Protein 7CYX (pdb70)

Sequence (720 aa):
KYDVAIIGGGVIGSSVAHFLAERGHKVAIVEKQSIASEASKAAAGLLGVAYNPLFELARESRAIFPQLAAVLREKTGVDIGYEEKGIYRIAQNEDEKERILHIMDWQQKTGEDSYFLTGDHVREKEPYLSESIIGAVYYPKDGHVIAPELTKAFAHSAAISGADIYEQTEVFDIRIENNKVTGVITSEGIVTCEKVVIAGGSWSTKLLSYFHRDWGTYPVKGEVVAVRSRKQLLKAPIFQERFYITPKRGGRYVIGATMKPHTFNKTVQPESITSILERAYTILPALKEAEWESTWAGLRPQSNHEAPYMGEHEEIKGLYACTGHYRNGILLSPISGQYMADLIEGKQENHLLDSLLSRRVLEKYDVAIIGGGVIGSSVAHFLAERGHKVAIVEKQSIASEASKAAAGLLGVWDAYNPLFELARESRAIFPQLAAVLREKTGVDIGYEEKGIYRIAQNEDEKERILHIMDWQQKTGEDSYFLTGDHVREKEPYLSESIIGAVYYPKDGHVIAPELTKAFAHSAAISGADIYEQTEVFDIRIENNKVTGVITSEGIVTCEKVVIAGGSWSTKLLSYFHRDWGTYPVKGEVVAVRSRKQLLKAPIFQERFYITPKRGGRYVIGATMKPHTFNKTVQPESITSILERAYTILPALKEAEWESTWAGLRPQSNHEAPYMGEHEEIKGLYACTGHYRNGILLSPISGQYMADLIEGKQENHLLDS

B-factor: mean 63.38, std 16.55, range [30.0, 162.43]

Secondary structure (DSSP, 8-state):
-EEEEEE--SHHHHHHHHHHHHTT--EEEE-SS-TT-SHHHH---EE-----HHHHHHHHHHTTHHHHHHHHHHHHS-----B-S-EEEEESSHHHHHHHHHHHHHHHTTT---EEEEHHHHHHHSTTS-TT--EEEEETT-EE--HHHHHHHHHHHHHHTT-EEE-S--EEEEEESSSBEEEEEETTEEEEEEEEEE--GGG-HHHHTTT-TT--EEEEEEEEEEEE-SS---SS-EEETTEEEEEETTTEEEEE---EES-------HHHHHHHHHHHHHH-GGGGGSEEEEEEEEEEEEETTSS-EEEE-SSSBTEEEEE--TT-TTTTHHHHHHHHHHHHTTSS-S-HHHHHH------/-BSEEEE--SHHHHHHHHHHHTTT--EEEEESS-TT-SHHHH---EE----TT-HHHHHHHHHHHHHHHHHHHHHHHHS-----B-S-EEEEESSHHHHHHHHHHHHTT-SS-TT-EEEEHHHHHHH-TTS-TT--EEEEETT-EE--HHHHHHHHHHHHHHTT-EEEES--EEEEEEETTEEEEEEESSSEEEBS-EEE--GGG-HHHHTTT-TT--EEEEEEEEEEEE-SS---SS-EEETTEEEEEETTTEEEEE---EES-------HHHHHHHHHHHHHH-GGGGGSEEEEEEEEEEEEETTSS-EEEE-SSSBTEEEEE--TT-TTTTHHHHHHHHHHHHTT-S---TTT-

Organism: Bacillus cereus (strain ATCC 14579 / DSM 31 / CCUG 7414 / JCM 2152 / NBRC 15305 / NCIMB 9373 / NCTC 2599 / NRRL B-3711) (NCBI:txid226900)

Nearest PDB structures (foldseek):
  7cyx-assembly1_B  TM=1.003E+00  e=9.787E-87  Bacillus cereus ATCC 14579
  7cyx-assembly1_A  TM=9.930E-01  e=4.887E-79  Bacillus cereus ATCC 14579
  4ysh-assembly1_A  TM=9.527E-01  e=5.033E-48  Geobacillus kaustophilus HTA426
  1ng3-assembly1_A  TM=9.461E-01  e=2.678E-44  Bacillus subtilis
  1ryi-assembly1_A  TM=9.499E-01  e=6.476E-44  Bacillus subtilis

Foldseek 3Di:
DFAEEEEALFLQSLLLLQQQLVVPGAYEYFHQADHNPFQLQVAPFWQDDPDAPVNVLLVVLLVVPVVLQVVLCVQQVFRFQWDQQWEKEWDLDDVQVVVQVVVCVVVVVVVFDKDKAALVRVCVVQVLWAPSTGIIIIRRGITGTNRSSSSVSSNSSSVSSNYHYHHSKHFPAFDFDPLFGQWTQIPVGIGGYRAYEQAHAQPSQVHCVVQNNLWHWHWWKWKKWKFAAPDCRDPAKYAYPNWIWGDGPDRMIITYIDTHTHDPDKDDDVVRVVVGVVVVCNTGVCVVVTGTDDMIMHTFIATSLRFFAFFDRPRRPNYTYGYHHGNCCSSSSNSRSNVNSCVSVVVDDRCVNVRTRDDDPDD/DFQEEEEAQFLQSLLLLQVQLVVVGAYEYFAQADHNPFQLQVAQFWQDLDDPPQVVNVLLVVLLVVPPVVQVVLCVQQVFRFQWDQAWEWAWALDPVQVVVQVVCVVVVPPCQQPKDKDALVRVCVVFVQWANSTGITITRRRITGTNRSRSSVSSNVSSVSSNYHYHHNKDFPAFDDDPLFGQFTQIPPGTGGHRAYEQAHAQVSLVHCVVQPNLKHKHFWKWKKWKFFAPDCRDPAKYDYPHWIWGDGPHRMIMTYIDTHTRDPDKDDDVVRVVVRVVVVCNTGVCSVVTGGDDMIMHTFIAMSVRDFQFFDRPRGHRYTYTYHHGNCCSSSSNVSNVQNSCRSVVNHDGPNNVD

Solvent-accessible surface area: 30753 Å² total; per-residue (Å²): 162,30,45,0,0,0,13,10,0,23,4,17,0,0,0,0,0,2,13,0,3,86,84,52,34,118,0,0,0,2,16,83,94,44,11,3,18,33,28,10,110,10,39,10,3,35,0,22,67,112,135,55,75,38,46,78,21,18,88,96,0,38,75,23,0,63,111,2,14,55,54,0,32,145,62,13,5,6,23,2,10,51,51,58,106,0,2,4,24,0,0,46,78,117,121,17,53,98,93,3,48,118,25,24,78,61,9,77,184,47,65,47,91,7,122,68,21,49,5,101,117,0,32,149,101,6,90,82,6,14,144,48,2,60,0,0,0,27,2,37,139,14,0,5,0,28,0,27,41,0,0,70,0,0,0,23,0,0,10,71,36,42,7,60,15,75,34,131,8,78,15,124,51,5,66,47,119,132,68,113,5,36,0,0,61,8,56,132,36,95,16,58,1,104,47,0,0,0,6,16,21,3,83,0,56,180,16,0,60,76,31,94,202,92,38,0,7,53,4,4,4,5,0,5,0,0,5,95,13,92,99,96,1,7,122,2,0,1,14,14,93,122,11,23,0,0,13,25,56,16,18,59,9,3,0,0,28,30,105,61,74,128,46,102,64,87,79,34,66,104,144,7,44,76,65,7,25,100,96,0,52,71,0,0,56,24,6,131,149,26,73,124,60,38,44,54,7,5,2,45,16,19,2,76,60,114,4,3,0,0,0,27,24,158,125,19,82,1,0,2,0,0,3,2,7,47,82,46,12,17,9,3,0,0,10,0,0,57,7,0,0,27,10,13,52,65,146,63,138,39,81,10,27,107,47,7,26,75,123,191,132,138,185,176,31,34,0,0,0,15,9,0,22,4,18,0,0,0,0,0,1,12,0,4,85,80,70,35,125,1,0,0,3,17,100,91,43,19,2,16,38,28,12,113,10,40,13,2,30,3,36,28,135,92,58,204,39,46,13,52,127,20,11,130,81,0,44,73,33,0,58,123,11,12,16,54,0,86,147,63,17,15,5,6,1,7,39,39,86,96,0,0,6,36,2,0,44,78,118,110,27,53,128,86,5,46,106,40,29,83,210,66,95,113,117,7,56,113,14,96,66,24,57,2,95,91,0,41,133,75,3,97,70,7,12,144,49,1,50,1,0,0,23,8,35,115,1,2,5,0,27,0,31,36,0,0,74,0,0,1,46,0,0,21,66,41,53,6,64,16,72,34,137,4,70,13,96,41,5,64,46,100,134,88,61,1,43,0,0,66,10,56,137,38,111,12,52,1,70,32,0,0,0,8,17,19,2,83,1,57,126,14,0,29,84,32,101,212,86,34,0,7,53,4,4,5,5,0,6,0,0,7,80,11,67,121,79,1,8,126,2,0,0,12,6,98,114,12,20,0,0,13,22,55,14,18,61,8,5,0,0,29,24,78,59,76,132,41,99,68,89,82,30,67,100,112,1,41,83,50,8,30,106,88,0,47,70,0,0,54,29,9,124,158,25,91,128,59,37,42,57,8,7,2,40,20,15,0,79,91,139,36,25,8,3,0,45,18,149,139,27,119,0,0,6,0,0,2,2,8,49,89,34,15,14,2,2,0,0,9,0,0,51,17,0,0,36,10,14,55,68,148,56,128,39,93,27,47,129,116

Structure (mmCIF, N/CA/C/O backbone):
data_7CYX
#
_entry.id   7CYX
#
_cell.length_a   82.180
_cell.length_b   132.810
_cell.length_c   165.212
_cell.angle_alpha   90.000
_cell.angle_beta   90.000
_cell.angle_gamma   90.000
#
_symmetry.space_group_name_H-M   'C 2 2 21'
#
loop_
_entity.id
_entity.type
_entity.pdbx_description
1 polymer 'Glycine oxidase'
2 non-polymer 'FLAVIN-ADENINE DINUCLEOTIDE'
3 water water
#
loop_
_atom_site.group_PDB
_atom_site.id
_atom_site.type_symbol
_atom_site.label_atom_id
_atom_site.label_alt_id
_atom_site.label_comp_id
_atom_site.label_asym_id
_atom_site.label_entity_id
_atom_site.label_seq_id
_atom_site.pdbx_PDB_ins_code
_atom_site.Cartn_x
_atom_site.Cartn_y
_atom_site.Cartn_z
_atom_site.occupancy
_atom_site.B_iso_or_equiv
_atom_site.auth_seq_id
_atom_site.auth_comp_id
_atom_site.auth_asym_id
_atom_site.auth_atom_id
_atom_site.pdbx_PDB_model_num
ATOM 1 N N . LYS A 1 4 ? 62.306 26.850 29.856 1.00 80.22 4 LYS A N 1
ATOM 2 C CA . LYS A 1 4 ? 61.849 27.954 28.923 1.00 86.37 4 LYS A CA 1
ATOM 3 C C . LYS A 1 4 ? 61.355 27.345 27.596 1.00 80.82 4 LYS A C 1
ATOM 4 O O . LYS A 1 4 ? 62.160 26.881 26.784 1.00 84.87 4 LYS A O 1
ATOM 10 N N . TYR A 1 5 ? 60.033 27.375 27.370 1.00 65.74 5 TYR A N 1
ATOM 11 C CA . TYR A 1 5 ? 59.388 26.587 26.308 1.00 63.89 5 TYR A CA 1
ATOM 12 C C . TYR A 1 5 ? 58.883 27.491 25.179 1.00 58.83 5 TYR A C 1
ATOM 13 O O . TYR A 1 5 ? 58.650 28.660 25.372 1.00 66.11 5 TYR A O 1
ATOM 22 N N . ASP A 1 6 ? 58.650 26.895 24.010 1.00 58.91 6 ASP A N 1
ATOM 23 C CA . ASP A 1 6 ? 58.038 27.593 22.902 1.00 61.88 6 ASP A CA 1
ATOM 24 C C . ASP A 1 6 ? 56.546 27.745 23.202 1.00 61.94 6 ASP A C 1
ATOM 25 O O . ASP A 1 6 ? 56.023 28.859 23.192 1.00 49.09 6 ASP A O 1
ATOM 30 N N . VAL A 1 7 ? 55.868 26.621 23.478 1.00 60.70 7 VAL A N 1
ATOM 31 C CA . VAL A 1 7 ? 54.500 26.705 23.961 1.00 60.37 7 VAL A CA 1
ATOM 32 C C . VAL A 1 7 ? 54.290 25.728 25.126 1.00 58.13 7 VAL A C 1
ATOM 33 O O . VAL A 1 7 ? 54.628 24.547 25.040 1.00 61.81 7 VAL A O 1
ATOM 37 N N . ALA A 1 8 ? 53.765 26.278 26.230 1.00 56.85 8 ALA A N 1
ATOM 38 C CA . ALA A 1 8 ? 53.054 25.519 27.266 1.00 54.97 8 ALA A CA 1
ATOM 39 C C . ALA A 1 8 ? 51.597 25.329 26.832 1.00 57.10 8 ALA A C 1
ATOM 40 O O . ALA A 1 8 ? 50.954 26.272 26.352 1.00 62.70 8 ALA A O 1
ATOM 42 N N . ILE A 1 9 ? 51.100 24.102 27.001 1.00 51.65 9 ILE A N 1
ATOM 43 C CA . ILE A 1 9 ? 49.740 23.718 26.662 1.00 51.79 9 ILE A CA 1
ATOM 44 C C . ILE A 1 9 ? 49.035 23.370 27.978 1.00 51.90 9 ILE A C 1
ATOM 45 O O . ILE A 1 9 ? 49.502 22.535 28.742 1.00 44.14 9 ILE A O 1
ATOM 50 N N . ILE A 1 10 ? 47.932 24.070 28.240 1.00 50.99 10 ILE A N 1
ATOM 51 C CA . ILE A 1 10 ? 47.158 23.873 29.430 1.00 48.61 10 ILE A CA 1
ATOM 52 C C . ILE A 1 10 ? 46.128 22.792 29.125 1.00 50.72 10 ILE A C 1
ATOM 53 O O . ILE A 1 10 ? 45.129 23.044 28.410 1.00 42.62 10 ILE A O 1
ATOM 58 N N . GLY A 1 11 ? 46.400 21.594 29.655 1.00 49.09 11 GLY A N 1
ATOM 59 C CA . GLY A 1 11 ? 45.478 20.485 29.562 1.00 51.32 11 GLY A CA 1
ATOM 60 C C . GLY A 1 11 ? 46.026 19.366 28.701 1.00 49.44 11 GLY A C 1
ATOM 61 O O . GLY A 1 11 ? 46.501 19.623 27.589 1.00 53.18 11 GLY A O 1
ATOM 62 N N . GLY A 1 12 ? 45.890 18.138 29.222 1.00 45.45 12 GLY A N 1
ATOM 63 C CA . GLY A 1 12 ? 46.439 16.909 28.673 1.00 49.09 12 GLY A CA 1
ATOM 64 C C . GLY A 1 12 ? 45.373 15.946 28.174 1.00 49.20 12 GLY A C 1
ATOM 65 O O . GLY A 1 12 ? 45.615 14.726 28.092 1.00 55.92 12 GLY A O 1
ATOM 66 N N . GLY A 1 13 ? 44.211 16.481 27.789 1.00 47.34 13 GLY A N 1
ATOM 67 C CA . GLY A 1 13 ? 43.221 15.713 27.019 1.00 47.50 13 GLY A CA 1
ATOM 68 C C . GLY A 1 13 ? 43.684 15.461 25.587 1.00 43.69 13 GLY A C 1
ATOM 69 O O . GLY A 1 13 ? 44.830 15.699 25.243 1.00 41.99 13 GLY A O 1
ATOM 70 N N . VAL A 1 14 ? 42.766 14.981 24.745 1.00 43.12 14 VAL A N 1
ATOM 71 C CA . VAL A 1 14 ? 43.048 14.664 23.345 1.00 42.10 14 VAL A CA 1
ATOM 72 C C . VAL A 1 14 ? 43.454 15.930 22.580 1.00 48.36 14 VAL A C 1
ATOM 73 O O . VAL A 1 14 ? 44.328 15.850 21.711 1.00 47.96 14 VAL A O 1
ATOM 77 N N . ILE A 1 15 ? 42.788 17.059 22.890 1.00 46.66 15 ILE A N 1
ATOM 78 C CA . ILE A 1 15 ? 42.915 18.303 22.169 1.00 47.23 15 ILE A CA 1
ATOM 79 C C . ILE A 1 15 ? 44.297 18.904 22.448 1.00 42.26 15 ILE A C 1
ATOM 80 O O . ILE A 1 15 ? 44.954 19.341 21.549 1.00 45.89 15 ILE A O 1
ATOM 85 N N . GLY A 1 16 ? 44.705 18.939 23.716 1.00 42.61 16 GLY A N 1
ATOM 86 C CA . GLY A 1 16 ? 45.995 19.487 24.101 1.00 39.67 16 GLY A CA 1
ATOM 87 C C . GLY A 1 16 ? 47.119 18.548 23.692 1.00 44.60 16 GLY A C 1
ATOM 88 O O . GLY A 1 16 ? 48.166 18.987 23.226 1.00 42.39 16 GLY A O 1
ATOM 89 N N . SER A 1 17 ? 46.891 17.240 23.861 1.00 45.24 17 SER A N 1
ATOM 90 C CA . SER A 1 17 ? 47.854 16.245 23.428 1.00 44.20 17 SER A CA 1
ATOM 91 C C . SER A 1 17 ? 47.990 16.306 21.898 1.00 49.79 17 SER A C 1
ATOM 92 O O . SER A 1 17 ? 49.106 16.189 21.388 1.00 52.80 17 SER A O 1
ATOM 95 N N . SER A 1 18 ? 46.886 16.537 21.169 1.00 43.80 18 SER A N 1
ATOM 96 C CA . SER A 1 18 ? 46.979 16.624 19.700 1.00 46.15 18 SER A CA 1
ATOM 97 C C . SER A 1 18 ? 47.853 17.819 19.325 1.00 50.04 18 SER A C 1
ATOM 98 O O . SER A 1 18 ? 48.755 17.704 18.528 1.00 51.24 18 SER A O 1
ATOM 101 N N . VAL A 1 19 ? 47.587 18.963 19.957 1.00 53.06 19 VAL A N 1
ATOM 102 C CA . VAL A 1 19 ? 48.379 20.162 19.734 1.00 46.98 19 VAL A CA 1
ATOM 103 C C . VAL A 1 19 ? 49.852 19.849 20.060 1.00 49.88 19 VAL A C 1
ATOM 104 O O . VAL A 1 19 ? 50.748 20.182 19.305 1.00 49.46 19 VAL A O 1
ATOM 108 N N . ALA A 1 20 ? 50.101 19.190 21.197 1.00 51.90 20 ALA A N 1
ATOM 109 C CA . ALA A 1 20 ? 51.450 18.841 21.605 1.00 51.15 20 ALA A CA 1
ATOM 110 C C . ALA A 1 20 ? 52.127 18.035 20.487 1.00 51.25 20 ALA A C 1
ATOM 111 O O . ALA A 1 20 ? 53.229 18.319 20.126 1.00 49.95 20 ALA A O 1
ATOM 113 N N . HIS A 1 21 ? 51.418 17.044 19.934 1.00 55.40 21 HIS A N 1
ATOM 114 C CA . HIS A 1 21 ? 51.955 16.159 18.904 1.00 51.40 21 HIS A CA 1
ATOM 115 C C . HIS A 1 21 ? 52.459 16.955 17.697 1.00 52.93 21 HIS A C 1
ATOM 116 O O . HIS A 1 21 ? 53.587 16.795 17.321 1.00 57.71 21 HIS A O 1
ATOM 123 N N . PHE A 1 22 ? 51.584 17.760 17.080 1.00 53.43 22 PHE A N 1
ATOM 124 C CA . PHE A 1 22 ? 51.883 18.448 15.823 1.00 51.59 22 PHE A CA 1
ATOM 125 C C . PHE A 1 22 ? 53.008 19.478 15.995 1.00 59.15 22 PHE A C 1
ATOM 126 O O . PHE A 1 22 ? 53.838 19.594 15.095 1.00 68.40 22 PHE A O 1
ATOM 134 N N . LEU A 1 23 ? 53.028 20.217 17.119 1.00 63.49 23 LEU A N 1
ATOM 135 C CA . LEU A 1 23 ? 54.057 21.252 17.390 1.00 55.14 23 LEU A CA 1
ATOM 136 C C . LEU A 1 23 ? 55.428 20.603 17.573 1.00 60.02 23 LEU A C 1
ATOM 137 O O . LEU A 1 23 ? 56.373 20.961 16.881 1.00 66.37 23 LEU A O 1
ATOM 142 N N . ALA A 1 24 ? 55.518 19.664 18.521 1.00 60.43 24 ALA A N 1
ATOM 143 C CA . ALA A 1 24 ? 56.777 18.953 18.850 1.00 60.86 24 ALA A CA 1
ATOM 144 C C . ALA A 1 24 ? 57.335 18.240 17.614 1.00 55.66 24 ALA A C 1
ATOM 145 O O . ALA A 1 24 ? 58.535 18.166 17.415 1.00 59.09 24 ALA A O 1
ATOM 147 N N . GLU A 1 25 ? 56.443 17.676 16.811 1.00 56.74 25 GLU A N 1
ATOM 148 C CA . GLU A 1 25 ? 56.834 16.991 15.591 1.00 64.39 25 GLU A CA 1
ATOM 149 C C . GLU A 1 25 ? 57.633 17.943 14.686 1.00 61.64 25 GLU A C 1
ATOM 150 O O . GLU A 1 25 ? 58.561 17.510 14.027 1.00 67.16 25 GLU A O 1
ATOM 156 N N . ARG A 1 26 ? 57.242 19.226 14.678 1.00 58.14 26 ARG A N 1
ATOM 157 C CA . ARG A 1 26 ? 57.823 20.296 13.847 1.00 53.34 26 ARG A CA 1
ATOM 158 C C . ARG A 1 26 ? 58.962 21.011 14.588 1.00 52.53 26 ARG A C 1
ATOM 159 O O . ARG A 1 26 ? 59.360 22.094 14.183 1.00 51.56 26 ARG A O 1
ATOM 167 N N . GLY A 1 27 ? 59.454 20.430 15.692 1.00 52.69 27 GLY A N 1
ATOM 168 C CA . GLY A 1 27 ? 60.677 20.896 16.373 1.00 49.91 27 GLY A CA 1
ATOM 169 C C . GLY A 1 27 ? 60.473 22.009 17.400 1.00 55.71 27 GLY A C 1
ATOM 170 O O . GLY A 1 27 ? 61.463 22.647 17.809 1.00 56.44 27 GLY A O 1
ATOM 171 N N . HIS A 1 28 ? 59.224 22.255 17.832 1.00 54.08 28 HIS A N 1
ATOM 172 C CA . HIS A 1 28 ? 58.930 23.258 18.874 1.00 54.51 28 HIS A CA 1
ATOM 173 C C . HIS A 1 28 ? 59.098 22.625 20.256 1.00 55.09 28 HIS A C 1
ATOM 174 O O . HIS A 1 28 ? 58.649 21.519 20.450 1.00 49.94 28 HIS A O 1
ATOM 181 N N . LYS A 1 29 ? 59.717 23.341 21.203 1.00 59.92 29 LYS A N 1
ATOM 182 C CA . LYS A 1 29 ? 59.887 22.830 22.557 1.00 66.86 29 LYS A CA 1
ATOM 183 C C . LYS A 1 29 ? 58.610 23.121 23.356 1.00 57.33 29 LYS A C 1
ATOM 184 O O . LYS A 1 29 ? 58.246 24.268 23.613 1.00 53.88 29 LYS A O 1
ATOM 190 N N . VAL A 1 30 ? 57.905 22.043 23.705 1.00 56.78 30 VAL A N 1
ATOM 191 C CA . VAL A 1 30 ? 56.531 22.132 24.156 1.00 62.05 30 VAL A CA 1
ATOM 192 C C . VAL A 1 30 ? 56.426 21.464 25.526 1.00 66.43 30 VAL A C 1
ATOM 193 O O . VAL A 1 30 ? 57.187 20.532 25.843 1.00 60.95 30 VAL A O 1
ATOM 197 N N . ALA A 1 31 ? 55.511 22.004 26.337 1.00 60.07 31 ALA A N 1
ATOM 198 C CA . ALA A 1 31 ? 55.191 21.469 27.633 1.00 60.24 31 ALA A CA 1
ATOM 199 C C . ALA A 1 31 ? 53.671 21.326 27.753 1.00 56.72 31 ALA A C 1
ATOM 200 O O . ALA A 1 31 ? 52.938 22.240 27.419 1.00 58.42 31 ALA A O 1
ATOM 202 N N . ILE A 1 32 ? 53.218 20.151 28.195 1.00 54.23 32 ILE A N 1
ATOM 203 C CA . ILE A 1 32 ? 51.832 19.922 28.570 1.00 53.49 32 ILE A CA 1
ATOM 204 C C . ILE A 1 32 ? 51.749 20.041 30.098 1.00 54.37 32 ILE A C 1
ATOM 205 O O . ILE A 1 32 ? 52.560 19.399 30.808 1.00 52.17 32 ILE A O 1
ATOM 210 N N . VAL A 1 33 ? 50.819 20.885 30.581 1.00 49.23 33 VAL A N 1
ATOM 211 C CA . VAL A 1 33 ? 50.518 21.055 32.027 1.00 51.23 33 VAL A CA 1
ATOM 212 C C . VAL A 1 33 ? 49.064 20.629 32.287 1.00 50.30 33 VAL A C 1
ATOM 213 O O . VAL A 1 33 ? 48.127 21.227 31.771 1.00 51.30 33 VAL A O 1
ATOM 217 N N . GLU A 1 34 ? 48.910 19.581 33.101 1.00 48.51 34 GLU A N 1
ATOM 218 C CA . GLU A 1 34 ? 47.676 18.827 33.267 1.00 45.59 34 GLU A CA 1
ATOM 219 C C . GLU A 1 34 ? 47.488 18.520 34.760 1.00 43.12 34 GLU A C 1
ATOM 220 O O . GLU A 1 34 ? 48.344 17.917 35.400 1.00 41.49 34 GLU A O 1
ATOM 226 N N . LYS A 1 35 ? 46.347 18.928 35.307 1.00 47.21 35 LYS A N 1
ATOM 227 C CA . LYS A 1 35 ? 46.174 19.013 36.767 1.00 54.70 35 LYS A CA 1
ATOM 228 C C . LYS A 1 35 ? 46.077 17.608 37.376 1.00 55.62 35 LYS A C 1
ATOM 229 O O . LYS A 1 35 ? 46.360 17.439 38.571 1.00 62.87 35 LYS A O 1
ATOM 235 N N . GLN A 1 36 ? 45.689 16.623 36.556 1.00 54.69 36 GLN A N 1
ATOM 236 C CA . GLN A 1 36 ? 45.667 15.206 36.934 1.00 52.74 36 GLN A CA 1
ATOM 237 C C . GLN A 1 36 ? 46.615 14.441 36.008 1.00 46.77 36 GLN A C 1
ATOM 238 O O . GLN A 1 36 ? 47.811 14.597 36.127 1.00 54.74 36 GLN A O 1
ATOM 244 N N . SER A 1 37 ? 46.086 13.617 35.104 1.00 47.50 37 SER A N 1
ATOM 245 C CA . SER A 1 37 ? 46.917 12.812 34.216 1.00 50.50 37 SER A CA 1
ATOM 246 C C . SER A 1 37 ? 46.429 12.976 32.771 1.00 48.53 37 SER A C 1
ATOM 247 O O . SER A 1 37 ? 45.369 13.561 32.536 1.00 56.37 37 SER A O 1
ATOM 250 N N . ILE A 1 38 ? 47.218 12.476 31.817 1.00 46.28 38 ILE A N 1
ATOM 251 C CA . ILE A 1 38 ? 46.825 12.449 30.409 1.00 45.75 38 ILE A CA 1
ATOM 252 C C . ILE A 1 38 ? 45.569 11.579 30.288 1.00 48.28 38 ILE A C 1
ATOM 253 O O . ILE A 1 38 ? 45.552 10.449 30.823 1.00 44.57 38 ILE A O 1
ATOM 258 N N . ALA A 1 39 ? 44.571 12.108 29.557 1.00 45.08 39 ALA A N 1
ATOM 259 C CA . ALA A 1 39 ? 43.292 11.451 29.305 1.00 44.54 39 ALA A CA 1
ATOM 260 C C . ALA A 1 39 ? 42.556 11.159 30.617 1.00 45.19 39 ALA A C 1
ATOM 261 O O . ALA A 1 39 ? 42.055 10.072 30.804 1.00 54.53 39 ALA A O 1
ATOM 263 N N . SER A 1 40 ? 42.480 12.139 31.507 1.00 43.47 40 SER A N 1
ATOM 264 C CA . SER A 1 40 ? 41.841 11.937 32.805 1.00 51.63 40 SER A CA 1
ATOM 265 C C . SER A 1 40 ? 40.334 12.196 32.723 1.00 50.67 40 SER A C 1
ATOM 266 O O . SER A 1 40 ? 39.619 11.774 33.619 1.00 49.57 40 SER A O 1
ATOM 269 N N . GLU A 1 41 ? 39.877 12.921 31.689 1.00 48.87 41 GLU A N 1
ATOM 270 C CA . GLU A 1 41 ? 38.527 13.502 31.691 1.00 45.71 41 GLU A CA 1
ATOM 271 C C . GLU A 1 41 ? 37.769 13.087 30.423 1.00 43.76 41 GLU A C 1
ATOM 272 O O . GLU A 1 41 ? 37.640 11.891 30.170 1.00 38.29 41 GLU A O 1
ATOM 278 N N . ALA A 1 42 ? 37.200 14.042 29.674 1.00 43.05 42 ALA A N 1
ATOM 279 C CA . ALA A 1 42 ? 36.297 13.671 28.587 1.00 46.84 42 ALA A CA 1
ATOM 280 C C . ALA A 1 42 ? 36.985 12.649 27.680 1.00 43.02 42 ALA A C 1
ATOM 281 O O . ALA A 1 42 ? 36.371 11.687 27.249 1.00 47.62 42 ALA A O 1
ATOM 283 N N . SER A 1 43 ? 38.276 12.848 27.427 1.00 42.12 43 SER A N 1
ATOM 284 C CA . SER A 1 43 ? 38.964 12.107 26.368 1.00 44.98 43 SER A CA 1
ATOM 285 C C . SER A 1 43 ? 39.126 10.617 26.706 1.00 44.99 43 SER A C 1
ATOM 286 O O . SER A 1 43 ? 39.463 9.844 25.811 1.00 48.17 43 SER A O 1
ATOM 289 N N . LYS A 1 44 ? 38.892 10.190 27.958 1.00 47.48 44 LYS A N 1
ATOM 290 C CA . LYS A 1 44 ? 38.964 8.742 28.264 1.00 48.08 44 LYS A CA 1
ATOM 291 C C . LYS A 1 44 ? 37.560 8.141 28.402 1.00 49.36 44 LYS A C 1
ATOM 292 O O . LYS A 1 44 ? 37.412 6.923 28.478 1.00 47.60 44 LYS A O 1
ATOM 298 N N . ALA A 1 45 ? 36.542 9.006 28.424 1.00 46.99 45 ALA A N 1
ATOM 299 C CA . ALA A 1 45 ? 35.168 8.615 28.589 1.00 43.56 45 ALA A CA 1
ATOM 300 C C . ALA A 1 45 ? 34.486 8.439 27.225 1.00 43.13 45 ALA A C 1
ATOM 301 O O . ALA A 1 45 ? 33.473 7.790 27.135 1.00 43.18 45 ALA A O 1
ATOM 303 N N . ALA A 1 46 ? 35.071 9.000 26.162 1.00 43.54 46 ALA A N 1
ATOM 304 C CA . ALA A 1 46 ? 34.407 9.128 24.866 1.00 48.45 46 ALA A CA 1
ATOM 305 C C . ALA A 1 46 ? 34.377 7.788 24.106 1.00 48.76 46 ALA A C 1
ATOM 306 O O . ALA A 1 46 ? 35.268 6.998 24.202 1.00 48.99 46 ALA A O 1
ATOM 308 N N . ALA A 1 47 ? 33.330 7.572 23.307 1.00 51.35 47 ALA A N 1
ATOM 309 C CA . ALA A 1 47 ? 33.168 6.332 22.541 1.00 49.42 47 ALA A CA 1
ATOM 310 C C . ALA A 1 47 ? 33.985 6.371 21.239 1.00 47.76 47 ALA A C 1
ATOM 311 O O . ALA A 1 47 ? 34.011 5.401 20.517 1.00 48.80 47 ALA A O 1
ATOM 313 N N . GLY A 1 48 ? 34.654 7.485 20.941 1.00 48.17 48 GLY A N 1
ATOM 314 C CA . GLY A 1 48 ? 35.594 7.538 19.834 1.00 48.45 48 GLY A CA 1
ATOM 315 C C . GLY A 1 48 ? 34.946 7.356 18.463 1.00 49.56 48 GLY A C 1
ATOM 316 O O . GLY A 1 48 ? 35.623 6.969 17.513 1.00 45.52 48 GLY A O 1
ATOM 317 N N . LEU A 1 49 ? 33.652 7.672 18.328 1.00 46.60 49 LEU A N 1
ATOM 318 C CA . LEU A 1 49 ? 32.975 7.554 17.033 1.00 46.87 49 LEU A CA 1
ATOM 319 C C . LEU A 1 49 ? 33.436 8.708 16.149 1.00 45.01 49 LEU A C 1
ATOM 320 O O . LEU A 1 49 ? 33.705 9.767 16.652 1.00 49.17 49 LEU A O 1
ATOM 325 N N . LEU A 1 50 ? 33.577 8.452 14.847 1.00 55.53 50 LEU A N 1
ATOM 326 C CA . LEU A 1 50 ? 33.977 9.446 13.857 1.00 56.26 50 LEU A CA 1
ATOM 327 C C . LEU A 1 50 ? 32.861 9.550 12.815 1.00 69.08 50 LEU A C 1
ATOM 328 O O . LEU A 1 50 ? 32.601 8.581 12.093 1.00 79.25 50 LEU A O 1
ATOM 333 N N . GLY A 1 51 ? 32.194 10.711 12.774 1.00 75.54 51 GLY A N 1
ATOM 334 C CA . GLY A 1 51 ? 31.233 11.077 11.717 1.00 76.30 51 GLY A CA 1
ATOM 335 C C . GLY A 1 51 ? 29.810 10.815 12.172 1.00 78.43 51 GLY A C 1
ATOM 336 O O . GLY A 1 51 ? 29.487 9.680 12.485 1.00 82.12 51 GLY A O 1
ATOM 337 N N . VAL A 1 52 ? 28.997 11.882 12.227 1.00 84.20 52 VAL A N 1
ATOM 338 C CA . VAL A 1 52 ? 27.556 11.919 12.647 1.00 89.77 52 VAL A CA 1
ATOM 339 C C . VAL A 1 52 ? 27.410 12.882 13.838 1.00 82.49 52 VAL A C 1
ATOM 340 O O . VAL A 1 52 ? 27.631 12.516 14.983 1.00 73.39 52 VAL A O 1
ATOM 344 N N . ALA A 1 58 ? 22.782 18.037 10.689 1.00 91.72 58 ALA A N 1
ATOM 345 C CA . ALA A 1 58 ? 22.664 19.199 9.808 1.00 93.08 58 ALA A CA 1
ATOM 346 C C . ALA A 1 58 ? 24.059 19.717 9.428 1.00 98.41 58 ALA A C 1
ATOM 347 O O . ALA A 1 58 ? 25.063 19.420 10.103 1.00 92.92 58 ALA A O 1
ATOM 349 N N . TYR A 1 59 ? 24.087 20.495 8.336 1.00 97.44 59 TYR A N 1
ATOM 350 C CA . TYR A 1 59 ? 25.288 21.092 7.763 1.00 94.34 59 TYR A CA 1
ATOM 351 C C . TYR A 1 59 ? 25.774 22.215 8.693 1.00 100.43 59 TYR A C 1
ATOM 352 O O . TYR A 1 59 ? 25.013 22.661 9.550 1.00 104.34 59 TYR A O 1
ATOM 361 N N . ASN A 1 60 ? 27.051 22.615 8.547 1.00 103.03 60 ASN A N 1
ATOM 362 C CA . ASN A 1 60 ? 27.627 23.894 9.088 1.00 101.44 60 ASN A CA 1
ATOM 363 C C . ASN A 1 60 ? 29.122 23.938 8.749 1.00 98.52 60 ASN A C 1
ATOM 364 O O . ASN A 1 60 ? 29.626 23.024 8.101 1.00 112.01 60 ASN A O 1
ATOM 369 N N . PRO A 1 61 ? 29.883 25.004 9.097 1.00 92.58 61 PRO A N 1
ATOM 370 C CA . PRO A 1 61 ? 31.325 25.031 8.826 1.00 86.06 61 PRO A CA 1
ATOM 371 C C . PRO A 1 61 ? 32.166 23.987 9.587 1.00 85.78 61 PRO A C 1
ATOM 372 O O . PRO A 1 61 ? 33.337 23.802 9.257 1.00 90.66 61 PRO A O 1
ATOM 376 N N . LEU A 1 62 ? 31.585 23.326 10.595 1.00 79.69 62 LEU A N 1
ATOM 377 C CA . LEU A 1 62 ? 32.244 22.202 11.270 1.00 82.26 62 LEU A CA 1
ATOM 378 C C . LEU A 1 62 ? 32.262 20.977 10.351 1.00 81.64 62 LEU A C 1
ATOM 379 O O . LEU A 1 62 ? 33.273 20.290 10.275 1.00 79.54 62 LEU A O 1
ATOM 384 N N . PHE A 1 63 ? 31.142 20.709 9.671 1.00 88.68 63 PHE A N 1
ATOM 385 C CA . PHE A 1 63 ? 30.999 19.533 8.797 1.00 84.67 63 PHE A CA 1
ATOM 386 C C . PHE A 1 63 ? 32.238 19.376 7.908 1.00 80.24 63 PHE A C 1
ATOM 387 O O . PHE A 1 63 ? 32.736 18.263 7.735 1.00 71.94 63 PHE A O 1
ATOM 395 N N . GLU A 1 64 ? 32.725 20.501 7.372 1.00 79.33 64 GLU A N 1
ATOM 396 C CA . GLU A 1 64 ? 33.832 20.513 6.428 1.00 83.44 64 GLU A CA 1
ATOM 397 C C . GLU A 1 64 ? 35.159 20.301 7.164 1.00 80.90 64 GLU A C 1
ATOM 398 O O . GLU A 1 64 ? 36.048 19.643 6.641 1.00 72.61 64 GLU A O 1
ATOM 404 N N . LEU A 1 65 ? 35.277 20.883 8.362 1.00 80.46 65 LEU A N 1
ATOM 405 C CA . LEU A 1 65 ? 36.435 20.687 9.239 1.00 71.64 65 LEU A CA 1
ATOM 406 C C . LEU A 1 65 ? 36.494 19.207 9.653 1.00 63.45 65 LEU A C 1
ATOM 407 O O . LEU A 1 65 ? 37.537 18.601 9.629 1.00 60.88 65 LEU A O 1
ATOM 412 N N . ALA A 1 66 ? 35.340 18.643 10.020 1.00 65.97 66 ALA A N 1
ATOM 413 C CA . ALA A 1 66 ? 35.179 17.232 10.378 1.00 60.46 66 ALA A CA 1
ATOM 414 C C . ALA A 1 66 ? 35.637 16.318 9.235 1.00 63.59 66 ALA A C 1
ATOM 415 O O . ALA A 1 66 ? 36.377 15.348 9.466 1.00 59.24 66 ALA A O 1
ATOM 417 N N . ARG A 1 67 ? 35.151 16.605 8.022 1.00 64.99 67 ARG A N 1
ATOM 418 C CA . ARG A 1 67 ? 35.498 15.846 6.811 1.00 76.18 67 ARG A CA 1
ATOM 419 C C . ARG A 1 67 ? 37.024 15.818 6.624 1.00 64.51 67 ARG A C 1
ATOM 420 O O . ARG A 1 67 ? 37.587 14.780 6.303 1.00 61.12 67 ARG A O 1
ATOM 428 N N . GLU A 1 68 ? 37.671 16.969 6.838 1.00 60.99 68 GLU A N 1
ATOM 429 C CA . GLU A 1 68 ? 39.121 17.136 6.665 1.00 61.43 68 GLU A CA 1
ATOM 430 C C . GLU A 1 68 ? 39.873 16.348 7.755 1.00 60.33 68 GLU A C 1
ATOM 431 O O . GLU A 1 68 ? 40.889 15.709 7.458 1.00 60.36 68 GLU A O 1
ATOM 437 N N . SER A 1 69 ? 39.340 16.371 8.991 1.00 55.58 69 SER A N 1
ATOM 438 C CA . SER A 1 69 ? 39.883 15.668 10.159 1.00 51.49 69 SER A CA 1
ATOM 439 C C . SER A 1 69 ? 39.752 14.155 9.983 1.00 52.13 69 SER A C 1
ATOM 440 O O . SER A 1 69 ? 40.698 13.410 10.245 1.00 60.93 69 SER A O 1
ATOM 443 N N . ARG A 1 70 ? 38.555 13.727 9.575 1.00 52.87 70 ARG A N 1
ATOM 444 C CA . ARG A 1 70 ? 38.207 12.333 9.300 1.00 58.25 70 ARG A CA 1
ATOM 445 C C . ARG A 1 70 ? 39.269 11.659 8.419 1.00 55.03 70 ARG A C 1
ATOM 446 O O . ARG A 1 70 ? 39.684 10.542 8.675 1.00 66.35 70 ARG A O 1
ATOM 454 N N . ALA A 1 71 ? 39.710 12.373 7.386 1.00 59.09 71 ALA A N 1
ATOM 455 C CA . ALA A 1 71 ? 40.553 11.842 6.340 1.00 60.41 71 ALA A CA 1
ATOM 456 C C . ALA A 1 71 ? 41.994 11.672 6.832 1.00 60.53 71 ALA A C 1
ATOM 457 O O . ALA A 1 71 ? 42.739 10.924 6.214 1.00 62.88 71 ALA A O 1
ATOM 459 N N . ILE A 1 72 ? 42.378 12.375 7.911 1.00 58.78 72 ILE A N 1
ATOM 460 C CA . ILE A 1 72 ? 43.750 12.323 8.464 1.00 52.61 72 ILE A CA 1
ATOM 461 C C . ILE A 1 72 ? 43.936 11.032 9.267 1.00 52.31 72 ILE A C 1
ATOM 462 O O . ILE A 1 72 ? 45.061 10.607 9.498 1.00 57.04 72 ILE A O 1
ATOM 467 N N . PHE A 1 73 ? 42.835 10.397 9.675 1.00 54.68 73 PHE A N 1
ATOM 468 C CA . PHE A 1 73 ? 42.895 9.357 10.723 1.00 55.31 73 PHE A CA 1
ATOM 469 C C . PHE A 1 73 ? 43.643 8.108 10.260 1.00 58.97 73 PHE A C 1
ATOM 470 O O . PHE A 1 73 ? 44.364 7.522 11.060 1.00 59.25 73 PHE A O 1
ATOM 478 N N . PRO A 1 74 ? 43.460 7.610 9.011 1.00 58.95 74 PRO A N 1
ATOM 479 C CA . PRO A 1 74 ? 44.173 6.414 8.551 1.00 62.49 74 PRO A CA 1
ATOM 480 C C . PRO A 1 74 ? 45.701 6.553 8.646 1.00 56.88 74 PRO A C 1
ATOM 481 O O . PRO A 1 74 ? 46.323 5.736 9.303 1.00 67.32 74 PRO A O 1
ATOM 485 N N . GLN A 1 75 ? 46.278 7.604 8.057 1.00 57.77 75 GLN A N 1
ATOM 486 C CA . GLN A 1 75 ? 47.749 7.813 8.085 1.00 64.12 75 GLN A CA 1
ATOM 487 C C . GLN A 1 75 ? 48.214 8.151 9.517 1.00 62.19 75 GLN A C 1
ATOM 488 O O . GLN A 1 75 ? 49.266 7.666 9.950 1.00 63.62 75 GLN A O 1
ATOM 494 N N . LEU A 1 76 ? 47.449 8.976 10.244 1.00 61.96 76 LEU A N 1
ATOM 495 C CA . LEU A 1 76 ? 47.826 9.398 11.607 1.00 60.73 76 LEU A CA 1
ATOM 496 C C . LEU A 1 76 ? 48.048 8.168 12.491 1.00 55.98 76 LEU A C 1
ATOM 497 O O . LEU A 1 76 ? 49.062 8.083 13.197 1.00 52.36 76 LEU A O 1
ATOM 502 N N . ALA A 1 77 ? 47.093 7.228 12.415 1.00 49.87 77 ALA A N 1
ATOM 503 C CA . ALA A 1 77 ? 47.087 5.989 13.170 1.00 53.91 77 ALA A CA 1
ATOM 504 C C . ALA A 1 77 ? 48.391 5.204 12.954 1.00 58.45 77 ALA A C 1
ATOM 505 O O . ALA A 1 77 ? 49.056 4.837 13.922 1.00 59.54 77 ALA A O 1
ATOM 507 N N . ALA A 1 78 ? 48.721 4.942 11.681 1.00 62.84 78 ALA A N 1
ATOM 508 C CA . ALA A 1 78 ? 49.916 4.176 11.269 1.00 63.68 78 ALA A CA 1
ATOM 509 C C . ALA A 1 78 ? 51.176 4.823 11.834 1.00 59.65 78 ALA A C 1
ATOM 510 O O . ALA A 1 78 ? 52.025 4.120 12.378 1.00 61.40 78 ALA A O 1
ATOM 512 N N . VAL A 1 79 ? 51.265 6.154 11.686 1.00 64.87 79 VAL A N 1
ATOM 513 C CA . VAL A 1 79 ? 52.397 6.963 12.159 1.00 61.32 79 VAL A CA 1
ATOM 514 C C . VAL A 1 79 ? 52.560 6.772 13.668 1.00 60.66 79 VAL A C 1
ATOM 515 O O . VAL A 1 79 ? 53.658 6.529 14.134 1.00 67.95 79 VAL A O 1
ATOM 519 N N . LEU A 1 80 ? 51.454 6.920 14.411 1.00 62.82 80 LEU A N 1
ATOM 520 C CA . LEU A 1 80 ? 51.478 6.918 15.868 1.00 56.40 80 LEU A CA 1
ATOM 521 C C . LEU A 1 80 ? 51.912 5.531 16.368 1.00 54.94 80 LEU A C 1
ATOM 522 O O . LEU A 1 80 ? 52.812 5.418 17.203 1.00 52.58 80 LEU A O 1
ATOM 527 N N . ARG A 1 81 ? 51.267 4.482 15.848 1.00 55.30 81 ARG A N 1
ATOM 528 C CA . ARG A 1 81 ? 51.647 3.105 16.173 1.00 63.94 81 ARG A CA 1
ATOM 529 C C . ARG A 1 81 ? 53.165 2.935 15.989 1.00 62.36 81 ARG A C 1
ATOM 530 O O . ARG A 1 81 ? 53.842 2.525 16.936 1.00 57.73 81 ARG A O 1
ATOM 538 N N . GLU A 1 82 ? 53.683 3.327 14.815 1.00 61.47 82 GLU A N 1
ATOM 539 C CA . GLU A 1 82 ? 55.085 3.123 14.445 1.00 71.83 82 GLU A CA 1
ATOM 540 C C . GLU A 1 82 ? 56.016 3.890 15.385 1.00 64.36 82 GLU A C 1
ATOM 541 O O . GLU A 1 82 ? 57.072 3.398 15.730 1.00 65.26 82 GLU A O 1
ATOM 547 N N . LYS A 1 83 ? 55.597 5.072 15.824 1.00 57.73 83 LYS A N 1
ATOM 548 C CA . LYS A 1 83 ? 56.441 5.924 16.613 1.00 54.92 83 LYS A CA 1
ATOM 549 C C . LYS A 1 83 ? 56.368 5.564 18.103 1.00 61.27 83 LYS A C 1
ATOM 550 O O . LYS A 1 83 ? 57.362 5.682 18.801 1.00 65.49 83 LYS A O 1
ATOM 556 N N . THR A 1 84 ? 55.190 5.188 18.611 1.00 56.98 84 THR A N 1
ATOM 557 C CA . THR A 1 84 ? 54.994 5.175 20.072 1.00 49.80 84 THR A CA 1
ATOM 558 C C . THR A 1 84 ? 54.694 3.782 20.598 1.00 44.66 84 THR A C 1
ATOM 559 O O . THR A 1 84 ? 54.739 3.575 21.825 1.00 54.92 84 THR A O 1
ATOM 563 N N . GLY A 1 85 ? 54.306 2.883 19.693 1.00 48.26 85 GLY A N 1
ATOM 564 C CA . GLY A 1 85 ? 53.919 1.522 20.017 1.00 51.41 85 GLY A CA 1
ATOM 565 C C . GLY A 1 85 ? 52.434 1.388 20.293 1.00 51.75 85 GLY A C 1
ATOM 566 O O . GLY A 1 85 ? 51.896 0.277 20.241 1.00 52.49 85 GLY A O 1
ATOM 567 N N . VAL A 1 86 ? 51.771 2.523 20.578 1.00 62.43 86 VAL A N 1
ATOM 568 C CA . VAL A 1 86 ? 50.354 2.546 20.909 1.00 53.37 86 VAL A CA 1
ATOM 569 C C . VAL A 1 86 ? 49.555 2.492 19.612 1.00 49.68 86 VAL A C 1
ATOM 570 O O . VAL A 1 86 ? 49.755 3.337 18.771 1.00 53.44 86 VAL A O 1
ATOM 574 N N . ASP A 1 87 ? 48.695 1.474 19.488 1.00 47.84 87 ASP A N 1
ATOM 575 C CA . ASP A 1 87 ? 47.639 1.384 18.484 1.00 51.19 87 ASP A CA 1
ATOM 576 C C . ASP A 1 87 ? 46.368 2.047 19.030 1.00 49.30 87 ASP A C 1
ATOM 577 O O . ASP A 1 87 ? 45.949 1.726 20.144 1.00 49.12 87 ASP A O 1
ATOM 582 N N . ILE A 1 88 ? 45.806 2.973 18.253 1.00 46.83 88 ILE A N 1
ATOM 583 C CA . ILE A 1 88 ? 44.647 3.816 18.665 1.00 47.43 88 ILE A CA 1
ATOM 584 C C . ILE A 1 88 ? 43.315 3.134 18.363 1.00 44.50 88 ILE A C 1
ATOM 585 O O . ILE A 1 88 ? 42.300 3.756 18.572 1.00 46.01 88 ILE A O 1
ATOM 590 N N . GLY A 1 89 ? 43.338 1.902 17.891 1.00 39.17 89 GLY A N 1
ATOM 591 C CA . GLY A 1 89 ? 42.085 1.199 17.592 1.00 40.51 89 GLY A CA 1
ATOM 592 C C . GLY A 1 89 ? 41.348 1.786 16.408 1.00 44.35 89 GLY A C 1
ATOM 593 O O . GLY A 1 89 ? 40.140 1.654 16.369 1.00 48.26 89 GLY A O 1
ATOM 594 N N . TYR A 1 90 ? 42.047 2.402 15.464 1.00 43.75 90 TYR A N 1
ATOM 595 C CA . TYR A 1 90 ? 41.316 2.953 14.304 1.00 49.85 90 TYR A CA 1
ATOM 596 C C . TYR A 1 90 ? 40.622 1.814 13.575 1.00 49.99 90 TYR A C 1
ATOM 597 O O . TYR A 1 90 ? 41.258 0.842 13.227 1.00 59.59 90 TYR A O 1
ATOM 606 N N . GLU A 1 91 ? 39.337 1.983 13.328 1.00 55.10 91 GLU A N 1
ATOM 607 C CA . GLU A 1 91 ? 38.533 0.945 12.657 1.00 54.86 91 GLU A CA 1
ATOM 608 C C . GLU A 1 91 ? 37.573 1.640 11.704 1.00 49.33 91 GLU A C 1
ATOM 609 O O . GLU A 1 91 ? 37.044 2.663 12.068 1.00 47.84 91 GLU A O 1
ATOM 615 N N . GLU A 1 92 ? 37.391 1.080 10.520 1.00 56.18 92 GLU A N 1
ATOM 616 C CA . GLU A 1 92 ? 36.470 1.666 9.526 1.00 55.91 92 GLU A CA 1
ATOM 617 C C . GLU A 1 92 ? 35.614 0.542 8.965 1.00 56.48 92 GLU A C 1
ATOM 618 O O . GLU A 1 92 ? 35.892 0.092 7.868 1.00 59.50 92 GLU A O 1
ATOM 624 N N . LYS A 1 93 ? 34.631 0.095 9.727 1.00 50.33 93 LYS A N 1
ATOM 625 C CA . LYS A 1 93 ? 33.750 -0.979 9.226 1.00 50.11 93 LYS A CA 1
ATOM 626 C C . LYS A 1 93 ? 32.361 -0.393 8.990 1.00 44.65 93 LYS A C 1
ATOM 627 O O . LYS A 1 93 ? 31.428 -1.160 8.847 1.00 56.55 93 LYS A O 1
ATOM 633 N N . GLY A 1 94 ? 32.252 0.932 8.981 1.00 43.91 94 GLY A N 1
ATOM 634 C CA . GLY A 1 94 ? 30.980 1.637 8.760 1.00 47.68 94 GLY A CA 1
ATOM 635 C C . GLY A 1 94 ? 30.209 1.843 10.042 1.00 43.71 94 GLY A C 1
ATOM 636 O O . GLY A 1 94 ? 30.644 1.355 11.067 1.00 45.27 94 GLY A O 1
ATOM 637 N N . ILE A 1 95 ? 29.104 2.575 9.961 1.00 49.70 95 ILE A N 1
ATOM 638 C CA . ILE A 1 95 ? 28.216 2.843 11.126 1.00 47.45 95 ILE A CA 1
ATOM 639 C C . ILE A 1 95 ? 26.777 2.852 10.633 1.00 50.88 95 ILE A C 1
ATOM 640 O O . ILE A 1 95 ? 26.543 3.338 9.541 1.00 49.55 95 ILE A O 1
ATOM 645 N N . TYR A 1 96 ? 25.869 2.317 11.438 1.00 51.13 96 TYR A N 1
ATOM 646 C CA . TYR A 1 96 ? 24.456 2.256 11.119 1.00 50.79 96 TYR A CA 1
ATOM 647 C C . TYR A 1 96 ? 23.701 3.314 11.924 1.00 53.80 96 TYR A C 1
ATOM 648 O O . TYR A 1 96 ? 23.926 3.472 13.120 1.00 56.15 96 TYR A O 1
ATOM 657 N N . ARG A 1 97 ? 22.818 4.052 11.248 1.00 51.24 97 ARG A N 1
ATOM 658 C CA . ARG A 1 97 ? 21.728 4.703 11.940 1.00 54.19 97 ARG A CA 1
ATOM 659 C C . ARG A 1 97 ? 20.543 3.748 11.861 1.00 53.47 97 ARG A C 1
ATOM 660 O O . ARG A 1 97 ? 20.204 3.305 10.782 1.00 57.22 97 ARG A O 1
ATOM 668 N N . ILE A 1 98 ? 19.918 3.445 12.998 1.00 53.21 98 ILE A N 1
ATOM 669 C CA . ILE A 1 98 ? 18.815 2.499 12.998 1.00 52.56 98 ILE A CA 1
ATOM 670 C C . ILE A 1 98 ? 17.511 3.236 13.313 1.00 57.25 98 ILE A C 1
ATOM 671 O O . ILE A 1 98 ? 17.524 4.307 13.924 1.00 56.44 98 ILE A O 1
ATOM 676 N N . ALA A 1 99 ? 16.393 2.614 12.923 1.00 60.53 99 ALA A N 1
ATOM 677 C CA . ALA A 1 99 ? 15.060 3.118 13.202 1.00 56.23 99 ALA A CA 1
ATOM 678 C C . ALA A 1 99 ? 14.142 1.941 13.528 1.00 56.07 99 ALA A C 1
ATOM 679 O O . ALA A 1 99 ? 14.176 0.931 12.835 1.00 55.12 99 ALA A O 1
ATOM 681 N N . GLN A 1 100 ? 13.328 2.115 14.580 1.00 59.22 100 GLN A N 1
ATOM 682 C CA . GLN A 1 100 ? 12.439 1.088 15.107 1.00 61.12 100 GLN A CA 1
ATOM 683 C C . GLN A 1 100 ? 10.968 1.470 14.872 1.00 58.10 100 GLN A C 1
ATOM 684 O O . GLN A 1 100 ? 10.084 0.646 15.083 1.00 55.27 100 GLN A O 1
ATOM 690 N N . ASN A 1 101 ? 10.730 2.711 14.421 1.00 68.58 101 ASN A N 1
ATOM 691 C CA . ASN A 1 101 ? 9.400 3.226 14.039 1.00 68.97 101 ASN A CA 1
ATOM 692 C C . ASN A 1 101 ? 9.525 4.216 12.864 1.00 72.96 101 ASN A C 1
ATOM 693 O O . ASN A 1 101 ? 10.634 4.690 12.523 1.00 65.07 101 ASN A O 1
ATOM 698 N N . GLU A 1 102 ? 8.359 4.575 12.301 1.00 73.69 102 GLU A N 1
ATOM 699 C CA . GLU A 1 102 ? 8.215 5.270 11.007 1.00 68.69 102 GLU A CA 1
ATOM 700 C C . GLU A 1 102 ? 8.644 6.743 11.087 1.00 71.10 102 GLU A C 1
ATOM 701 O O . GLU A 1 102 ? 9.218 7.283 10.125 1.00 62.75 102 GLU A O 1
ATOM 707 N N . ASP A 1 103 ? 8.339 7.414 12.204 1.00 79.45 103 ASP A N 1
ATOM 708 C CA . ASP A 1 103 ? 8.857 8.771 12.432 1.00 76.42 103 ASP A CA 1
ATOM 709 C C . ASP A 1 103 ? 10.377 8.734 12.244 1.00 66.79 103 ASP A C 1
ATOM 710 O O . ASP A 1 103 ? 10.950 9.595 11.589 1.00 81.47 103 ASP A O 1
ATOM 715 N N . GLU A 1 104 ? 11.000 7.705 12.826 1.00 58.63 104 GLU A N 1
ATOM 716 C CA . GLU A 1 104 ? 12.449 7.572 12.896 1.00 66.96 104 GLU A CA 1
ATOM 717 C C . GLU A 1 104 ? 13.011 7.274 11.500 1.00 60.11 104 GLU A C 1
ATOM 718 O O . GLU A 1 104 ? 14.006 7.871 11.107 1.00 55.09 104 GLU A O 1
ATOM 724 N N . LYS A 1 105 ? 12.359 6.345 10.787 1.00 56.22 105 LYS A N 1
ATOM 725 C CA . LYS A 1 105 ? 12.659 6.022 9.414 1.00 60.22 105 LYS A CA 1
ATOM 726 C C . LYS A 1 105 ? 12.730 7.314 8.592 1.00 67.90 105 LYS A C 1
ATOM 727 O O . LYS A 1 105 ? 13.751 7.578 7.933 1.00 66.17 105 LYS A O 1
ATOM 733 N N . GLU A 1 106 ? 11.671 8.130 8.663 1.00 69.92 106 GLU A N 1
ATOM 734 C CA . GLU A 1 106 ? 11.602 9.328 7.850 1.00 73.22 106 GLU A CA 1
ATOM 735 C C . GLU A 1 106 ? 12.703 10.291 8.291 1.00 68.26 106 GLU A C 1
ATOM 736 O O . GLU A 1 106 ? 13.372 10.877 7.445 1.00 67.54 106 GLU A O 1
ATOM 742 N N . ARG A 1 107 ? 12.885 10.451 9.608 1.00 70.02 107 ARG A N 1
ATOM 743 C CA . ARG A 1 107 ? 13.921 11.362 10.105 1.00 69.42 107 ARG A CA 1
ATOM 744 C C . ARG A 1 107 ? 15.255 10.971 9.434 1.00 63.93 107 ARG A C 1
ATOM 745 O O . ARG A 1 107 ? 15.939 11.813 8.871 1.00 59.26 107 ARG A O 1
ATOM 753 N N . ILE A 1 108 ? 15.553 9.669 9.428 1.00 55.21 108 ILE A N 1
ATOM 754 C CA . ILE A 1 108 ? 16.796 9.086 8.878 1.00 67.03 108 ILE A CA 1
ATOM 755 C C . ILE A 1 108 ? 16.840 9.233 7.340 1.00 67.36 108 ILE A C 1
ATOM 756 O O . ILE A 1 108 ? 17.883 9.575 6.768 1.00 56.22 108 ILE A O 1
ATOM 761 N N . LEU A 1 109 ? 15.724 8.968 6.648 1.00 63.75 109 LEU A N 1
ATOM 762 C CA . LEU A 1 109 ? 15.728 9.108 5.185 1.00 62.65 109 LEU A CA 1
ATOM 763 C C . LEU A 1 109 ? 16.078 10.556 4.805 1.00 58.68 109 LEU A C 1
ATOM 764 O O . LEU A 1 109 ? 16.882 10.757 3.902 1.00 60.51 109 LEU A O 1
ATOM 769 N N . HIS A 1 110 ? 15.574 11.539 5.566 1.00 63.31 110 HIS A N 1
ATOM 770 C CA . HIS A 1 110 ? 15.776 12.995 5.304 1.00 68.24 110 HIS A CA 1
ATOM 771 C C . HIS A 1 110 ? 17.239 13.407 5.529 1.00 66.64 110 HIS A C 1
ATOM 772 O O . HIS A 1 110 ? 17.795 14.223 4.780 1.00 67.55 110 HIS A O 1
ATOM 779 N N . ILE A 1 111 ? 17.861 12.854 6.573 1.00 61.65 111 ILE A N 1
ATOM 780 C CA . ILE A 1 111 ? 19.252 13.158 6.851 1.00 65.25 111 ILE A CA 1
ATOM 781 C C . ILE A 1 111 ? 20.076 12.713 5.637 1.00 63.82 111 ILE A C 1
ATOM 782 O O . ILE A 1 111 ? 20.838 13.497 5.076 1.00 66.99 111 ILE A O 1
ATOM 787 N N . MET A 1 112 ? 19.886 11.445 5.262 1.00 58.23 112 MET A N 1
ATOM 788 C CA . MET A 1 112 ? 20.599 10.771 4.189 1.00 62.58 112 MET A CA 1
ATOM 789 C C . MET A 1 112 ? 20.474 11.555 2.883 1.00 59.62 112 MET A C 1
ATOM 790 O O . MET A 1 112 ? 21.462 11.693 2.178 1.00 60.90 112 MET A O 1
ATOM 795 N N . ASP A 1 113 ? 19.268 12.056 2.587 1.00 63.62 113 ASP A N 1
ATOM 796 C CA . ASP A 1 113 ? 18.966 12.686 1.301 1.00 65.67 113 ASP A CA 1
ATOM 797 C C . ASP A 1 113 ? 19.700 14.029 1.168 1.00 69.88 113 ASP A C 1
ATOM 798 O O . ASP A 1 113 ? 20.157 14.363 0.069 1.00 76.89 113 ASP A O 1
ATOM 803 N N . TRP A 1 114 ? 19.849 14.785 2.266 1.00 75.47 114 TRP A N 1
ATOM 804 C CA . TRP A 1 114 ? 20.636 16.032 2.217 1.00 68.55 114 TRP A CA 1
ATOM 805 C C . TRP A 1 114 ? 22.133 15.707 2.230 1.00 67.11 114 TRP A C 1
ATOM 806 O O . TRP A 1 114 ? 22.920 16.382 1.584 1.00 70.50 114 TRP A O 1
ATOM 817 N N . GLN A 1 115 ? 22.513 14.654 2.952 1.00 67.12 115 GLN A N 1
ATOM 818 C CA . GLN A 1 115 ? 23.915 14.248 3.084 1.00 68.61 115 GLN A CA 1
ATOM 819 C C . GLN A 1 115 ? 24.475 13.826 1.718 1.00 72.53 115 GLN A C 1
ATOM 820 O O . GLN A 1 115 ? 25.593 14.203 1.329 1.00 62.13 115 GLN A O 1
ATOM 826 N N . GLN A 1 116 ? 23.676 13.034 0.997 1.00 76.03 116 GLN A N 1
ATOM 827 C CA . GLN A 1 116 ? 24.049 12.453 -0.294 1.00 88.44 116 GLN A CA 1
ATOM 828 C C . GLN A 1 116 ? 24.510 13.522 -1.303 1.00 84.45 116 GLN A C 1
ATOM 829 O O . GLN A 1 116 ? 25.410 13.264 -2.111 1.00 78.24 116 GLN A O 1
ATOM 835 N N . LYS A 1 117 ? 23.889 14.707 -1.259 1.00 76.04 117 LYS A N 1
ATOM 836 C CA . LYS A 1 117 ? 24.188 15.793 -2.182 1.00 80.67 117 LYS A CA 1
ATOM 837 C C . LYS A 1 117 ? 25.596 16.360 -1.940 1.00 82.82 117 LYS A C 1
ATOM 838 O O . LYS A 1 117 ? 26.080 17.111 -2.779 1.00 86.07 117 LYS A O 1
ATOM 844 N N . THR A 1 118 ? 26.244 15.996 -0.820 1.00 85.41 118 THR A N 1
ATOM 845 C CA . THR A 1 118 ? 27.585 16.505 -0.450 1.00 86.25 118 THR A CA 1
ATOM 846 C C . THR A 1 118 ? 28.706 15.559 -0.929 1.00 89.21 118 THR A C 1
ATOM 847 O O . THR A 1 118 ? 29.878 15.901 -0.789 1.00 79.54 118 THR A O 1
ATOM 851 N N . GLY A 1 119 ? 28.359 14.380 -1.471 1.00 93.71 119 GLY A N 1
ATOM 852 C CA . GLY A 1 119 ? 29.341 13.433 -2.070 1.00 94.35 119 GLY A CA 1
ATOM 853 C C . GLY A 1 119 ? 29.613 12.206 -1.203 1.00 100.59 119 GLY A C 1
ATOM 854 O O . GLY A 1 119 ? 30.309 11.288 -1.650 1.00 89.23 119 GLY A O 1
ATOM 855 N N . GLU A 1 120 ? 29.060 12.200 0.023 1.00 105.92 120 GLU A N 1
ATOM 856 C CA . GLU A 1 120 ? 29.214 11.131 1.033 1.00 105.98 120 GLU A CA 1
ATOM 857 C C . GLU A 1 120 ? 28.325 9.935 0.651 1.00 99.61 120 GLU A C 1
ATOM 858 O O . GLU A 1 120 ? 27.095 10.081 0.528 1.00 91.73 120 GLU A O 1
ATOM 864 N N . ASP A 1 121 ? 28.957 8.771 0.474 1.00 89.93 121 ASP A N 1
ATOM 865 C CA . ASP A 1 121 ? 28.246 7.523 0.091 1.00 83.12 121 ASP A CA 1
ATOM 866 C C . ASP A 1 121 ? 27.526 6.949 1.314 1.00 77.32 121 ASP A C 1
ATOM 867 O O . ASP A 1 121 ? 28.088 6.982 2.405 1.00 78.52 121 ASP A O 1
ATOM 872 N N . SER A 1 122 ? 26.314 6.449 1.110 1.00 69.63 122 SER A N 1
ATOM 873 C CA . SER A 1 122 ? 25.473 5.871 2.182 1.00 65.05 122 SER A CA 1
ATOM 874 C C . SER A 1 122 ? 24.345 5.099 1.514 1.00 60.25 122 SER A C 1
ATOM 875 O O . SER A 1 122 ? 23.952 5.495 0.435 1.00 66.58 122 SER A O 1
ATOM 878 N N . TYR A 1 123 ? 23.861 4.034 2.141 1.00 60.07 123 TYR A N 1
ATOM 879 C CA . TYR A 1 123 ? 22.798 3.200 1.535 1.00 57.87 123 TYR A CA 1
ATOM 880 C C . TYR A 1 123 ? 21.688 2.969 2.550 1.00 60.63 123 TYR A C 1
ATOM 881 O O . TYR A 1 123 ? 21.973 2.713 3.705 1.00 69.46 123 TYR A O 1
ATOM 890 N N . PHE A 1 124 ? 20.444 3.062 2.110 1.00 61.04 124 PHE A N 1
ATOM 891 C CA . PHE A 1 124 ? 19.341 2.786 3.049 1.00 61.06 124 PHE A CA 1
ATOM 892 C C . PHE A 1 124 ? 19.129 1.282 3.063 1.00 64.65 124 PHE A C 1
ATOM 893 O O . PHE A 1 124 ? 19.082 0.677 2.002 1.00 68.30 124 PHE A O 1
ATOM 901 N N . LEU A 1 125 ? 19.022 0.713 4.253 1.00 62.61 125 LEU A N 1
ATOM 902 C CA . LEU A 1 125 ? 18.816 -0.740 4.365 1.00 59.36 125 LEU A CA 1
ATOM 903 C C . LEU A 1 125 ? 17.472 -1.008 5.014 1.00 60.06 125 LEU A C 1
ATOM 904 O O . LEU A 1 125 ? 17.039 -0.246 5.860 1.00 57.97 125 LEU A O 1
ATOM 909 N N . THR A 1 126 ? 16.882 -2.114 4.610 1.00 61.09 126 THR A N 1
ATOM 910 C CA . THR A 1 126 ? 15.614 -2.603 5.169 1.00 64.47 126 THR A CA 1
ATOM 911 C C . THR A 1 126 ? 15.937 -3.330 6.482 1.00 63.30 126 THR A C 1
ATOM 912 O O . THR A 1 126 ? 17.082 -3.722 6.671 1.00 63.95 126 THR A O 1
ATOM 916 N N . GLY A 1 127 ? 14.961 -3.497 7.366 1.00 56.87 127 GLY A N 1
ATOM 917 C CA . GLY A 1 127 ? 15.207 -4.216 8.625 1.00 52.47 127 GLY A CA 1
ATOM 918 C C . GLY A 1 127 ? 15.820 -5.575 8.379 1.00 51.43 127 GLY A C 1
ATOM 919 O O . GLY A 1 127 ? 16.815 -5.883 9.001 1.00 46.63 127 GLY A O 1
ATOM 920 N N . ASP A 1 128 ? 15.258 -6.332 7.445 1.00 59.12 128 ASP A N 1
ATOM 921 C CA . ASP A 1 128 ? 15.769 -7.659 7.115 1.00 57.93 128 ASP A CA 1
ATOM 922 C C . ASP A 1 128 ? 17.199 -7.580 6.551 1.00 53.68 128 ASP A C 1
ATOM 923 O O . ASP A 1 128 ? 18.016 -8.458 6.821 1.00 57.21 128 ASP A O 1
ATOM 928 N N . HIS A 1 129 ? 17.521 -6.536 5.780 1.00 58.02 129 HIS A N 1
ATOM 929 C CA . HIS A 1 129 ? 18.839 -6.456 5.111 1.00 60.34 129 HIS A CA 1
ATOM 930 C C . HIS A 1 129 ? 19.899 -6.111 6.166 1.00 62.19 129 HIS A C 1
ATOM 931 O O . HIS A 1 129 ? 21.010 -6.680 6.135 1.00 57.12 129 HIS A O 1
ATOM 938 N N . VAL A 1 130 ? 19.527 -5.249 7.128 1.00 59.83 130 VAL A N 1
ATOM 939 C CA . VAL A 1 130 ? 20.379 -4.956 8.299 1.00 64.37 130 VAL A CA 1
ATOM 940 C C . VAL A 1 130 ? 20.726 -6.284 8.984 1.00 63.46 130 VAL A C 1
ATOM 941 O O . VAL A 1 130 ? 21.900 -6.630 9.175 1.00 61.12 130 VAL A O 1
ATOM 945 N N . ARG A 1 131 ? 19.676 -7.040 9.303 1.00 61.52 131 ARG A N 1
ATOM 946 C CA . ARG A 1 131 ? 19.788 -8.245 10.119 1.00 63.55 131 ARG A CA 1
ATOM 947 C C . ARG A 1 131 ? 20.599 -9.344 9.424 1.00 61.43 131 ARG A C 1
ATOM 948 O O . ARG A 1 131 ? 21.101 -10.235 10.106 1.00 55.75 131 ARG A O 1
ATOM 956 N N . GLU A 1 132 ? 20.677 -9.313 8.084 1.00 66.65 132 GLU A N 1
ATOM 957 C CA . GLU A 1 132 ? 21.569 -10.212 7.340 1.00 64.28 132 GLU A CA 1
ATOM 958 C C . GLU A 1 132 ? 23.009 -9.849 7.704 1.00 59.45 132 GLU A C 1
ATOM 959 O O . GLU A 1 132 ? 23.818 -10.733 7.975 1.00 56.52 132 GLU A O 1
ATOM 965 N N . LYS A 1 133 ? 23.298 -8.543 7.744 1.00 59.78 133 LYS A N 1
ATOM 966 C CA . LYS A 1 133 ? 24.650 -8.031 8.037 1.00 65.92 133 LYS A CA 1
ATOM 967 C C . LYS A 1 133 ? 24.971 -8.130 9.536 1.00 62.05 133 LYS A C 1
ATOM 968 O O . LYS A 1 133 ? 26.100 -8.483 9.898 1.00 59.82 133 LYS A O 1
ATOM 974 N N . GLU A 1 134 ? 24.001 -7.784 10.396 1.00 64.48 134 GLU A N 1
ATOM 975 C CA . GLU A 1 134 ? 24.197 -7.770 11.865 1.00 58.76 134 GLU A CA 1
ATOM 976 C C . GLU A 1 134 ? 23.080 -8.586 12.510 1.00 53.44 134 GLU A C 1
ATOM 977 O O . GLU A 1 134 ? 22.048 -8.046 12.892 1.00 58.31 134 GLU A O 1
ATOM 983 N N . PRO A 1 135 ? 23.230 -9.923 12.607 1.00 57.17 135 PRO A N 1
ATOM 984 C CA . PRO A 1 135 ? 22.111 -10.794 12.964 1.00 59.56 135 PRO A CA 1
ATOM 985 C C . PRO A 1 135 ? 21.606 -10.690 14.411 1.00 60.12 135 PRO A C 1
ATOM 986 O O . PRO A 1 135 ? 20.458 -11.067 14.676 1.00 59.66 135 PRO A O 1
ATOM 990 N N . TYR A 1 136 ? 22.415 -10.166 15.337 1.00 58.40 136 TYR A N 1
ATOM 991 C CA . TYR A 1 136 ? 21.934 -10.092 16.731 1.00 56.02 136 TYR A CA 1
ATOM 992 C C . TYR A 1 136 ? 20.997 -8.891 16.912 1.00 53.45 136 TYR A C 1
ATOM 993 O O . TYR A 1 136 ? 20.415 -8.715 17.984 1.00 57.70 136 TYR A O 1
ATOM 1002 N N . LEU A 1 137 ? 20.807 -8.094 15.858 1.00 46.90 137 LEU A N 1
ATOM 1003 C CA . LEU A 1 137 ? 20.018 -6.895 15.994 1.00 50.64 137 LEU A CA 1
ATOM 1004 C C . LEU A 1 137 ? 18.538 -7.279 16.043 1.00 52.41 137 LEU A C 1
ATOM 1005 O O . LEU A 1 137 ? 18.127 -8.259 15.443 1.00 61.52 137 LEU A O 1
ATOM 1010 N N . SER A 1 138 ? 17.791 -6.507 16.840 1.00 57.84 138 SER A N 1
ATOM 1011 C CA . SER A 1 138 ? 16.373 -6.696 17.158 1.00 55.25 138 SER A CA 1
ATOM 1012 C C . SER A 1 138 ? 15.534 -6.816 15.887 1.00 55.01 138 SER A C 1
ATOM 1013 O O . SER A 1 138 ? 15.784 -6.112 14.923 1.00 47.99 138 SER A O 1
ATOM 1016 N N . GLU A 1 139 ? 14.490 -7.648 15.958 1.00 60.57 139 GLU A N 1
ATOM 1017 C CA . GLU A 1 139 ? 13.429 -7.686 14.950 1.00 62.30 139 GLU A CA 1
ATOM 1018 C C . GLU A 1 139 ? 12.670 -6.348 14.914 1.00 61.89 139 GLU A C 1
ATOM 1019 O O . GLU A 1 139 ? 11.977 -6.073 13.938 1.00 58.31 139 GLU A O 1
ATOM 1025 N N . SER A 1 140 ? 12.805 -5.498 15.945 1.00 57.97 140 SER A N 1
ATOM 1026 C CA . SER A 1 140 ? 12.068 -4.211 15.968 1.00 51.91 140 SER A CA 1
ATOM 1027 C C . SER A 1 140 ? 12.621 -3.207 14.945 1.00 50.03 140 SER A C 1
ATOM 1028 O O . SER A 1 140 ? 11.947 -2.238 14.619 1.00 52.34 140 SER A O 1
ATOM 1031 N N . ILE A 1 141 ? 13.864 -3.380 14.486 1.00 53.06 141 ILE A N 1
ATOM 1032 C CA . ILE A 1 141 ? 14.463 -2.412 13.528 1.00 55.93 141 ILE A CA 1
ATOM 1033 C C . ILE A 1 141 ? 13.780 -2.568 12.153 1.00 55.72 141 ILE A C 1
ATOM 1034 O O . ILE A 1 141 ? 13.765 -3.670 11.606 1.00 51.70 141 ILE A O 1
ATOM 1039 N N . ILE A 1 142 ? 13.212 -1.476 11.612 1.00 53.86 142 ILE A N 1
ATOM 1040 C CA . ILE A 1 142 ? 12.430 -1.530 10.331 1.00 62.75 142 ILE A CA 1
ATOM 1041 C C . ILE A 1 142 ? 13.275 -1.009 9.156 1.00 65.37 142 ILE A C 1
ATOM 1042 O O . ILE A 1 142 ? 13.027 -1.386 8.008 1.00 59.71 142 ILE A O 1
ATOM 1047 N N . GLY A 1 143 ? 14.242 -0.128 9.450 1.00 60.34 143 GLY A N 1
ATOM 1048 C CA . GLY A 1 143 ? 15.232 0.313 8.487 1.00 59.02 143 GLY A CA 1
ATOM 1049 C C . GLY A 1 143 ? 16.467 0.888 9.155 1.00 56.57 143 GLY A C 1
ATOM 1050 O O . GLY A 1 143 ? 16.572 0.974 10.385 1.00 57.17 143 GLY A O 1
ATOM 1051 N N . ALA A 1 144 ? 17.406 1.315 8.324 1.00 56.69 144 ALA A N 1
ATOM 1052 C CA . ALA A 1 144 ? 18.647 1.893 8.811 1.00 59.10 144 ALA A CA 1
ATOM 1053 C C . ALA A 1 144 ? 19.415 2.482 7.632 1.00 53.60 144 ALA A C 1
ATOM 1054 O O . ALA A 1 144 ? 19.200 2.063 6.485 1.00 51.52 144 ALA A O 1
ATOM 1056 N N . VAL A 1 145 ? 20.301 3.437 7.941 1.00 50.69 145 VAL A N 1
ATOM 1057 C CA . VAL A 1 145 ? 21.206 4.012 6.984 1.00 50.14 145 VAL A CA 1
ATOM 1058 C C . VAL A 1 145 ? 22.606 3.535 7.352 1.00 53.44 145 VAL A C 1
ATOM 1059 O O . VAL A 1 145 ? 23.044 3.734 8.475 1.00 54.02 145 VAL A O 1
ATOM 1063 N N . TYR A 1 146 ? 23.269 2.892 6.384 1.00 54.93 146 TYR A N 1
ATOM 1064 C CA . TYR A 1 146 ? 24.614 2.434 6.519 1.00 55.45 146 TYR A CA 1
ATOM 1065 C C . TYR A 1 146 ? 25.557 3.408 5.801 1.00 55.71 146 TYR A C 1
ATOM 1066 O O . TYR A 1 146 ? 25.328 3.776 4.648 1.00 63.06 146 TYR A O 1
ATOM 1075 N N . TYR A 1 147 ? 26.609 3.824 6.514 1.00 52.75 147 TYR A N 1
ATOM 1076 C CA . TYR A 1 147 ? 27.684 4.640 5.984 1.00 54.15 147 TYR A CA 1
ATOM 1077 C C . TYR A 1 147 ? 28.976 3.827 5.963 1.00 51.80 147 TYR A C 1
ATOM 1078 O O . TYR A 1 147 ? 29.656 3.745 6.979 1.00 59.28 147 TYR A O 1
ATOM 1087 N N . PRO A 1 148 ? 29.402 3.251 4.817 1.00 51.13 148 PRO A N 1
ATOM 1088 C CA . PRO A 1 148 ? 30.543 2.334 4.811 1.00 59.07 148 PRO A CA 1
ATOM 1089 C C . PRO A 1 148 ? 31.878 2.973 5.221 1.00 56.60 148 PRO A C 1
ATOM 1090 O O . PRO A 1 148 ? 32.754 2.253 5.655 1.00 63.97 148 PRO A O 1
ATOM 1094 N N . LYS A 1 149 ? 32.000 4.303 5.089 1.00 59.23 149 LYS A N 1
ATOM 1095 C CA . LYS A 1 149 ? 33.261 5.036 5.300 1.00 63.91 149 LYS A CA 1
ATOM 1096 C C . LYS A 1 149 ? 33.420 5.525 6.751 1.00 56.56 149 LYS A C 1
ATOM 1097 O O . LYS A 1 149 ? 34.456 6.088 7.091 1.00 57.20 149 LYS A O 1
ATOM 1103 N N . ASP A 1 150 ? 32.404 5.361 7.601 1.00 53.17 150 ASP A N 1
ATOM 1104 C CA . ASP A 1 150 ? 32.499 5.814 8.979 1.00 53.37 150 ASP A CA 1
ATOM 1105 C C . ASP A 1 150 ? 33.292 4.782 9.785 1.00 50.09 150 ASP A C 1
ATOM 1106 O O . ASP A 1 150 ? 33.446 3.658 9.382 1.00 49.08 150 ASP A O 1
ATOM 1111 N N . GLY A 1 151 ? 33.761 5.202 10.944 1.00 49.58 151 GLY A N 1
ATOM 1112 C CA . GLY A 1 151 ? 34.514 4.294 11.813 1.00 54.60 151 GLY A CA 1
ATOM 1113 C C . GLY A 1 151 ? 34.730 4.910 13.170 1.00 51.77 151 GLY A C 1
ATOM 1114 O O . GLY A 1 151 ? 34.064 5.876 13.491 1.00 51.39 151 GLY A O 1
ATOM 1115 N N . HIS A 1 152 ? 35.663 4.368 13.926 1.00 47.39 152 HIS A N 1
ATOM 1116 C CA . HIS A 1 152 ? 35.881 4.920 15.273 1.00 51.28 152 HIS A CA 1
ATOM 1117 C C . HIS A 1 152 ? 37.282 4.566 15.751 1.00 50.57 152 HIS A C 1
ATOM 1118 O O . HIS A 1 152 ? 37.973 3.802 15.089 1.00 47.12 152 HIS A O 1
ATOM 1125 N N . VAL A 1 153 ? 37.654 5.141 16.881 1.00 46.71 153 VAL A N 1
ATOM 1126 C CA . VAL A 1 153 ? 38.969 4.888 17.512 1.00 45.13 153 VAL A CA 1
ATOM 1127 C C . VAL A 1 153 ? 38.753 4.678 19.007 1.00 43.53 153 VAL A C 1
ATOM 1128 O O . VAL A 1 153 ? 37.623 4.740 19.470 1.00 42.47 153 VAL A O 1
ATOM 1132 N N . ILE A 1 154 ? 39.830 4.374 19.708 1.00 40.64 154 ILE A N 1
ATOM 1133 C CA . ILE A 1 154 ? 39.769 4.258 21.183 1.00 45.61 154 ILE A CA 1
ATOM 1134 C C . ILE A 1 154 ? 40.308 5.582 21.717 1.00 46.13 154 ILE A C 1
ATOM 1135 O O . ILE A 1 154 ? 41.517 5.767 21.720 1.00 47.56 154 ILE A O 1
ATOM 1140 N N . ALA A 1 155 ? 39.394 6.463 22.106 1.00 38.14 155 ALA A N 1
ATOM 1141 C CA . ALA A 1 155 ? 39.694 7.832 22.563 1.00 41.92 155 ALA A CA 1
ATOM 1142 C C . ALA A 1 155 ? 40.897 7.890 23.499 1.00 42.76 155 ALA A C 1
ATOM 1143 O O . ALA A 1 155 ? 41.798 8.642 23.212 1.00 51.35 155 ALA A O 1
ATOM 1145 N N . PRO A 1 156 ? 40.932 7.176 24.635 1.00 45.90 156 PRO A N 1
ATOM 1146 C CA . PRO A 1 156 ? 42.080 7.270 25.538 1.00 44.30 156 PRO A CA 1
ATOM 1147 C C . PRO A 1 156 ? 43.394 6.821 24.877 1.00 43.00 156 PRO A C 1
ATOM 1148 O O . PRO A 1 156 ? 44.440 7.274 25.272 1.00 50.29 156 PRO A O 1
ATOM 1152 N N . GLU A 1 157 ? 43.337 5.889 23.921 1.00 49.89 157 GLU A N 1
ATOM 1153 C CA . GLU A 1 157 ? 44.555 5.372 23.294 1.00 47.48 157 GLU A CA 1
ATOM 1154 C C . GLU A 1 157 ? 45.100 6.423 22.319 1.00 47.14 157 GLU A C 1
ATOM 1155 O O . GLU A 1 157 ? 46.311 6.684 22.270 1.00 46.95 157 GLU A O 1
ATOM 1161 N N . LEU A 1 158 ? 44.197 7.067 21.575 1.00 47.30 158 LEU A N 1
ATOM 1162 C CA . LEU A 1 158 ? 44.590 8.125 20.682 1.00 43.57 158 LEU A CA 1
ATOM 1163 C C . LEU A 1 158 ? 45.219 9.254 21.503 1.00 49.25 158 LEU A C 1
ATOM 1164 O O . LEU A 1 158 ? 46.249 9.814 21.124 1.00 45.76 158 LEU A O 1
ATOM 1169 N N . THR A 1 159 ? 44.567 9.586 22.623 1.00 43.84 159 THR A N 1
ATOM 1170 C CA . THR A 1 159 ? 45.030 10.620 23.499 1.00 47.99 159 THR A CA 1
ATOM 1171 C C . THR A 1 159 ? 46.452 10.291 23.959 1.00 49.35 159 THR A C 1
ATOM 1172 O O . THR A 1 159 ? 47.356 11.068 23.773 1.00 48.74 159 THR A O 1
ATOM 1176 N N . LYS A 1 160 ? 46.612 9.119 24.581 1.00 53.47 160 LYS A N 1
ATOM 1177 C CA . LYS A 1 160 ? 47.883 8.695 25.084 1.00 48.68 160 LYS A CA 1
ATOM 1178 C C . LYS A 1 160 ? 48.893 8.685 23.926 1.00 46.90 160 LYS A C 1
ATOM 1179 O O . LYS A 1 160 ? 50.007 9.139 24.105 1.00 44.72 160 LYS A O 1
ATOM 1185 N N . ALA A 1 161 ? 48.488 8.233 22.731 1.00 43.78 161 ALA A N 1
ATOM 1186 C CA . ALA A 1 161 ? 49.419 8.166 21.605 1.00 49.99 161 ALA A CA 1
ATOM 1187 C C . ALA A 1 161 ? 50.002 9.558 21.294 1.00 55.41 161 ALA A C 1
ATOM 1188 O O . ALA A 1 161 ? 51.237 9.724 21.252 1.00 56.72 161 ALA A O 1
ATOM 1190 N N . PHE A 1 162 ? 49.119 10.544 21.082 1.00 50.61 162 PHE A N 1
ATOM 1191 C CA . PHE A 1 162 ? 49.509 11.923 20.836 1.00 50.60 162 PHE A CA 1
ATOM 1192 C C . PHE A 1 162 ? 50.544 12.369 21.874 1.00 51.97 162 PHE A C 1
ATOM 1193 O O . PHE A 1 162 ? 51.584 12.922 21.516 1.00 48.33 162 PHE A O 1
ATOM 1201 N N . ALA A 1 163 ? 50.255 12.126 23.157 1.00 49.89 163 ALA A N 1
ATOM 1202 C CA . ALA A 1 163 ? 51.063 12.696 24.255 1.00 46.56 163 ALA A CA 1
ATOM 1203 C C . ALA A 1 163 ? 52.473 12.079 24.296 1.00 45.52 163 ALA A C 1
ATOM 1204 O O . ALA A 1 163 ? 53.465 12.788 24.439 1.00 46.89 163 ALA A O 1
ATOM 1206 N N . HIS A 1 164 ? 52.577 10.765 24.137 1.00 49.12 164 HIS A N 1
ATOM 1207 C CA . HIS A 1 164 ? 53.896 10.087 24.144 1.00 51.31 164 HIS A CA 1
ATOM 1208 C C . HIS A 1 164 ? 54.692 10.393 22.862 1.00 57.17 164 HIS A C 1
ATOM 1209 O O . HIS A 1 164 ? 55.932 10.419 22.894 1.00 54.96 164 HIS A O 1
ATOM 1216 N N . SER A 1 165 ? 53.979 10.558 21.738 1.00 51.61 165 SER A N 1
ATOM 1217 C CA . SER A 1 165 ? 54.564 11.021 20.492 1.00 52.00 165 SER A CA 1
ATOM 1218 C C . SER A 1 165 ? 55.284 12.348 20.738 1.00 53.55 165 SER A C 1
ATOM 1219 O O . SER A 1 165 ? 56.437 12.516 20.349 1.00 59.01 165 SER A O 1
ATOM 1222 N N . ALA A 1 166 ? 54.567 13.274 21.388 1.00 48.41 166 ALA A N 1
ATOM 1223 C CA . ALA A 1 166 ? 55.058 14.584 21.739 1.00 50.74 166 ALA A CA 1
ATOM 1224 C C . 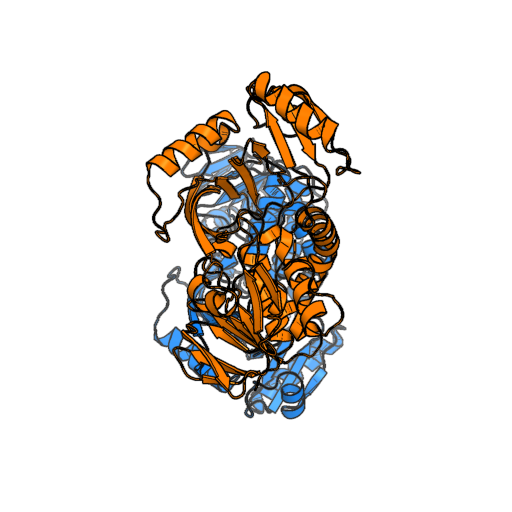ALA A 1 166 ? 56.311 14.453 22.599 1.00 51.82 166 ALA A C 1
ATOM 1225 O O . ALA A 1 166 ? 57.284 15.163 22.366 1.00 58.36 166 ALA A O 1
ATOM 1227 N N . ALA A 1 167 ? 56.253 13.561 23.595 1.00 53.03 167 ALA A N 1
ATOM 1228 C CA . ALA A 1 167 ? 57.340 13.392 24.572 1.00 61.56 167 ALA A CA 1
ATOM 1229 C C . ALA A 1 167 ? 58.597 12.859 23.867 1.00 59.63 167 ALA A C 1
ATOM 1230 O O . ALA A 1 167 ? 59.699 13.364 24.077 1.00 58.73 167 ALA A O 1
ATOM 1232 N N . ILE A 1 168 ? 58.399 11.847 23.022 1.00 58.77 168 ILE A N 1
ATOM 1233 C CA . ILE A 1 168 ? 59.442 11.270 22.194 1.00 65.48 168 ILE A CA 1
ATOM 1234 C C . ILE A 1 168 ? 60.121 12.376 21.365 1.00 69.78 168 ILE A C 1
ATOM 1235 O O . ILE A 1 168 ? 61.360 12.365 21.198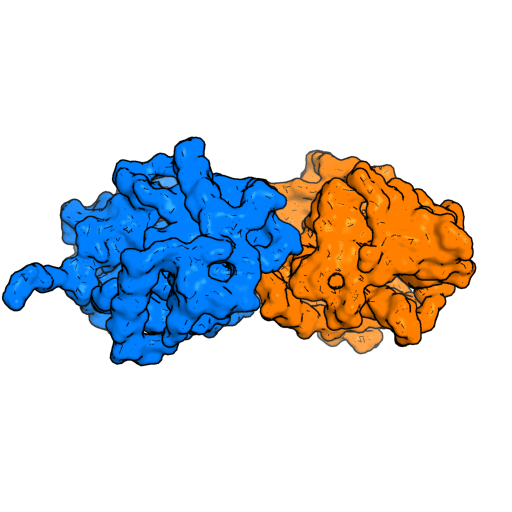 1.00 58.66 168 ILE A O 1
ATOM 1240 N N . SER A 1 169 ? 59.307 13.324 20.909 1.00 61.56 169 SER A N 1
ATOM 1241 C CA . SER A 1 169 ? 59.805 14.452 20.097 1.00 53.19 169 SER A CA 1
ATOM 1242 C C . SER A 1 169 ? 60.316 15.561 21.008 1.00 49.48 169 SER A C 1
ATOM 1243 O O . SER A 1 169 ? 60.499 16.654 20.523 1.00 60.26 169 SER A O 1
ATOM 1246 N N . GLY A 1 170 ? 60.478 15.280 22.295 1.00 58.95 170 GLY A N 1
ATOM 1247 C CA . GLY A 1 170 ? 61.064 16.262 23.223 1.00 54.66 170 GLY A CA 1
ATOM 1248 C C . GLY A 1 170 ? 60.070 16.995 24.099 1.00 57.27 170 GLY A C 1
ATOM 1249 O O . GLY A 1 170 ? 60.503 17.849 24.862 1.00 51.26 170 GLY A O 1
ATOM 1250 N N . ALA A 1 171 ? 58.784 16.686 24.013 1.00 51.57 171 ALA A N 1
ATOM 1251 C CA . ALA A 1 171 ? 57.852 17.446 24.868 1.00 49.96 171 ALA A CA 1
ATOM 1252 C C . ALA A 1 171 ? 57.990 17.007 26.323 1.00 50.81 171 ALA A C 1
ATOM 1253 O O . ALA A 1 171 ? 58.247 15.841 26.565 1.00 47.94 171 ALA A O 1
ATOM 1255 N N . ASP A 1 172 ? 57.850 17.957 27.239 1.00 52.95 172 ASP A N 1
ATOM 1256 C CA . ASP A 1 172 ? 57.918 17.678 28.690 1.00 54.27 172 ASP A CA 1
ATOM 1257 C C . ASP A 1 172 ? 56.483 17.616 29.193 1.00 54.88 172 ASP A C 1
ATOM 1258 O O . ASP A 1 172 ? 55.741 18.537 28.932 1.00 58.49 172 ASP A O 1
ATOM 1263 N N . ILE A 1 173 ? 56.121 16.558 29.895 1.00 55.51 173 ILE A N 1
ATOM 1264 C CA . ILE A 1 173 ? 54.717 16.451 30.364 1.00 55.01 173 ILE A CA 1
ATOM 1265 C C . ILE A 1 173 ? 54.674 16.623 31.880 1.00 54.51 173 ILE A C 1
ATOM 1266 O O . ILE A 1 173 ? 55.357 15.893 32.565 1.00 54.53 173 ILE A O 1
ATOM 1271 N N . TYR A 1 174 ? 53.911 17.606 32.348 1.00 55.46 174 TYR A N 1
ATOM 1272 C CA . TYR A 1 174 ? 53.788 17.880 33.797 1.00 55.16 174 TYR A CA 1
ATOM 1273 C C . TYR A 1 174 ? 52.391 17.493 34.265 1.00 54.76 174 TYR A C 1
ATOM 1274 O O . TYR A 1 174 ? 51.488 18.307 34.148 1.00 55.79 174 TYR A O 1
ATOM 1283 N N . GLU A 1 175 ? 52.242 16.275 34.780 1.00 50.59 175 GLU A N 1
ATOM 1284 C CA . GLU A 1 175 ? 50.944 15.813 35.329 1.00 51.35 175 GLU A CA 1
ATOM 1285 C C . GLU A 1 175 ? 50.832 16.296 36.777 1.00 53.31 175 GLU A C 1
ATOM 1286 O O . GLU A 1 175 ? 51.836 16.729 37.335 1.00 54.19 175 GLU A O 1
ATOM 1292 N N . GLN A 1 176 ? 49.660 16.142 37.385 1.00 51.20 176 GLN A N 1
ATOM 1293 C CA . GLN A 1 176 ? 49.411 16.596 38.777 1.00 54.83 176 GLN A CA 1
ATOM 1294 C C . GLN A 1 176 ? 49.897 18.037 38.938 1.00 55.91 176 GLN A C 1
ATOM 1295 O O . GLN A 1 176 ? 50.468 18.349 39.971 1.00 56.97 176 GLN A O 1
ATOM 1301 N N . THR A 1 177 ? 49.635 18.878 37.946 1.00 57.12 177 THR A N 1
ATOM 1302 C CA . THR A 1 177 ? 50.076 20.263 37.962 1.00 53.32 177 THR A CA 1
ATOM 1303 C C . THR A 1 177 ? 48.960 21.149 37.412 1.00 56.94 177 THR A C 1
ATOM 1304 O O . THR A 1 177 ? 48.629 21.046 36.234 1.00 66.56 177 THR A O 1
ATOM 1308 N N . GLU A 1 178 ? 48.399 22.015 38.265 1.00 54.08 178 GLU A N 1
ATOM 1309 C CA . GLU A 1 178 ? 47.278 22.869 37.881 1.00 54.23 178 GLU A CA 1
ATOM 1310 C C . GLU A 1 178 ? 47.767 24.279 37.534 1.00 52.51 178 GLU A C 1
ATOM 1311 O O . GLU A 1 178 ? 48.536 24.870 38.272 1.00 55.95 178 GLU A O 1
ATOM 1317 N N . VAL A 1 179 ? 47.233 24.823 36.434 1.00 46.83 179 VAL A N 1
ATOM 1318 C CA . VAL A 1 179 ? 47.538 26.155 36.001 1.00 47.88 179 VAL A CA 1
ATOM 1319 C C . VAL A 1 179 ? 46.493 27.098 36.587 1.00 52.60 179 VAL A C 1
ATOM 1320 O O . VAL A 1 179 ? 45.341 27.046 36.172 1.00 50.32 179 VAL A O 1
ATOM 1324 N N . PHE A 1 180 ? 46.905 27.946 37.537 1.00 54.67 180 PHE A N 1
ATOM 1325 C CA . PHE A 1 180 ? 45.991 28.885 38.198 1.00 57.30 180 PHE A CA 1
ATOM 1326 C C . PHE A 1 180 ? 45.740 30.130 37.328 1.00 63.15 180 PHE A C 1
ATOM 1327 O O . PHE A 1 180 ? 44.647 30.725 37.383 1.00 59.50 180 PHE A O 1
ATOM 1335 N N . ASP A 1 181 ? 46.764 30.540 36.561 1.00 63.78 181 ASP A N 1
ATOM 1336 C CA . ASP A 1 181 ? 46.736 31.769 35.764 1.00 58.69 181 ASP A CA 1
ATOM 1337 C C . ASP A 1 181 ? 47.873 31.762 34.719 1.00 57.55 181 ASP A C 1
ATOM 1338 O O . ASP A 1 181 ? 48.820 30.964 34.799 1.00 53.28 181 ASP A O 1
ATOM 1343 N N . ILE A 1 182 ? 47.749 32.655 33.724 1.00 55.17 182 ILE A N 1
ATOM 1344 C CA . ILE A 1 182 ? 48.783 32.936 32.722 1.00 56.74 182 ILE A CA 1
ATOM 1345 C C . ILE A 1 182 ? 49.530 34.216 33.136 1.00 57.38 182 ILE A C 1
ATOM 1346 O O . ILE A 1 182 ? 48.917 35.153 33.636 1.00 60.56 182 ILE A O 1
ATOM 1351 N N . ARG A 1 183 ? 50.859 34.229 32.971 1.00 58.17 183 ARG A N 1
ATOM 1352 C CA . ARG A 1 183 ? 51.697 35.382 33.343 1.00 59.17 183 ARG A CA 1
ATOM 1353 C C . ARG A 1 183 ? 51.976 36.215 32.090 1.00 63.34 183 ARG A C 1
ATOM 1354 O O . ARG A 1 183 ? 52.757 35.822 31.242 1.00 60.54 183 ARG A O 1
ATOM 1362 N N . ILE A 1 184 ? 51.271 37.345 31.999 1.00 70.47 184 ILE A N 1
ATOM 1363 C CA . ILE A 1 184 ? 51.404 38.338 30.958 1.00 74.64 184 ILE A CA 1
ATOM 1364 C C . ILE A 1 184 ? 52.040 39.584 31.578 1.00 78.77 184 ILE A C 1
ATOM 1365 O O . ILE A 1 184 ? 51.466 40.189 32.489 1.00 77.06 184 ILE A O 1
ATOM 1370 N N . GLU A 1 185 ? 53.216 39.955 31.064 1.00 84.55 185 GLU A N 1
ATOM 1371 C CA . GLU A 1 185 ? 54.026 40.988 31.679 1.00 89.88 185 GLU A CA 1
ATOM 1372 C C . GLU A 1 185 ? 53.801 42.294 30.908 1.00 94.30 185 GLU A C 1
ATOM 1373 O O . GLU A 1 185 ? 53.299 43.266 31.492 1.00 94.95 185 GLU A O 1
ATOM 1379 N N . ASN A 1 186 ? 54.093 42.306 29.604 1.00 82.58 186 ASN A N 1
ATOM 1380 C CA . ASN A 1 186 ? 54.014 43.562 28.848 1.00 85.42 186 ASN A CA 1
ATOM 1381 C C . ASN A 1 186 ? 53.058 43.386 27.668 1.00 77.49 186 ASN A C 1
ATOM 1382 O O . ASN A 1 186 ? 53.424 43.650 26.528 1.00 66.49 186 ASN A O 1
ATOM 1387 N N . ASN A 1 187 ? 51.840 42.917 27.955 1.00 80.85 187 ASN A N 1
ATOM 1388 C CA . ASN A 1 187 ? 50.893 42.511 26.921 1.00 77.66 187 ASN A CA 1
ATOM 1389 C C . ASN A 1 187 ? 51.491 41.350 26.106 1.00 83.49 187 ASN A C 1
ATOM 1390 O O . ASN A 1 187 ? 51.149 41.154 24.929 1.00 85.96 187 ASN A O 1
ATOM 1395 N N . LYS A 1 188 ? 52.339 40.567 26.771 1.00 83.41 188 LYS A N 1
ATOM 1396 C CA . LYS A 1 188 ? 52.937 39.361 26.153 1.00 81.90 188 LYS A CA 1
ATOM 1397 C C . LYS A 1 188 ? 52.892 38.211 27.158 1.00 78.71 188 LYS A C 1
ATOM 1398 O O . LYS A 1 188 ? 52.989 38.465 28.358 1.00 66.90 188 LYS A O 1
ATOM 1404 N N . VAL A 1 189 ? 52.726 36.993 26.659 1.00 70.16 189 VAL A N 1
ATOM 1405 C CA . VAL A 1 189 ? 52.721 35.782 27.520 1.00 67.38 189 VAL A CA 1
ATOM 1406 C C . VAL A 1 189 ? 54.172 35.475 27.880 1.00 58.37 189 VAL A C 1
ATOM 1407 O O . VAL A 1 189 ? 54.938 35.247 26.974 1.00 54.28 189 VAL A O 1
ATOM 1411 N N . THR A 1 190 ? 54.524 35.466 29.161 1.00 57.29 190 THR A N 1
ATOM 1412 C CA . THR A 1 190 ? 55.932 35.185 29.527 1.00 63.06 190 THR A CA 1
ATOM 1413 C C . THR A 1 190 ? 56.022 33.880 30.305 1.00 64.61 190 THR A C 1
ATOM 1414 O O . THR A 1 190 ? 57.132 33.431 30.557 1.00 62.24 190 THR A O 1
ATOM 1418 N N . GLY A 1 191 ? 54.882 33.314 30.668 1.00 65.62 191 GLY A N 1
ATOM 1419 C CA . GLY A 1 191 ? 54.908 32.046 31.402 1.00 65.64 191 GLY A CA 1
ATOM 1420 C C . GLY A 1 191 ? 53.531 31.628 31.853 1.00 67.82 191 GLY A 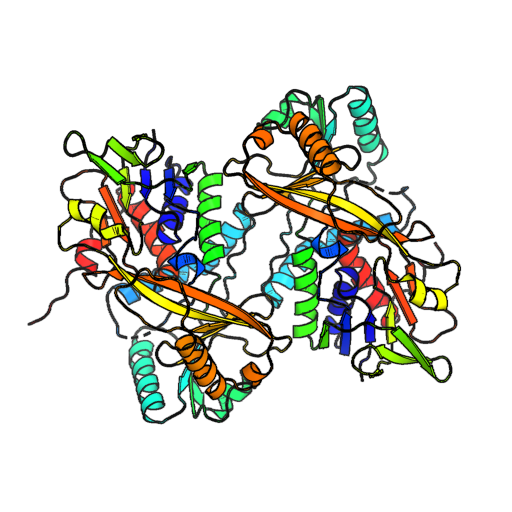C 1
ATOM 1421 O O . GLY A 1 191 ? 52.551 32.184 31.365 1.00 64.60 191 GLY A O 1
ATOM 1422 N N . VAL A 1 192 ? 53.488 30.690 32.789 1.00 61.73 192 VAL A N 1
ATOM 1423 C CA . VAL A 1 192 ? 52.203 30.157 33.300 1.00 59.15 192 VAL A CA 1
ATOM 1424 C C . VAL A 1 192 ? 52.379 29.909 34.796 1.00 56.34 192 VAL A C 1
ATOM 1425 O O . VAL A 1 192 ? 53.435 29.441 35.173 1.00 47.76 192 VAL A O 1
ATOM 1429 N N . ILE A 1 193 ? 51.378 30.259 35.604 1.00 56.78 193 ILE A N 1
ATOM 1430 C CA . ILE A 1 193 ? 51.469 30.110 37.086 1.00 59.64 193 ILE A CA 1
ATOM 1431 C C . ILE A 1 193 ? 50.771 28.818 37.500 1.00 60.19 193 ILE A C 1
ATOM 1432 O O . ILE A 1 193 ? 49.564 28.736 37.328 1.00 56.96 193 ILE A O 1
ATOM 1437 N N . THR A 1 194 ? 51.523 27.874 38.066 1.00 54.69 194 THR A N 1
ATOM 1438 C CA . THR A 1 194 ? 50.978 26.538 38.398 1.00 52.91 194 THR A CA 1
ATOM 1439 C C . THR A 1 194 ? 51.044 26.249 39.896 1.00 56.22 194 THR A C 1
ATOM 1440 O O . THR A 1 194 ? 51.541 27.077 40.635 1.00 59.00 194 THR A O 1
ATOM 1444 N N . SER A 1 195 ? 50.547 25.087 40.301 1.00 50.88 195 SER A N 1
ATOM 1445 C CA . SER A 1 195 ? 50.535 24.678 41.724 1.00 54.27 195 SER A CA 1
ATOM 1446 C C . SER A 1 195 ? 51.923 24.197 42.140 1.00 58.01 195 SER A C 1
ATOM 1447 O O . SER A 1 195 ? 52.159 24.060 43.321 1.00 58.99 195 SER A O 1
ATOM 1450 N N . GLU A 1 196 ? 52.796 23.957 41.170 1.00 66.02 196 GLU A N 1
ATOM 1451 C CA . GLU A 1 196 ? 54.161 23.450 41.415 1.00 64.28 196 GLU A CA 1
ATOM 1452 C C . GLU A 1 196 ? 55.191 24.527 41.059 1.00 64.06 196 GLU A C 1
ATOM 1453 O O . GLU A 1 196 ? 56.368 24.233 40.948 1.00 58.82 196 GLU A O 1
ATOM 1459 N N . GLY A 1 197 ? 54.731 25.770 40.883 1.00 68.02 197 GLY A N 1
ATOM 1460 C CA . GLY A 1 197 ? 55.605 26.896 40.591 1.00 66.94 197 GLY A CA 1
ATOM 1461 C C . GLY A 1 197 ? 55.394 27.433 39.187 1.00 65.77 197 GLY A C 1
ATOM 1462 O O . GLY A 1 197 ? 54.361 27.151 38.548 1.00 58.40 197 GLY A O 1
ATOM 1463 N N . ILE A 1 198 ? 56.374 28.223 38.718 1.00 64.90 198 ILE A N 1
ATOM 1464 C CA . ILE A 1 198 ? 56.282 28.918 37.436 1.00 64.34 198 ILE A CA 1
ATOM 1465 C C . ILE A 1 198 ? 56.883 28.039 36.340 1.00 65.51 198 ILE A C 1
ATOM 1466 O O . ILE A 1 198 ? 57.894 27.361 36.558 1.00 70.35 198 ILE A O 1
ATOM 1471 N N . VAL A 1 199 ? 56.229 28.081 35.171 1.00 61.23 199 VAL A N 1
ATOM 1472 C CA . VAL A 1 199 ? 56.701 27.492 33.926 1.00 58.55 199 VAL A CA 1
ATOM 1473 C C . VAL A 1 199 ? 56.870 28.616 32.899 1.00 55.22 199 VAL A C 1
ATOM 1474 O O . VAL A 1 199 ? 55.915 29.257 32.504 1.00 59.29 199 VAL A O 1
ATOM 1478 N N . THR A 1 200 ? 58.110 28.856 32.482 1.00 59.30 200 THR A N 1
ATOM 1479 C CA . THR A 1 200 ? 58.407 29.918 31.549 1.00 60.98 200 THR A CA 1
ATOM 1480 C C . THR A 1 200 ? 58.072 29.472 30.128 1.00 57.81 200 THR A C 1
ATOM 1481 O O . THR A 1 200 ? 58.527 28.431 29.692 1.00 57.40 200 THR A O 1
ATOM 1485 N N . CYS A 1 201 ? 57.334 30.308 29.402 1.00 56.20 201 CYS A N 1
ATOM 1486 C CA . CYS A 1 201 ? 57.025 30.019 28.023 1.00 61.11 201 CYS A CA 1
ATOM 1487 C C . CYS A 1 201 ? 56.748 31.324 27.279 1.00 58.16 201 CYS A C 1
ATOM 1488 O O . CYS A 1 201 ? 56.596 32.361 27.911 1.00 59.80 201 CYS A O 1
ATOM 1491 N N . GLU A 1 202 ? 56.704 31.243 25.945 1.00 56.85 202 GLU A N 1
ATOM 1492 C CA . GLU A 1 202 ? 56.501 32.409 25.064 1.00 67.03 202 GLU A CA 1
ATOM 1493 C C . GLU A 1 202 ? 55.102 32.371 24.432 1.00 65.59 202 GLU A C 1
ATOM 1494 O O . GLU A 1 202 ? 54.628 33.375 23.899 1.00 69.53 202 GLU A O 1
ATOM 1500 N N . LYS A 1 203 ? 54.489 31.187 24.417 1.00 59.95 203 LYS A N 1
ATOM 1501 C CA . LYS A 1 203 ? 53.146 31.009 23.917 1.00 59.49 203 LYS A CA 1
ATOM 1502 C C . LYS A 1 203 ? 52.418 30.060 24.867 1.00 58.74 203 LYS A C 1
ATOM 1503 O O . LYS A 1 203 ? 53.043 29.211 25.507 1.00 61.65 203 LYS A O 1
ATOM 1509 N N . VAL A 1 204 ? 51.100 30.234 24.951 1.00 56.20 204 VAL A N 1
ATOM 1510 C CA . VAL A 1 204 ? 50.241 29.403 25.745 1.00 54.25 204 VAL A CA 1
ATOM 1511 C C . VAL A 1 204 ? 49.099 28.936 24.854 1.00 53.67 204 VAL A C 1
ATOM 1512 O O . VAL A 1 204 ? 48.648 29.712 24.021 1.00 61.50 204 VAL A O 1
ATOM 1516 N N . VAL A 1 205 ? 48.650 27.693 25.064 1.00 48.60 205 VAL A N 1
ATOM 1517 C CA . VAL A 1 205 ? 47.399 27.206 24.524 1.00 49.97 205 VAL A CA 1
ATOM 1518 C C . VAL A 1 205 ? 46.501 26.681 25.655 1.00 50.64 205 VAL A C 1
ATOM 1519 O O . VAL A 1 205 ? 46.887 25.790 26.427 1.00 47.35 205 VAL A O 1
ATOM 1523 N N . ILE A 1 206 ? 45.282 27.225 25.698 1.00 51.96 206 ILE A N 1
ATOM 1524 C CA . ILE A 1 206 ? 44.237 26.835 26.622 1.00 49.93 206 ILE A CA 1
ATOM 1525 C C . ILE A 1 206 ? 43.476 25.659 26.014 1.00 50.36 206 ILE A C 1
ATOM 1526 O O . ILE A 1 206 ? 42.668 25.866 25.114 1.00 54.46 206 ILE A O 1
ATOM 1531 N N . ALA A 1 207 ? 43.728 24.452 26.542 1.00 47.50 207 ALA A N 1
ATOM 1532 C CA . ALA A 1 207 ? 43.074 23.226 26.143 1.00 45.35 207 ALA A CA 1
ATOM 1533 C C . ALA A 1 207 ? 42.478 22.514 27.366 1.00 47.63 207 ALA A C 1
ATOM 1534 O O . ALA A 1 207 ? 42.739 21.325 27.582 1.00 48.70 207 ALA A O 1
ATOM 1536 N N . GLY A 1 208 ? 41.688 23.245 28.166 1.00 48.91 208 GLY A N 1
ATOM 1537 C CA . GLY A 1 208 ? 41.249 22.809 29.503 1.00 45.12 208 GLY A CA 1
ATOM 1538 C C . GLY A 1 208 ? 39.860 22.183 29.516 1.00 45.57 208 GLY A C 1
ATOM 1539 O O . GLY A 1 208 ? 39.219 22.104 30.565 1.00 54.38 208 GLY A O 1
ATOM 1540 N N . GLY A 1 209 ? 39.423 21.661 28.374 1.00 37.42 209 GLY A N 1
ATOM 1541 C CA . GLY A 1 209 ? 38.068 21.152 28.181 1.00 40.39 209 GLY A CA 1
ATOM 1542 C C . GLY A 1 209 ? 37.030 21.954 28.947 1.00 41.47 209 GLY A C 1
ATOM 1543 O O . GLY A 1 209 ? 37.025 23.177 28.876 1.00 38.47 209 GLY A O 1
ATOM 1544 N N . SER A 1 210 ? 36.217 21.235 29.738 1.00 42.00 210 SER A N 1
ATOM 1545 C CA . SER A 1 210 ? 35.109 21.769 30.555 1.00 45.06 210 SER A CA 1
ATOM 1546 C C . SER A 1 210 ? 35.540 22.843 31.568 1.00 46.00 210 SER A C 1
ATOM 1547 O O . SER A 1 210 ? 34.679 23.497 32.134 1.00 54.51 210 SER A O 1
ATOM 1550 N N . TRP A 1 211 ? 36.843 23.026 31.807 1.00 46.95 211 TRP A N 1
ATOM 1551 C CA . TRP A 1 211 ? 37.378 23.904 32.886 1.00 45.58 211 TRP A CA 1
ATOM 1552 C C . TRP A 1 211 ? 38.042 25.169 32.322 1.00 46.44 211 TRP A C 1
ATOM 1553 O O . TRP A 1 211 ? 38.683 25.930 33.065 1.00 44.15 211 TRP A O 1
ATOM 1564 N N . SER A 1 212 ? 37.931 25.387 31.007 1.00 46.91 212 SER A N 1
ATOM 1565 C CA . SER A 1 212 ? 38.676 26.467 30.342 1.00 49.84 212 SER A CA 1
ATOM 1566 C C . SER A 1 212 ? 38.148 27.865 30.709 1.00 47.55 212 SER A C 1
ATOM 1567 O O . SER A 1 212 ? 38.852 28.824 30.473 1.00 52.47 212 SER A O 1
ATOM 1570 N N . THR A 1 213 ? 36.929 27.981 31.248 1.00 46.78 213 THR A N 1
ATOM 1571 C CA . THR A 1 213 ? 36.239 29.278 31.348 1.00 54.35 213 THR A CA 1
ATOM 1572 C C . THR A 1 213 ? 37.133 30.383 31.945 1.00 53.75 213 THR A C 1
ATOM 1573 O O . THR A 1 213 ? 37.261 31.434 31.334 1.00 54.16 213 THR A O 1
ATOM 1577 N N . LYS A 1 214 ? 37.699 30.182 33.138 1.00 55.81 214 LYS A N 1
ATOM 1578 C CA . LYS A 1 214 ? 38.503 31.244 33.806 1.00 63.20 214 LYS A CA 1
ATOM 1579 C C . LYS A 1 214 ? 39.599 31.781 32.874 1.00 56.28 214 LYS A C 1
ATOM 1580 O O . LYS A 1 214 ? 39.746 32.963 32.761 1.00 60.34 214 LYS A O 1
ATOM 1586 N N . LEU A 1 215 ? 40.358 30.886 32.245 1.00 54.04 215 LEU A N 1
ATOM 1587 C CA . LEU A 1 215 ? 41.486 31.277 31.361 1.00 53.09 215 LEU A CA 1
ATOM 1588 C C . LEU A 1 215 ? 40.979 31.921 30.075 1.00 52.05 215 LEU A C 1
ATOM 1589 O O . LEU A 1 215 ? 41.699 32.710 29.498 1.00 55.09 215 LEU A O 1
ATOM 1594 N N . LEU A 1 216 ? 39.729 31.675 29.708 1.00 49.71 216 LEU A N 1
ATOM 1595 C CA . LEU A 1 216 ? 39.153 32.255 28.473 1.00 51.43 216 LEU A CA 1
ATOM 1596 C C . LEU A 1 216 ? 38.718 33.708 28.707 1.00 57.95 216 LEU A C 1
ATOM 1597 O O . LEU A 1 216 ? 38.441 34.384 27.719 1.00 52.40 216 LEU A O 1
ATOM 1602 N N . SER A 1 217 ? 38.705 34.166 29.965 1.00 49.42 217 SER A N 1
ATOM 1603 C CA . SER A 1 217 ? 38.379 35.543 30.408 1.00 56.38 217 SER A CA 1
ATOM 1604 C C . SER A 1 217 ? 39.328 36.548 29.761 1.00 57.50 217 SER A C 1
ATOM 1605 O O . SER A 1 217 ? 38.872 37.627 29.417 1.00 56.20 217 SER A O 1
ATOM 1608 N N . TYR A 1 218 ? 40.595 36.181 29.551 1.00 56.77 218 TYR A N 1
ATOM 1609 C CA . TYR A 1 218 ? 41.565 37.054 28.847 1.00 59.37 218 TYR A CA 1
ATOM 1610 C C . TYR A 1 218 ? 40.989 37.438 27.480 1.00 59.93 218 TYR A C 1
ATOM 1611 O O . TYR A 1 218 ? 41.138 38.583 27.107 1.00 64.94 218 TYR A O 1
ATOM 1620 N N . PHE A 1 219 ? 40.391 36.501 26.748 1.00 57.85 219 PHE A N 1
ATOM 1621 C CA . PHE A 1 219 ? 39.712 36.840 25.479 1.00 61.09 219 PHE A CA 1
ATOM 1622 C C . PHE A 1 219 ? 38.475 37.687 25.782 1.00 60.06 219 PHE A C 1
ATOM 1623 O O . PHE A 1 219 ? 38.422 38.805 25.293 1.00 58.31 219 PHE A O 1
ATOM 1631 N N . HIS A 1 220 ? 37.530 37.143 26.552 1.00 59.92 220 HIS A N 1
ATOM 1632 C CA . HIS A 1 220 ? 36.271 37.839 26.930 1.00 62.89 220 HIS A CA 1
ATOM 1633 C C . HIS A 1 220 ? 35.530 37.082 28.038 1.00 67.24 220 HIS A C 1
ATOM 1634 O O . HIS A 1 220 ? 35.531 35.860 28.025 1.00 61.36 220 HIS A O 1
ATOM 1641 N N . ARG A 1 221 ? 34.861 37.835 28.909 1.00 67.16 221 ARG A N 1
ATOM 1642 C CA . ARG A 1 221 ? 34.056 37.384 30.070 1.00 68.88 221 ARG A CA 1
ATOM 1643 C C . ARG A 1 221 ? 33.002 36.351 29.660 1.00 62.52 221 ARG A C 1
ATOM 1644 O O . ARG A 1 221 ? 32.781 35.415 30.421 1.00 54.93 221 ARG A O 1
ATOM 1652 N N . ASP A 1 222 ? 32.373 36.534 28.502 1.00 54.59 222 ASP A N 1
ATOM 1653 C CA . ASP A 1 222 ? 31.295 35.635 28.027 1.00 56.89 222 ASP A CA 1
ATOM 1654 C C . ASP A 1 222 ? 31.873 34.434 27.284 1.00 57.54 222 ASP A C 1
ATOM 1655 O O . ASP A 1 222 ? 31.109 33.565 26.915 1.00 53.17 222 ASP A O 1
ATOM 1660 N N . TRP A 1 223 ? 33.172 34.409 27.044 1.00 53.16 223 TRP A N 1
ATOM 1661 C CA . TRP A 1 223 ? 33.722 33.206 26.390 1.00 54.40 223 TRP A CA 1
ATOM 1662 C C . TRP A 1 223 ? 33.819 32.143 27.470 1.00 52.31 223 TRP A C 1
ATOM 1663 O O . TRP A 1 223 ? 34.175 32.501 28.578 1.00 55.93 223 TRP A O 1
ATOM 1674 N N . GLY A 1 224 ? 33.480 30.899 27.160 1.00 54.16 224 GLY A N 1
ATOM 1675 C CA . GLY A 1 224 ? 33.608 29.865 28.194 1.00 50.13 224 GLY A CA 1
ATOM 1676 C C . GLY A 1 224 ? 33.118 28.502 27.769 1.00 47.80 224 GLY A C 1
ATOM 1677 O O . GLY A 1 224 ? 32.502 28.384 26.727 1.00 44.98 224 GLY A O 1
ATOM 1678 N N . THR A 1 225 ? 33.432 27.510 28.587 1.00 43.00 225 THR A N 1
ATOM 1679 C CA . THR A 1 225 ? 32.987 26.120 28.384 1.00 45.40 225 THR A CA 1
ATOM 1680 C C . THR A 1 225 ? 32.368 25.641 29.691 1.00 44.29 225 THR A C 1
ATOM 1681 O O . THR A 1 225 ? 32.702 26.175 30.731 1.00 43.41 225 THR A O 1
ATOM 1685 N N . TYR A 1 226 ? 31.470 24.678 29.600 1.00 43.57 226 TYR A N 1
ATOM 1686 C CA . TYR A 1 226 ? 30.840 24.088 30.796 1.00 46.43 226 TYR A CA 1
ATOM 1687 C C . TYR A 1 226 ? 30.676 22.599 30.533 1.00 46.67 226 TYR A C 1
ATOM 1688 O O . TYR A 1 226 ? 30.594 22.206 29.385 1.00 42.26 226 TYR A O 1
ATOM 1697 N N . PRO A 1 227 ? 30.659 21.758 31.577 1.00 42.68 227 PRO A N 1
ATOM 1698 C CA . PRO A 1 227 ? 30.497 20.309 31.419 1.00 41.07 227 PRO A CA 1
ATOM 1699 C C . PRO A 1 227 ? 29.074 19.802 31.153 1.00 41.98 227 PRO A C 1
ATOM 1700 O O . PRO A 1 227 ? 28.139 20.146 31.874 1.00 41.18 227 PRO A O 1
ATOM 1704 N N . VAL A 1 228 ? 28.945 18.907 30.175 1.00 44.02 228 VAL A N 1
ATOM 1705 C CA . VAL A 1 228 ? 27.711 18.198 29.981 1.00 43.74 228 VAL A CA 1
ATOM 1706 C C . VAL A 1 228 ? 27.982 16.728 30.292 1.00 41.96 228 VAL A C 1
ATOM 1707 O O . VAL A 1 228 ? 28.633 16.033 29.533 1.00 45.81 228 VAL A O 1
ATOM 1711 N N . LYS A 1 229 ? 27.535 16.310 31.485 1.00 41.43 229 LYS A N 1
ATOM 1712 C CA . LYS A 1 229 ? 27.901 15.034 32.041 1.00 41.36 229 LYS A CA 1
ATOM 1713 C C . LYS A 1 229 ? 27.261 13.959 31.163 1.00 36.72 229 LYS A C 1
ATOM 1714 O O . LYS A 1 229 ? 26.164 14.131 30.705 1.00 36.11 229 LYS A O 1
ATOM 1720 N N . GLY A 1 230 ? 27.996 12.877 30.907 1.00 38.10 230 GLY A N 1
ATOM 1721 C CA . GLY A 1 230 ? 27.442 11.715 30.196 1.00 38.04 230 GLY A CA 1
ATOM 1722 C C . GLY A 1 230 ? 27.882 10.434 30.860 1.00 40.96 230 GLY A C 1
ATOM 1723 O O . GLY A 1 230 ? 29.070 10.305 31.185 1.00 43.52 230 GLY A O 1
ATOM 1724 N N . GLU A 1 231 ? 26.916 9.533 31.094 1.00 41.40 231 GLU A N 1
ATOM 1725 C CA . GLU A 1 231 ? 27.126 8.280 31.771 1.00 42.42 231 GLU A CA 1
ATOM 1726 C C . GLU A 1 231 ? 27.088 7.183 30.722 1.00 41.33 231 GLU A C 1
ATOM 1727 O O . GLU A 1 231 ? 26.235 7.238 29.841 1.00 42.68 231 GLU A O 1
ATOM 1733 N N . VAL A 1 232 ? 28.026 6.226 30.826 1.00 42.40 232 VAL A N 1
ATOM 1734 C CA . VAL A 1 232 ? 28.105 5.134 29.895 1.00 46.93 232 VAL A CA 1
ATOM 1735 C C . VAL A 1 232 ? 28.408 3.821 30.628 1.00 48.44 232 VAL A C 1
ATOM 1736 O O . VAL A 1 232 ? 28.945 3.800 31.732 1.00 50.45 232 VAL A O 1
ATOM 1740 N N . VAL A 1 233 ? 27.996 2.725 29.978 1.00 50.16 233 VAL A N 1
ATOM 1741 C CA . VAL A 1 233 ? 28.080 1.360 30.476 1.00 45.84 233 VAL A CA 1
ATOM 1742 C C . VAL A 1 233 ? 28.899 0.545 29.474 1.00 47.55 233 VAL A C 1
ATOM 1743 O O . VAL A 1 233 ? 28.872 0.825 28.274 1.00 46.12 233 VAL A O 1
ATOM 1747 N N . ALA A 1 234 ? 29.617 -0.463 29.973 1.00 46.71 234 ALA A N 1
ATOM 1748 C CA . ALA A 1 234 ? 30.414 -1.354 29.123 1.00 45.51 234 ALA A CA 1
ATOM 1749 C C . ALA A 1 234 ? 30.148 -2.803 29.523 1.00 43.78 234 ALA A C 1
ATOM 1750 O O . ALA A 1 234 ? 30.118 -3.130 30.709 1.00 44.68 234 ALA A O 1
ATOM 1752 N N . VAL A 1 235 ? 29.971 -3.669 28.525 1.00 47.39 235 VAL A N 1
ATOM 1753 C CA . VAL A 1 235 ? 29.852 -5.078 28.781 1.00 50.47 235 VAL A CA 1
ATOM 1754 C C . VAL A 1 235 ? 30.824 -5.832 27.872 1.00 51.28 235 VAL A C 1
ATOM 1755 O O . VAL A 1 235 ? 31.257 -5.324 26.852 1.00 46.11 235 VAL A O 1
ATOM 1759 N N . ARG A 1 236 ? 31.159 -7.053 28.283 1.00 54.79 236 ARG A N 1
ATOM 1760 C CA . ARG A 1 236 ? 31.976 -7.959 27.505 1.00 57.98 236 ARG A CA 1
ATOM 1761 C C . ARG A 1 236 ? 31.069 -9.075 26.983 1.00 55.94 236 ARG A C 1
ATOM 1762 O O . ARG A 1 236 ? 30.081 -9.389 27.611 1.00 54.45 236 ARG A O 1
ATOM 1770 N N . SER A 1 237 ? 31.422 -9.670 25.843 1.00 54.57 237 SER A N 1
ATOM 1771 C CA . SER A 1 237 ? 30.684 -10.822 25.335 1.00 55.60 237 SER A CA 1
ATOM 1772 C C . SER A 1 237 ? 31.633 -11.748 24.571 1.00 54.65 237 SER A C 1
ATOM 1773 O O . SER A 1 237 ? 32.565 -11.311 23.930 1.00 59.16 237 SER A O 1
ATOM 1776 N N . ARG A 1 238 ? 31.368 -13.045 24.645 1.00 63.97 238 ARG A N 1
ATOM 1777 C CA . ARG A 1 238 ? 32.148 -13.996 23.870 1.00 75.40 238 ARG A CA 1
ATOM 1778 C C . ARG A 1 238 ? 31.544 -14.155 22.466 1.00 62.51 238 ARG A C 1
ATOM 1779 O O . ARG A 1 238 ? 32.121 -14.824 21.627 1.00 52.85 238 ARG A O 1
ATOM 1787 N N . LYS A 1 239 ? 30.391 -13.530 22.209 1.00 54.91 239 LYS A N 1
ATOM 1788 C CA . LYS A 1 239 ? 29.752 -13.625 20.909 1.00 61.85 239 LYS A CA 1
ATOM 1789 C C . LYS A 1 239 ? 30.194 -12.433 20.058 1.00 61.51 239 LYS A C 1
ATOM 1790 O O . LYS A 1 239 ? 30.617 -11.417 20.595 1.00 63.20 239 LYS A O 1
ATOM 1796 N N . GLN A 1 240 ? 30.085 -12.601 18.735 1.00 63.90 240 GLN A N 1
ATOM 1797 C CA . GLN A 1 240 ? 30.315 -11.557 17.743 1.00 64.88 240 GLN A CA 1
ATOM 1798 C C . GLN A 1 240 ? 29.035 -10.730 17.586 1.00 60.13 240 GLN A C 1
ATOM 1799 O O . GLN A 1 240 ? 28.309 -10.871 16.613 1.00 58.70 240 GLN A O 1
ATOM 1805 N N . LEU A 1 241 ? 28.760 -9.864 18.560 1.00 58.04 241 LEU A N 1
ATOM 1806 C CA . LEU A 1 241 ? 27.402 -9.300 18.738 1.00 58.72 241 LEU A CA 1
ATOM 1807 C C . LEU A 1 241 ? 27.114 -8.194 17.712 1.00 53.02 241 LEU A C 1
ATOM 1808 O O . LEU A 1 241 ? 25.994 -8.076 17.259 1.00 47.77 241 LEU A O 1
ATOM 1813 N N . LEU A 1 242 ? 28.125 -7.363 17.435 1.00 55.67 242 LEU A N 1
ATOM 1814 C CA . LEU A 1 242 ? 28.114 -6.278 16.460 1.00 53.60 242 LEU A CA 1
ATOM 1815 C C . LEU A 1 242 ? 29.486 -6.260 15.803 1.00 58.56 242 LEU A C 1
ATOM 1816 O O . LEU A 1 242 ? 30.484 -6.380 16.505 1.00 61.41 242 LEU A O 1
ATOM 1821 N N . LYS A 1 243 ? 29.507 -6.045 14.488 1.00 61.04 243 LYS A N 1
ATOM 1822 C CA . LYS A 1 243 ? 30.729 -5.826 13.717 1.00 66.67 243 LYS A CA 1
ATOM 1823 C C . LYS A 1 243 ? 31.034 -4.322 13.732 1.00 59.84 243 LYS A C 1
ATOM 1824 O O . LYS A 1 243 ? 32.169 -3.902 13.882 1.00 54.86 243 LYS A O 1
ATOM 1830 N N . ALA A 1 244 ? 29.981 -3.516 13.548 1.00 59.11 244 ALA A N 1
ATOM 1831 C CA . ALA A 1 244 ? 30.083 -2.066 13.410 1.00 55.01 244 ALA A CA 1
ATOM 1832 C C . ALA A 1 244 ? 29.205 -1.376 14.450 1.00 50.38 244 ALA A C 1
ATOM 1833 O O . ALA A 1 244 ? 28.196 -1.917 14.893 1.00 50.82 244 ALA A O 1
ATOM 1835 N N . PRO A 1 245 ? 29.505 -0.115 14.807 1.00 50.17 245 PRO A N 1
ATOM 1836 C CA . PRO A 1 245 ? 28.685 0.607 15.777 1.00 52.10 245 PRO A CA 1
ATOM 1837 C C . PRO A 1 245 ? 27.264 0.832 15.235 1.00 53.32 245 PRO A C 1
ATOM 1838 O O . PRO A 1 245 ? 27.068 0.919 14.030 1.00 62.17 245 PRO A O 1
ATOM 1842 N N . ILE A 1 246 ? 26.294 0.916 16.131 1.00 52.28 246 ILE A N 1
ATOM 1843 C CA . ILE A 1 246 ? 24.922 1.280 15.691 1.00 51.87 246 ILE A CA 1
ATOM 1844 C C . ILE A 1 246 ? 24.586 2.583 16.403 1.00 53.47 246 ILE A C 1
ATOM 1845 O O . ILE A 1 246 ? 25.049 2.783 17.510 1.00 55.11 246 ILE A O 1
ATOM 1850 N N . PHE A 1 247 ? 23.819 3.434 15.745 1.00 54.09 247 PHE A N 1
ATOM 1851 C CA . PHE A 1 247 ? 23.472 4.756 16.292 1.00 53.83 247 PHE A CA 1
ATOM 1852 C C . PHE A 1 247 ? 21.959 4.890 16.276 1.00 58.73 247 PHE A C 1
ATOM 1853 O O . PHE A 1 247 ? 21.325 4.307 15.411 1.00 57.42 247 PHE A O 1
ATOM 1861 N N . GLN A 1 248 ? 21.418 5.626 17.237 1.00 59.02 248 GLN A N 1
ATOM 1862 C CA . GLN A 1 248 ? 19.960 5.859 17.293 1.00 55.52 248 GLN A CA 1
ATOM 1863 C C . GLN A 1 248 ? 19.698 7.156 18.049 1.00 59.45 248 GLN A C 1
ATOM 1864 O O . GLN A 1 248 ? 19.688 7.103 19.272 1.00 48.84 248 GLN A O 1
ATOM 1870 N N . GLU A 1 249 ? 19.534 8.259 17.319 1.00 52.50 249 GLU A N 1
ATOM 1871 C CA . GLU A 1 249 ? 19.204 9.578 17.908 1.00 61.34 249 GLU A CA 1
ATOM 1872 C C . GLU A 1 249 ? 20.158 9.888 19.062 1.00 64.52 249 GLU A C 1
ATOM 1873 O O . GLU A 1 249 ? 19.659 10.115 20.182 1.00 69.40 249 GLU A O 1
ATOM 1879 N N . ARG A 1 250 ? 21.461 9.804 18.788 1.00 62.49 250 ARG A N 1
ATOM 1880 C CA . ARG A 1 250 ? 22.618 10.039 19.701 1.00 58.32 250 ARG A CA 1
ATOM 1881 C C . ARG A 1 250 ? 22.966 8.805 20.545 1.00 49.17 250 ARG A C 1
ATOM 1882 O O . ARG A 1 250 ? 24.129 8.672 20.890 1.00 45.79 250 ARG A O 1
ATOM 1890 N N . PHE A 1 251 ? 22.008 7.933 20.840 1.00 45.92 251 PHE A N 1
ATOM 1891 C CA . PHE A 1 251 ? 22.301 6.722 21.638 1.00 44.04 251 PHE A CA 1
ATOM 1892 C C . PHE A 1 251 ? 23.132 5.761 20.790 1.00 47.78 251 PHE A C 1
ATOM 1893 O O . PHE A 1 251 ? 22.869 5.601 19.605 1.00 45.33 251 PHE A O 1
ATOM 1901 N N . TYR A 1 252 ? 24.116 5.117 21.400 1.00 44.33 252 TYR A N 1
ATOM 1902 C CA . TYR A 1 252 ? 24.963 4.233 20.579 1.00 43.87 252 TYR A CA 1
ATOM 1903 C C . TYR A 1 252 ? 25.387 2.983 21.329 1.00 43.02 252 TYR A C 1
ATOM 1904 O O . TYR A 1 252 ? 25.472 2.970 22.537 1.00 47.72 252 TYR A O 1
ATOM 1913 N N . ILE A 1 253 ? 25.620 1.950 20.539 1.00 41.59 253 ILE A N 1
ATOM 1914 C CA . ILE A 1 253 ? 26.192 0.665 20.996 1.00 44.04 253 ILE A CA 1
ATOM 1915 C C . ILE A 1 253 ? 27.422 0.517 20.119 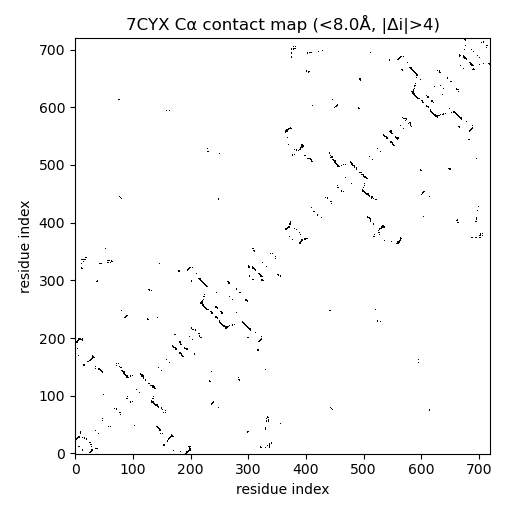1.00 47.52 253 ILE A C 1
ATOM 1916 O O . ILE A 1 253 ? 27.282 0.585 18.922 1.00 52.08 253 ILE A O 1
ATOM 1921 N N . THR A 1 254 ? 28.592 0.394 20.709 1.00 47.58 254 THR A N 1
ATOM 1922 C CA . THR A 1 254 ? 29.764 0.283 19.831 1.00 52.44 254 THR A CA 1
ATOM 1923 C C . THR A 1 254 ? 30.656 -0.856 20.276 1.00 51.26 254 THR A C 1
ATOM 1924 O O . THR A 1 254 ? 30.867 -0.996 21.462 1.00 44.18 254 THR A O 1
ATOM 1928 N N . PRO A 1 255 ? 31.109 -1.711 19.351 1.00 52.58 255 PRO A N 1
ATOM 1929 C CA . PRO A 1 255 ? 32.154 -2.678 19.679 1.00 54.36 255 PRO A CA 1
ATOM 1930 C C . PRO A 1 255 ? 33.488 -1.962 19.917 1.00 57.24 255 PRO A C 1
ATOM 1931 O O . PRO A 1 255 ? 33.677 -0.860 19.406 1.00 63.24 255 PRO A O 1
ATOM 1935 N N . LYS A 1 256 ? 34.372 -2.605 20.689 1.00 53.10 256 LYS A N 1
ATOM 1936 C CA . LYS A 1 256 ? 35.769 -2.242 20.818 1.00 52.67 256 LYS A CA 1
ATOM 1937 C C . LYS A 1 256 ? 36.605 -3.530 20.838 1.00 52.67 256 LYS A C 1
ATOM 1938 O O . LYS A 1 256 ? 36.069 -4.586 21.164 1.00 52.80 256 LYS A O 1
ATOM 1944 N N . ARG A 1 257 ? 37.897 -3.415 20.474 1.00 57.93 257 ARG A N 1
ATOM 1945 C CA . ARG A 1 257 ? 38.898 -4.467 20.613 1.00 58.50 257 ARG A CA 1
ATOM 1946 C C . ARG A 1 257 ? 38.562 -5.322 21.834 1.00 62.49 257 ARG A C 1
ATOM 1947 O O . ARG A 1 257 ? 38.365 -4.779 22.951 1.00 59.11 257 ARG A O 1
ATOM 1955 N N . GLY A 1 258 ? 38.542 -6.637 21.636 1.00 53.06 258 GLY A N 1
ATOM 1956 C CA . GLY A 1 258 ? 38.589 -7.554 22.748 1.00 55.31 258 GLY A CA 1
ATOM 1957 C C . GLY A 1 258 ? 37.223 -7.921 23.292 1.00 51.35 258 GLY A C 1
ATOM 1958 O O . GLY A 1 258 ? 37.094 -8.233 24.482 1.00 56.16 258 GLY A O 1
ATOM 1959 N N . GLY A 1 259 ? 36.214 -7.938 22.420 1.00 54.52 259 GLY A N 1
ATOM 1960 C CA . GLY A 1 259 ? 34.861 -8.409 22.782 1.00 52.26 259 GLY A CA 1
ATOM 1961 C C . GLY A 1 259 ? 34.210 -7.519 23.833 1.00 51.96 259 GLY A C 1
ATOM 1962 O O . GLY A 1 259 ? 33.403 -8.001 24.648 1.00 52.53 259 GLY A O 1
ATOM 1963 N N . ARG A 1 260 ? 34.545 -6.220 23.785 1.00 48.49 260 ARG A N 1
ATOM 1964 C CA . ARG A 1 260 ? 33.954 -5.178 24.610 1.00 50.96 260 ARG A CA 1
ATOM 1965 C C . ARG A 1 260 ? 32.865 -4.420 23.815 1.00 48.45 260 ARG A C 1
ATOM 1966 O O . ARG A 1 260 ? 33.085 -4.020 22.649 1.00 50.29 260 ARG A O 1
ATOM 1974 N N . TYR A 1 261 ? 31.697 -4.216 24.453 1.00 46.15 261 TYR A N 1
ATOM 1975 C CA . TYR A 1 261 ? 30.561 -3.397 23.937 1.00 42.98 261 TYR A CA 1
ATOM 1976 C C . TYR A 1 261 ? 30.352 -2.194 24.860 1.00 47.79 261 TYR A C 1
ATOM 1977 O O . TYR A 1 261 ? 30.166 -2.358 26.079 1.00 51.90 261 TYR A O 1
ATOM 1986 N N . VAL A 1 262 ? 30.422 -0.990 24.273 1.00 43.04 262 VAL A N 1
ATOM 1987 C CA . VAL A 1 262 ? 30.286 0.274 25.006 1.00 43.51 262 VAL A CA 1
ATOM 1988 C C . VAL A 1 262 ? 28.978 0.942 24.588 1.00 41.86 262 VAL A C 1
ATOM 1989 O O . VAL A 1 262 ? 28.725 1.085 23.383 1.00 45.43 262 VAL A O 1
ATOM 1993 N N . ILE A 1 263 ? 28.174 1.350 25.587 1.00 41.55 263 ILE A N 1
ATOM 1994 C CA . ILE A 1 263 ? 26.767 1.708 25.418 1.00 38.92 263 ILE A CA 1
ATOM 1995 C C . ILE A 1 263 ? 26.454 2.969 26.219 1.00 42.90 263 ILE A C 1
ATOM 1996 O O . ILE A 1 263 ? 26.618 2.989 27.433 1.00 48.23 263 ILE A O 1
ATOM 2001 N N . GLY A 1 264 ? 25.909 3.974 25.540 1.00 46.67 264 GLY A N 1
ATOM 2002 C CA . GLY A 1 264 ? 25.635 5.274 26.127 1.00 47.57 264 GLY A CA 1
ATOM 2003 C C . GLY A 1 264 ? 24.837 6.160 25.171 1.00 48.20 264 GLY A C 1
ATOM 2004 O O . GLY A 1 264 ? 24.426 5.700 24.118 1.00 53.00 264 GLY A O 1
ATOM 2005 N N . ALA A 1 265 ? 24.578 7.416 25.541 1.00 46.91 265 ALA A N 1
ATOM 2006 C CA . ALA A 1 265 ? 25.056 8.017 26.767 1.00 49.17 265 ALA A CA 1
ATOM 2007 C C . ALA A 1 265 ? 24.052 9.085 27.216 1.00 48.28 265 ALA A C 1
ATOM 2008 O O . ALA A 1 265 ? 23.473 9.781 26.374 1.00 44.06 265 ALA A O 1
ATOM 2010 N N . THR A 1 266 ? 23.852 9.207 28.534 1.00 43.85 266 THR A N 1
ATOM 2011 C CA . THR A 1 266 ? 22.948 10.202 29.085 1.00 40.90 266 THR A CA 1
ATOM 2012 C C . THR A 1 266 ? 23.537 11.595 28.893 1.00 44.76 266 THR A C 1
ATOM 2013 O O . THR A 1 266 ? 24.739 11.758 28.643 1.00 40.77 266 THR A O 1
ATOM 2017 N N . MET A 1 267 ? 22.666 12.591 29.064 1.00 47.18 267 MET A N 1
ATOM 2018 C CA . MET A 1 267 ? 23.008 13.984 28.941 1.00 50.72 267 MET A CA 1
ATOM 2019 C C . MET A 1 267 ? 22.545 14.716 30.214 1.00 50.76 267 MET A C 1
ATOM 2020 O O . MET A 1 267 ? 21.346 14.790 30.494 1.00 50.79 267 MET A O 1
ATOM 2025 N N . LYS A 1 268 ? 23.503 15.242 30.991 1.00 51.56 268 LYS A N 1
ATOM 2026 C CA . LYS A 1 268 ? 23.217 16.001 32.218 1.00 45.33 268 LYS A CA 1
ATOM 2027 C C . LYS A 1 268 ? 24.045 17.290 32.246 1.00 47.09 268 LYS A C 1
ATOM 2028 O O . LYS A 1 268 ? 25.140 17.338 32.789 1.00 44.60 268 LYS A O 1
ATOM 2034 N N . PRO A 1 269 ? 23.524 18.414 31.708 1.00 47.28 269 PRO A N 1
ATOM 2035 C CA . PRO A 1 269 ? 24.301 19.644 31.600 1.00 49.55 269 PRO A CA 1
ATOM 2036 C C . PRO A 1 269 ? 24.576 20.364 32.933 1.00 49.92 269 PRO A C 1
ATOM 2037 O O . PRO A 1 269 ? 23.831 20.202 33.881 1.00 40.78 269 PRO A O 1
ATOM 2041 N N . HIS A 1 270 ? 25.682 21.126 32.963 1.00 51.55 270 HIS A N 1
ATOM 2042 C CA . HIS A 1 270 ? 26.110 21.992 34.078 1.00 49.71 270 HIS A CA 1
ATOM 2043 C C . HIS A 1 270 ? 26.309 21.198 35.375 1.00 50.30 270 HIS A C 1
ATOM 2044 O O . HIS A 1 270 ? 25.757 21.545 36.410 1.00 53.46 270 HIS A O 1
ATOM 2051 N N . THR A 1 271 ? 27.144 20.156 35.321 1.00 50.09 271 THR A N 1
ATOM 2052 C CA . THR A 1 271 ? 27.656 19.540 36.546 1.00 46.60 271 THR A CA 1
ATOM 2053 C C . THR A 1 271 ? 28.986 18.848 36.240 1.00 49.10 271 THR A C 1
ATOM 2054 O O . THR A 1 271 ? 29.141 18.245 35.194 1.00 56.84 271 THR A O 1
ATOM 2058 N N . PHE A 1 272 ? 29.930 18.956 37.181 1.00 53.19 272 PHE A N 1
ATOM 2059 C CA . PHE A 1 272 ? 31.239 18.278 37.138 1.00 50.80 272 PHE A CA 1
ATOM 2060 C C . PHE A 1 272 ? 31.170 16.903 37.825 1.00 47.96 272 PHE A C 1
ATOM 2061 O O . PHE A 1 272 ? 32.177 16.187 37.910 1.00 47.41 272 PHE A O 1
ATOM 2069 N N . ASN A 1 273 ? 29.980 16.511 38.280 1.00 47.72 273 ASN A N 1
ATOM 2070 C CA . ASN A 1 273 ? 29.775 15.257 39.003 1.00 46.91 273 ASN A CA 1
ATOM 2071 C C . ASN A 1 273 ? 30.084 14.015 38.144 1.00 44.76 273 ASN A C 1
ATOM 2072 O O . ASN A 1 273 ? 29.443 13.798 37.122 1.00 54.37 273 ASN A O 1
ATOM 2077 N N . LYS A 1 274 ? 31.020 13.168 38.602 1.00 43.93 274 LYS A N 1
ATOM 2078 C CA . LYS A 1 274 ? 31.464 11.984 37.848 1.00 47.14 274 LYS A CA 1
ATOM 2079 C C . LYS A 1 274 ? 30.907 10.659 38.417 1.00 48.71 274 LYS A C 1
ATOM 2080 O O . LYS A 1 274 ? 31.364 9.617 38.002 1.00 56.46 274 LYS A O 1
ATOM 2086 N N . THR A 1 275 ? 29.962 10.685 39.373 1.00 50.07 275 THR A N 1
ATOM 2087 C CA . THR A 1 275 ? 29.221 9.483 39.825 1.00 42.02 275 THR A CA 1
ATOM 2088 C C . THR A 1 275 ? 28.181 9.077 38.774 1.00 41.51 275 THR A C 1
ATOM 2089 O O . THR A 1 275 ? 27.728 9.902 38.022 1.00 44.19 275 THR A O 1
ATOM 2093 N N . VAL A 1 276 ? 27.711 7.832 38.846 1.00 41.97 276 VAL A N 1
ATOM 2094 C CA . VAL A 1 276 ? 26.738 7.279 37.951 1.00 45.29 276 VAL A CA 1
ATOM 2095 C C . VAL A 1 276 ? 25.497 6.923 38.774 1.00 45.58 276 VAL A C 1
ATOM 2096 O O . VAL A 1 276 ? 25.577 6.139 39.710 1.00 47.53 276 VAL A O 1
ATOM 2100 N N . GLN A 1 277 ? 24.349 7.474 38.382 1.00 46.70 277 GLN A N 1
ATOM 2101 C CA . GLN A 1 277 ? 23.088 7.210 39.062 1.00 45.96 277 GLN A CA 1
ATOM 2102 C C . GLN A 1 277 ? 22.528 5.896 38.548 1.00 43.40 277 GLN A C 1
ATOM 2103 O O . GLN A 1 277 ? 22.634 5.597 37.364 1.00 46.74 277 GLN A O 1
ATOM 2109 N N . PRO A 1 278 ? 21.978 5.040 39.432 1.00 43.05 278 PRO A N 1
ATOM 2110 C CA . PRO A 1 278 ? 21.312 3.821 38.996 1.00 41.01 278 PRO A CA 1
ATOM 2111 C C . PRO A 1 278 ? 20.351 3.986 37.815 1.00 41.35 278 PRO A C 1
ATOM 2112 O O . PRO A 1 278 ? 20.411 3.193 36.880 1.00 47.85 278 PRO A O 1
ATOM 2116 N N . GLU A 1 279 ? 19.467 4.982 37.903 1.00 44.78 279 GLU A N 1
ATOM 2117 C CA . GLU A 1 279 ? 18.412 5.260 36.923 1.00 48.15 279 GLU A CA 1
ATOM 2118 C C . GLU A 1 279 ? 19.022 5.359 35.520 1.00 45.95 279 GLU A C 1
ATOM 2119 O O . GLU A 1 279 ? 18.433 4.878 34.569 1.00 48.63 279 GLU A O 1
ATOM 2125 N N . SER A 1 280 ? 20.182 6.019 35.413 1.00 45.24 280 SER A N 1
ATOM 2126 C CA . SER A 1 280 ? 20.923 6.146 34.167 1.00 45.31 280 SER A CA 1
ATOM 2127 C C . SER A 1 280 ? 21.371 4.760 33.697 1.00 47.21 280 SER A C 1
ATOM 2128 O O . SER A 1 280 ? 21.202 4.415 32.528 1.00 46.20 280 SER A O 1
ATOM 2131 N N . ILE A 1 281 ? 21.920 3.957 34.624 1.00 46.47 281 ILE A N 1
ATOM 2132 C CA . ILE A 1 281 ? 22.364 2.608 34.281 1.00 47.33 281 ILE A CA 1
ATOM 2133 C C . ILE A 1 281 ? 21.175 1.824 33.702 1.00 55.84 281 ILE A C 1
ATOM 2134 O O . ILE A 1 281 ? 21.324 1.138 32.694 1.00 51.23 281 ILE A O 1
ATOM 2139 N N . THR A 1 282 ? 20.023 1.908 34.384 1.00 60.03 282 THR A N 1
ATOM 2140 C CA . THR A 1 282 ? 18.796 1.154 34.061 1.00 56.73 282 THR A CA 1
ATOM 2141 C C . THR A 1 282 ? 18.198 1.648 32.743 1.00 52.09 282 THR A C 1
ATOM 2142 O O . THR A 1 282 ? 17.717 0.867 31.929 1.00 53.78 282 THR A O 1
ATOM 2146 N N . SER A 1 283 ? 18.143 2.970 32.608 1.00 46.08 283 SER A N 1
ATOM 2147 C CA . SER A 1 283 ? 17.615 3.603 31.431 1.00 48.59 283 SER A CA 1
ATOM 2148 C C . SER A 1 283 ? 18.459 3.205 30.205 1.00 49.07 283 SER A C 1
ATOM 2149 O O . SER A 1 283 ? 17.919 2.832 29.149 1.00 51.62 283 SER A O 1
ATOM 2152 N N . ILE A 1 284 ? 19.786 3.209 30.364 1.00 46.40 284 ILE A N 1
ATOM 2153 C CA . ILE A 1 284 ? 20.689 2.951 29.249 1.00 47.40 284 ILE A CA 1
ATOM 2154 C C . ILE A 1 284 ? 20.557 1.503 28.798 1.00 45.36 284 ILE A C 1
ATOM 2155 O O . ILE A 1 284 ? 20.499 1.223 27.594 1.00 42.35 284 ILE A O 1
ATOM 2160 N N . LEU A 1 285 ? 20.563 0.593 29.766 1.00 41.65 285 LEU A N 1
ATOM 2161 C CA . LEU A 1 285 ? 20.554 -0.808 29.447 1.00 43.90 285 LEU A CA 1
ATOM 2162 C C . LEU A 1 285 ? 19.195 -1.223 28.847 1.00 49.34 285 LEU A C 1
ATOM 2163 O O . LEU A 1 285 ? 19.148 -2.035 27.921 1.00 53.05 285 LEU A O 1
ATOM 2168 N N . GLU A 1 286 ? 18.088 -0.681 29.356 1.00 50.24 286 GLU A N 1
ATOM 2169 C CA . GLU A 1 286 ? 16.775 -1.070 28.857 1.00 54.75 286 GLU A CA 1
ATOM 2170 C C . GLU A 1 286 ? 16.645 -0.634 27.389 1.00 51.37 286 GLU A C 1
ATOM 2171 O O . GLU A 1 286 ? 15.998 -1.323 26.572 1.00 54.45 286 GLU A O 1
ATOM 2177 N N . ARG A 1 287 ? 17.223 0.529 27.065 1.00 48.09 287 ARG A N 1
ATOM 2178 C CA . ARG A 1 287 ? 17.170 1.041 25.715 1.00 47.61 287 ARG A CA 1
ATOM 2179 C C . ARG A 1 287 ? 18.011 0.115 24.827 1.00 52.97 287 ARG A C 1
ATOM 2180 O O . ARG A 1 287 ? 17.634 -0.162 23.677 1.00 50.10 287 ARG A O 1
ATOM 2188 N N . ALA A 1 288 ? 19.120 -0.406 25.374 1.00 48.34 288 ALA A N 1
ATOM 2189 C CA . ALA A 1 288 ? 20.036 -1.222 24.580 1.00 48.90 288 ALA A CA 1
ATOM 2190 C C . ALA A 1 288 ? 19.397 -2.571 24.256 1.00 50.24 288 ALA A C 1
ATOM 2191 O O . ALA A 1 288 ? 19.701 -3.159 23.208 1.00 52.11 288 ALA A O 1
ATOM 2193 N N . TYR A 1 289 ? 18.528 -3.048 25.157 1.00 46.63 289 TYR A N 1
ATOM 2194 C CA . TYR A 1 289 ? 17.898 -4.338 25.028 1.00 45.68 289 TYR A CA 1
ATOM 2195 C C . TYR A 1 289 ? 16.943 -4.321 23.820 1.00 48.17 289 TYR A C 1
ATOM 2196 O O . TYR A 1 289 ? 16.823 -5.327 23.138 1.00 56.28 289 TYR A O 1
ATOM 2205 N N . THR A 1 290 ? 16.277 -3.190 23.564 1.00 46.55 290 THR A N 1
ATOM 2206 C CA . THR A 1 290 ? 15.333 -3.083 22.447 1.00 54.46 290 THR A CA 1
ATOM 2207 C C . THR A 1 290 ? 16.062 -3.104 21.085 1.00 59.94 290 THR A C 1
ATOM 2208 O O . THR A 1 290 ? 15.435 -3.379 20.069 1.00 56.51 290 THR A O 1
ATOM 2212 N N . ILE A 1 291 ? 17.359 -2.759 21.067 1.00 60.01 291 ILE A N 1
ATOM 2213 C CA . ILE A 1 291 ? 18.182 -2.720 19.854 1.00 55.48 291 ILE A CA 1
ATOM 2214 C C . ILE A 1 291 ? 18.875 -4.077 19.663 1.00 56.49 291 ILE A C 1
ATOM 2215 O O . ILE A 1 291 ? 19.054 -4.534 18.518 1.00 58.49 291 ILE A O 1
ATOM 2220 N N . LEU A 1 292 ? 19.290 -4.692 20.775 1.00 46.99 292 LEU A N 1
ATOM 2221 C CA . LEU A 1 292 ? 20.270 -5.782 20.767 1.00 49.73 292 LEU A CA 1
ATOM 2222 C C . LEU A 1 292 ? 20.055 -6.629 22.015 1.00 49.58 292 LEU A C 1
ATOM 2223 O O . LEU A 1 292 ? 20.802 -6.516 22.986 1.00 51.97 292 LEU A O 1
ATOM 2228 N N . PRO A 1 293 ? 19.027 -7.502 22.004 1.00 52.98 293 PRO A N 1
ATOM 2229 C CA . PRO A 1 293 ? 18.606 -8.244 23.192 1.00 51.10 293 PRO A CA 1
ATOM 2230 C C . PRO A 1 293 ? 19.676 -9.150 23.823 1.00 49.49 293 PRO A C 1
ATOM 2231 O O . PRO A 1 293 ? 19.706 -9.312 25.040 1.00 53.13 293 PRO A O 1
ATOM 2235 N N . ALA A 1 294 ? 20.555 -9.734 23.013 1.00 46.58 294 ALA A N 1
ATOM 2236 C CA . ALA A 1 294 ? 21.568 -10.621 23.564 1.00 49.42 294 ALA A CA 1
ATOM 2237 C C . ALA A 1 294 ? 22.424 -9.913 24.631 1.00 50.26 294 ALA A C 1
ATOM 2238 O O . ALA A 1 294 ? 23.160 -10.594 25.335 1.00 42.48 294 ALA A O 1
ATOM 2240 N N . LEU A 1 295 ? 22.354 -8.574 24.744 1.00 46.84 295 LEU A N 1
ATOM 2241 C CA . LEU A 1 295 ? 23.169 -7.856 25.727 1.00 50.70 295 LEU A CA 1
ATOM 2242 C C . LEU A 1 295 ? 22.701 -8.187 27.154 1.00 52.34 295 LEU A C 1
ATOM 2243 O O . LEU A 1 295 ? 23.400 -7.878 28.108 1.00 52.95 295 LEU A O 1
ATOM 2248 N N . LYS A 1 296 ? 21.530 -8.821 27.277 1.00 52.63 296 LYS A N 1
ATOM 2249 C CA . LYS A 1 296 ? 20.970 -9.237 28.552 1.00 50.98 296 LYS A CA 1
ATOM 2250 C C . LYS A 1 296 ? 21.899 -10.238 29.239 1.00 51.12 296 LYS A C 1
ATOM 2251 O O . LYS A 1 296 ? 22.049 -10.160 30.449 1.00 48.63 296 LYS A O 1
ATOM 2257 N N . GLU A 1 297 ? 22.523 -11.126 28.446 1.00 49.83 297 GLU A N 1
ATOM 2258 C CA . GLU A 1 297 ? 23.229 -12.314 28.927 1.00 53.59 297 GLU A CA 1
ATOM 2259 C C . GLU A 1 297 ? 24.735 -12.184 28.670 1.00 52.56 297 GLU A C 1
ATOM 2260 O O . GLU A 1 297 ? 25.470 -13.170 28.750 1.00 57.73 297 GLU A O 1
ATOM 2266 N N . ALA A 1 298 ? 25.183 -10.957 28.389 1.00 51.20 298 ALA A N 1
ATOM 2267 C CA . ALA A 1 298 ? 26.595 -10.547 28.353 1.00 50.78 298 ALA A CA 1
ATOM 2268 C C . ALA A 1 298 ? 27.170 -10.413 29.782 1.00 50.77 298 ALA A C 1
ATOM 2269 O O . ALA A 1 298 ? 26.537 -10.773 30.769 1.00 47.78 298 ALA A O 1
ATOM 2271 N N . GLU A 1 299 ? 28.414 -9.969 29.849 1.00 49.27 299 GLU A N 1
ATOM 2272 C CA . GLU A 1 299 ? 29.088 -9.838 31.153 1.00 54.23 299 GLU A CA 1
ATOM 2273 C C . GLU A 1 299 ? 29.299 -8.362 31.451 1.00 54.45 299 GLU A C 1
ATOM 2274 O O . GLU A 1 299 ? 29.969 -7.679 30.668 1.00 52.92 299 GLU A O 1
ATOM 2280 N N . TRP A 1 300 ? 28.745 -7.917 32.568 1.00 38.93 300 TRP A N 1
ATOM 2281 C CA . TRP A 1 300 ? 28.900 -6.514 32.995 1.00 42.54 300 TRP A CA 1
ATOM 2282 C C . TRP A 1 300 ? 30.380 -6.235 33.188 1.00 41.85 300 TRP A C 1
ATOM 2283 O O . TRP A 1 300 ? 31.067 -7.053 33.780 1.00 41.63 300 TRP A O 1
ATOM 2294 N N . GLU A 1 301 ? 30.845 -5.102 32.703 1.00 41.65 301 GLU A N 1
ATOM 2295 C CA . GLU A 1 301 ? 32.270 -4.821 32.929 1.00 46.74 301 GLU A CA 1
ATOM 2296 C C . GLU A 1 301 ? 32.390 -3.585 33.803 1.00 44.22 301 GLU A C 1
ATOM 2297 O O . GLU A 1 301 ? 32.933 -3.686 34.883 1.00 42.32 301 GLU A O 1
ATOM 2303 N N . SER A 1 302 ? 31.788 -2.496 33.355 1.00 42.94 302 SER A N 1
ATOM 2304 C CA . SER A 1 302 ? 32.051 -1.204 34.007 1.00 39.86 302 SER A CA 1
ATOM 2305 C C . SER A 1 302 ? 30.981 -0.181 33.653 1.00 39.41 302 SER A C 1
ATOM 2306 O O . SER A 1 302 ? 30.225 -0.402 32.733 1.00 39.61 302 SER A O 1
ATOM 2309 N N . THR A 1 303 ? 30.994 0.917 34.389 1.00 37.91 303 THR A N 1
ATOM 2310 C CA . THR A 1 303 ? 30.137 2.089 34.144 1.00 41.11 303 THR A CA 1
ATOM 2311 C C . THR A 1 303 ? 30.965 3.321 34.494 1.00 42.45 303 THR A C 1
ATOM 2312 O O . THR A 1 303 ? 31.763 3.230 35.394 1.00 43.03 303 THR A O 1
ATOM 2316 N N . TRP A 1 304 ? 30.798 4.415 33.768 1.00 44.13 304 TRP A N 1
ATOM 2317 C CA . TRP A 1 304 ? 31.574 5.627 34.107 1.00 40.22 304 TRP A CA 1
ATOM 2318 C C . TRP A 1 304 ? 30.844 6.865 33.620 1.00 40.84 304 TRP A C 1
ATOM 2319 O O . TRP A 1 304 ? 29.886 6.730 32.892 1.00 46.53 304 TRP A O 1
ATOM 2330 N N . ALA A 1 305 ? 31.337 8.022 34.038 1.00 43.08 305 ALA A N 1
ATOM 2331 C CA . ALA A 1 305 ? 30.770 9.330 33.678 1.00 43.70 305 ALA A CA 1
ATOM 2332 C C . ALA A 1 305 ? 31.886 10.225 33.150 1.00 46.29 305 ALA A C 1
ATOM 2333 O O . ALA A 1 305 ? 32.934 10.254 33.754 1.00 53.30 305 ALA A O 1
ATOM 2335 N N . GLY A 1 306 ? 31.620 10.919 32.052 1.00 45.85 306 GLY A N 1
ATOM 2336 C CA . GLY A 1 306 ? 32.539 11.857 31.401 1.00 42.23 306 GLY A CA 1
ATOM 2337 C C . GLY A 1 306 ? 31.892 13.210 31.175 1.00 42.62 306 GLY A C 1
ATOM 2338 O O . GLY A 1 306 ? 30.670 13.310 31.096 1.00 50.60 306 GLY A O 1
ATOM 2339 N N . LEU A 1 307 ? 32.721 14.253 31.072 1.00 43.43 307 LEU A N 1
ATOM 2340 C CA . LEU A 1 307 ? 32.266 15.654 31.075 1.00 44.24 307 LEU A CA 1
ATOM 2341 C C . LEU A 1 307 ? 32.567 16.302 29.717 1.00 48.67 307 LEU A C 1
ATOM 2342 O O . LEU A 1 307 ? 33.670 16.837 29.506 1.00 48.13 307 LEU A O 1
ATOM 2347 N N . ARG A 1 308 ? 31.572 16.254 28.814 1.00 45.13 308 ARG A N 1
ATOM 2348 C CA . ARG A 1 308 ? 31.673 16.882 27.521 1.00 40.21 308 ARG A CA 1
ATOM 2349 C C . ARG A 1 308 ? 31.828 18.385 27.692 1.00 39.97 308 ARG A C 1
ATOM 2350 O O . ARG A 1 308 ? 30.979 19.045 28.302 1.00 37.18 308 ARG A O 1
ATOM 2358 N N . PRO A 1 309 ? 32.866 18.982 27.072 1.00 41.64 309 PRO A N 1
ATOM 2359 C CA . PRO A 1 309 ? 33.078 20.427 27.151 1.00 43.65 309 PRO A CA 1
ATOM 2360 C C . PRO A 1 309 ? 32.236 21.225 26.139 1.00 45.12 309 PRO A C 1
ATOM 2361 O O . PRO A 1 309 ? 32.702 21.525 25.050 1.00 53.82 309 PRO A O 1
ATOM 2365 N N . GLN A 1 310 ? 31.015 21.594 26.536 1.00 50.68 310 GLN A N 1
ATOM 2366 C CA . GLN A 1 310 ? 30.178 22.485 25.753 1.00 47.89 310 GLN A CA 1
ATOM 2367 C C . GLN A 1 310 ? 30.839 23.870 25.684 1.00 48.08 310 GLN A C 1
ATOM 2368 O O . GLN A 1 310 ? 31.530 24.309 26.600 1.00 52.62 310 GLN A O 1
ATOM 2374 N N . SER A 1 311 ? 30.587 24.518 24.559 1.00 44.82 311 SER A N 1
ATOM 2375 C CA . SER A 1 311 ? 31.071 25.881 24.276 1.00 49.79 311 SER A CA 1
ATOM 2376 C C . SER A 1 311 ? 29.942 26.856 24.608 1.00 47.01 311 SER A C 1
ATOM 2377 O O . SER A 1 311 ? 28.799 26.511 24.392 1.00 51.82 311 SER A O 1
ATOM 2380 N N . ASN A 1 312 ? 30.255 28.052 25.085 1.00 45.10 312 ASN A N 1
ATOM 2381 C CA . ASN A 1 312 ? 29.166 29.029 25.323 1.00 52.66 312 ASN A CA 1
ATOM 2382 C C . ASN A 1 312 ? 28.666 29.551 23.975 1.00 50.45 312 ASN A C 1
ATOM 2383 O O . ASN A 1 312 ? 27.500 29.894 23.898 1.00 52.92 312 ASN A O 1
ATOM 2388 N N . HIS A 1 313 ? 29.542 29.602 22.971 1.00 54.65 313 HIS A N 1
ATOM 2389 C CA . HIS A 1 313 ? 29.233 30.081 21.604 1.00 51.18 313 HIS A CA 1
ATOM 2390 C C . HIS A 1 313 ? 28.795 28.930 20.699 1.00 50.73 313 HIS A C 1
ATOM 2391 O O . HIS A 1 313 ? 28.682 29.167 19.500 1.00 55.19 313 HIS A O 1
ATOM 2398 N N . GLU A 1 314 ? 28.634 27.732 21.266 1.00 52.41 314 GLU A N 1
ATOM 2399 C CA . GLU A 1 314 ? 28.177 26.485 20.588 1.00 59.56 314 GLU A CA 1
ATOM 2400 C C . GLU A 1 314 ? 29.120 26.020 19.473 1.00 55.60 314 GLU A C 1
ATOM 2401 O O . GLU A 1 314 ? 28.673 25.332 18.563 1.00 52.66 314 GLU A O 1
ATOM 2407 N N . ALA A 1 315 ? 30.391 26.355 19.596 1.00 52.15 315 ALA A N 1
ATOM 2408 C CA . ALA A 1 315 ? 31.439 25.994 18.635 1.00 51.78 315 ALA A CA 1
ATOM 2409 C C . ALA A 1 315 ? 32.750 26.145 19.383 1.00 46.30 315 ALA A C 1
ATOM 2410 O O . ALA A 1 315 ? 32.861 27.057 20.164 1.00 50.37 315 ALA A O 1
ATOM 2412 N N . PRO A 1 316 ? 33.758 25.297 19.153 1.00 51.61 316 PRO A N 1
ATOM 2413 C CA . PRO A 1 316 ? 34.997 25.420 19.881 1.00 52.08 316 PRO A CA 1
ATOM 2414 C C . PRO A 1 316 ? 35.746 26.710 19.540 1.00 52.98 316 PRO A C 1
ATOM 2415 O O . PRO A 1 316 ? 35.643 27.187 18.450 1.00 47.28 316 PRO A O 1
ATOM 2419 N N . TYR A 1 317 ? 36.465 27.236 20.519 1.00 46.05 317 TYR A N 1
ATOM 2420 C CA . TYR A 1 317 ? 37.297 28.428 20.285 1.00 46.04 317 TYR A CA 1
ATOM 2421 C C . TYR A 1 317 ? 38.667 27.923 19.865 1.00 47.12 317 TYR A C 1
ATOM 2422 O O . TYR A 1 317 ? 39.295 27.231 20.631 1.00 49.71 317 TYR A O 1
ATOM 2431 N N . MET A 1 318 ? 39.053 28.211 18.632 1.00 54.38 318 MET A N 1
ATOM 2432 C CA . MET A 1 318 ? 40.361 27.797 18.077 1.00 50.81 318 MET A CA 1
ATOM 2433 C C . MET A 1 318 ? 41.013 29.039 17.478 1.00 52.44 318 MET A C 1
ATOM 2434 O O . MET A 1 318 ? 40.640 29.415 16.373 1.00 53.27 318 MET A O 1
ATOM 2439 N N . GLY A 1 319 ? 41.961 29.637 18.189 1.00 48.50 319 GLY A N 1
ATOM 2440 C CA . GLY A 1 319 ? 42.527 30.883 17.703 1.00 49.82 319 GLY A CA 1
ATOM 2441 C C . GLY A 1 319 ? 43.470 31.591 18.653 1.00 50.59 319 GLY A C 1
ATOM 2442 O O . GLY A 1 319 ? 43.715 31.165 19.779 1.00 56.35 319 GLY A O 1
ATOM 2443 N N . GLU A 1 320 ? 44.022 32.692 18.124 1.00 55.77 320 GLU A N 1
ATOM 2444 C CA . GLU A 1 320 ? 44.978 33.579 18.770 1.00 55.35 320 GLU A CA 1
ATOM 2445 C C . GLU A 1 320 ? 44.233 34.830 19.261 1.00 59.98 320 GLU A C 1
ATOM 2446 O O . GLU A 1 320 ? 43.332 35.323 18.584 1.00 61.33 320 GLU A O 1
ATOM 2452 N N . HIS A 1 321 ? 44.602 35.305 20.456 1.00 66.53 321 HIS A N 1
ATOM 2453 C CA . HIS A 1 321 ? 44.106 36.561 21.029 1.00 68.26 321 HIS A CA 1
ATOM 2454 C C . HIS A 1 321 ? 44.618 37.711 20.161 1.00 71.97 321 HIS A C 1
ATOM 2455 O O . HIS A 1 321 ? 45.799 37.728 19.779 1.00 63.33 321 HIS A O 1
ATOM 2462 N N . GLU A 1 322 ? 43.737 38.672 19.873 1.00 79.49 322 GLU A N 1
ATOM 2463 C CA . GLU A 1 322 ? 44.016 39.714 18.875 1.00 83.59 322 GLU A CA 1
ATOM 2464 C C . GLU A 1 322 ? 45.073 40.703 19.401 1.00 71.66 322 GLU A C 1
ATOM 2465 O O . GLU A 1 322 ? 45.788 41.314 18.625 1.00 67.77 322 GLU A O 1
ATOM 2471 N N . GLU A 1 323 ? 45.174 40.847 20.725 1.00 70.61 323 GLU A N 1
ATOM 2472 C CA . GLU A 1 323 ? 46.023 41.859 21.347 1.00 77.20 323 GLU A CA 1
ATOM 2473 C C . GLU A 1 323 ? 47.201 41.171 22.044 1.00 82.56 323 GLU A C 1
ATOM 2474 O O . GLU A 1 323 ? 48.344 41.405 21.673 1.00 93.11 323 GLU A O 1
ATOM 2480 N N . ILE A 1 324 ? 46.900 40.306 23.024 1.00 87.02 324 ILE A N 1
ATOM 2481 C CA . ILE A 1 324 ? 47.908 39.620 23.844 1.00 77.54 324 ILE A CA 1
ATOM 2482 C C . ILE A 1 324 ? 48.599 38.567 22.977 1.00 78.62 324 ILE A C 1
ATOM 2483 O O . ILE A 1 324 ? 47.965 37.611 22.534 1.00 86.86 324 ILE A O 1
ATOM 2488 N N . LYS A 1 325 ? 49.897 38.767 22.731 1.00 80.21 325 LYS A N 1
ATOM 2489 C CA . LYS A 1 325 ? 50.616 37.968 21.752 1.00 76.48 325 LYS A CA 1
ATOM 2490 C C . LYS A 1 325 ? 51.049 36.660 22.420 1.00 62.98 325 LYS A C 1
ATOM 2491 O O . LYS A 1 325 ? 51.531 36.658 23.559 1.00 54.81 325 LYS A O 1
ATOM 2497 N N . GLY A 1 326 ? 50.819 35.562 21.699 1.00 56.70 326 GLY A N 1
ATOM 2498 C CA . GLY A 1 326 ? 51.203 34.227 22.116 1.00 63.10 326 GLY A CA 1
ATOM 2499 C C . GLY A 1 326 ? 50.133 33.522 22.936 1.00 61.84 326 GLY A C 1
ATOM 2500 O O . GLY A 1 326 ? 50.398 32.435 23.463 1.00 60.54 326 GLY A O 1
ATOM 2501 N N . LEU A 1 327 ? 48.940 34.127 23.059 1.00 54.81 327 LEU A N 1
ATOM 2502 C CA . LEU A 1 327 ? 47.859 33.542 23.849 1.00 56.80 327 LEU A CA 1
ATOM 2503 C C . LEU A 1 327 ? 46.843 32.917 22.881 1.00 56.09 327 LEU A C 1
ATOM 2504 O O . LEU A 1 327 ? 46.228 33.605 22.066 1.00 59.90 327 LEU A O 1
ATOM 2509 N N . TYR A 1 328 ? 46.716 31.590 22.962 1.00 49.22 328 TYR A N 1
ATOM 2510 C CA . TYR A 1 328 ? 45.908 30.820 22.065 1.00 49.41 328 TYR A CA 1
ATOM 2511 C C . TYR A 1 328 ? 44.855 30.073 22.889 1.00 48.20 328 TYR A C 1
ATOM 2512 O O . TYR A 1 328 ? 45.029 29.889 24.090 1.00 53.02 328 TYR A O 1
ATOM 2521 N N . ALA A 1 329 ? 43.820 29.583 22.191 1.00 47.96 329 ALA A N 1
ATOM 2522 C CA . ALA A 1 329 ? 42.699 28.842 22.762 1.00 51.55 329 ALA A CA 1
ATOM 2523 C C . ALA A 1 329 ? 42.318 27.712 21.810 1.00 49.51 329 ALA A C 1
ATOM 2524 O O . ALA A 1 329 ? 42.377 27.903 20.597 1.00 53.13 329 ALA A O 1
ATOM 2526 N N . CYS A 1 330 ? 41.889 26.579 22.381 1.00 48.46 330 CYS A N 1
ATOM 2527 C CA . CYS A 1 330 ? 41.481 25.395 21.634 1.00 48.97 330 CYS A CA 1
ATOM 2528 C C . CYS A 1 330 ? 40.680 24.465 22.563 1.00 50.47 330 CYS A C 1
ATOM 2529 O O . CYS A 1 330 ? 41.200 23.475 23.031 1.00 48.55 330 CYS A O 1
ATOM 2532 N N . THR A 1 331 ? 39.401 24.810 22.800 1.00 50.73 331 THR A N 1
ATOM 2533 C CA . THR A 1 331 ? 38.464 24.041 23.644 1.00 51.27 331 THR A CA 1
ATOM 2534 C C . THR A 1 331 ? 37.026 24.399 23.292 1.00 50.38 331 THR A C 1
ATOM 2535 O O . THR A 1 331 ? 36.778 25.437 22.732 1.00 53.77 331 THR A O 1
ATOM 2539 N N . GLY A 1 332 ? 36.108 23.512 23.681 1.00 50.93 332 GLY A N 1
ATOM 2540 C CA . GLY A 1 332 ? 34.691 23.667 23.471 1.00 50.31 332 GLY A CA 1
ATOM 2541 C C . GLY A 1 332 ? 34.198 22.817 22.321 1.00 50.57 332 GLY A C 1
ATOM 2542 O O . GLY A 1 332 ? 33.297 23.240 21.617 1.00 53.86 332 GLY A O 1
ATOM 2543 N N . HIS A 1 333 ? 34.774 21.613 22.168 1.00 46.30 333 HIS A N 1
ATOM 2544 C CA . HIS A 1 333 ? 34.492 20.722 21.049 1.00 44.14 333 HIS A CA 1
ATOM 2545 C C . HIS A 1 333 ? 33.263 19.857 21.338 1.00 45.41 333 HIS A C 1
ATOM 2546 O O . HIS A 1 333 ? 32.787 19.114 20.462 1.00 45.23 333 HIS A O 1
ATOM 2553 N N . TYR A 1 334 ? 32.798 19.902 22.590 1.00 46.83 334 TYR A N 1
ATOM 2554 C CA . TYR A 1 334 ? 31.532 19.314 22.990 1.00 42.32 334 TYR A CA 1
ATOM 2555 C C . TYR A 1 334 ? 31.519 17.835 22.611 1.00 41.89 334 TYR A C 1
ATOM 2556 O O . TYR A 1 334 ? 32.234 17.086 23.204 1.00 52.29 334 TYR A O 1
ATOM 2565 N N . ARG A 1 335 ? 30.743 17.447 21.598 1.00 39.01 335 ARG A N 1
ATOM 2566 C CA . ARG A 1 335 ? 30.465 16.073 21.314 1.00 42.67 335 ARG A CA 1
ATOM 2567 C C . ARG A 1 335 ? 31.378 15.506 20.199 1.00 42.66 335 ARG A C 1
ATOM 2568 O O . ARG A 1 335 ? 31.184 14.366 19.765 1.00 41.23 335 ARG A O 1
ATOM 2576 N N . ASN A 1 336 ? 32.332 16.286 19.683 1.00 40.69 336 ASN A N 1
ATOM 2577 C CA . ASN A 1 336 ? 33.036 15.892 18.465 1.00 46.66 336 ASN A CA 1
ATOM 2578 C C . ASN A 1 336 ? 34.538 16.202 18.565 1.00 48.02 336 ASN A C 1
ATOM 2579 O O . ASN A 1 336 ? 35.193 16.393 17.558 1.00 49.98 336 ASN A O 1
ATOM 2584 N N . GLY A 1 337 ? 35.080 16.231 19.780 1.00 47.04 337 GLY A N 1
ATOM 2585 C CA . GLY A 1 337 ? 36.492 16.552 20.004 1.00 47.30 337 GLY A CA 1
ATOM 2586 C C . GLY A 1 337 ? 37.442 15.397 19.688 1.00 44.37 337 GLY A C 1
ATOM 2587 O O . GLY A 1 337 ? 38.635 15.629 19.518 1.00 39.39 337 GLY A O 1
ATOM 2588 N N . ILE A 1 338 ? 36.938 14.155 19.625 1.00 43.89 338 ILE A N 1
ATOM 2589 C CA . ILE A 1 338 ? 37.793 13.038 19.190 1.00 48.59 338 ILE A CA 1
ATOM 2590 C C . ILE A 1 338 ? 37.955 13.138 17.667 1.00 44.79 338 ILE A C 1
ATOM 2591 O O . ILE A 1 338 ? 39.063 13.285 17.152 1.00 41.99 338 ILE A O 1
ATOM 2596 N N . LEU A 1 339 ? 36.822 13.144 16.979 1.00 45.66 339 LEU A N 1
ATOM 2597 C CA . LEU A 1 339 ? 36.750 13.357 15.542 1.00 50.63 339 LEU A CA 1
ATOM 2598 C C . LEU A 1 339 ? 37.658 14.519 15.102 1.00 46.96 339 LEU A C 1
ATOM 2599 O O . LEU A 1 339 ? 38.424 14.377 14.167 1.00 49.64 339 LEU A O 1
ATOM 2604 N N . LEU A 1 340 ? 37.571 15.656 15.789 1.00 43.60 340 LEU A N 1
ATOM 2605 C CA . LEU A 1 340 ? 38.203 16.880 15.316 1.00 45.50 340 LEU A CA 1
ATOM 2606 C C . LEU A 1 340 ? 39.604 17.068 15.917 1.00 45.18 340 LEU A C 1
ATOM 2607 O O . LEU A 1 340 ? 40.246 18.065 15.634 1.00 46.91 340 LEU A O 1
ATOM 2612 N N . SER A 1 341 ? 40.092 16.126 16.732 1.00 45.90 341 SER A N 1
ATOM 2613 C CA . SER A 1 341 ? 41.344 16.355 17.399 1.00 44.48 341 SER A CA 1
ATOM 2614 C C . SER A 1 341 ? 42.453 16.543 16.368 1.00 46.72 341 SER A C 1
ATOM 2615 O O . SER A 1 341 ? 43.184 17.532 16.469 1.00 51.20 341 SER A O 1
ATOM 2618 N N . PRO A 1 342 ? 42.605 15.663 15.341 1.00 42.77 342 PRO A N 1
ATOM 2619 C CA . PRO A 1 342 ? 43.655 15.832 14.330 1.00 45.33 342 PRO A CA 1
ATOM 2620 C C . PRO A 1 342 ? 43.605 17.185 13.602 1.00 49.80 342 PRO A C 1
ATOM 2621 O O . PRO A 1 342 ? 44.608 17.895 13.605 1.00 49.01 342 PRO A O 1
ATOM 2625 N N . ILE A 1 343 ? 42.442 17.567 13.042 1.00 56.26 343 ILE A N 1
ATOM 2626 C CA . ILE A 1 343 ? 42.346 18.874 12.345 1.00 51.43 343 ILE A CA 1
ATOM 2627 C C . ILE A 1 343 ? 42.656 20.021 13.318 1.00 53.00 343 ILE A C 1
ATOM 2628 O O . ILE A 1 343 ? 43.242 21.029 12.908 1.00 53.06 343 ILE A O 1
ATOM 2633 N N . SER A 1 344 ? 42.308 19.862 14.603 1.00 49.53 344 SER A N 1
ATOM 2634 C CA . SER A 1 344 ? 42.499 20.933 15.594 1.00 52.63 344 SER A CA 1
ATOM 2635 C C . SER A 1 344 ? 43.989 21.157 15.885 1.00 53.42 344 SER A C 1
ATOM 2636 O O . SER A 1 344 ? 44.457 22.297 15.984 1.00 51.36 344 SER A O 1
ATOM 2639 N N . GLY A 1 345 ? 44.723 20.056 16.066 1.00 51.62 345 GLY A N 1
ATOM 2640 C CA . GLY A 1 345 ? 46.147 20.118 16.336 1.00 50.53 345 GLY A CA 1
ATOM 2641 C C . GLY A 1 345 ? 46.919 20.679 15.159 1.00 50.99 345 GLY A C 1
ATOM 2642 O O . GLY A 1 345 ? 47.800 21.552 15.328 1.00 49.02 345 GLY A O 1
ATOM 2643 N N . GLN A 1 346 ? 46.597 20.161 13.966 1.00 48.43 346 GLN A N 1
ATOM 2644 C CA . GLN A 1 346 ? 47.246 20.566 12.743 1.00 50.55 346 GLN A CA 1
ATOM 2645 C C . GLN A 1 346 ? 47.060 22.078 12.592 1.00 49.95 346 GLN A C 1
ATOM 2646 O O . GLN A 1 346 ? 48.040 22.817 12.420 1.00 52.14 346 GLN A O 1
ATOM 2652 N N . TYR A 1 347 ? 45.810 22.528 12.752 1.00 48.35 347 TYR A N 1
ATOM 2653 C CA . TYR A 1 347 ? 45.443 23.922 12.543 1.00 52.20 347 TYR A CA 1
ATOM 2654 C C . TYR A 1 347 ? 46.179 24.823 13.530 1.00 49.68 347 TYR A C 1
ATOM 2655 O O . TYR A 1 347 ? 46.751 25.849 13.141 1.00 46.25 347 TYR A O 1
ATOM 2664 N N . MET A 1 348 ? 46.138 24.432 14.807 1.00 47.40 348 MET A N 1
ATOM 2665 C CA . MET A 1 348 ? 46.715 25.235 15.847 1.00 50.77 348 MET A CA 1
ATOM 2666 C C . MET A 1 348 ? 48.223 25.389 15.573 1.00 50.65 348 MET A C 1
ATOM 2667 O O . MET A 1 348 ? 48.765 26.472 15.669 1.00 54.65 348 MET A O 1
ATOM 2672 N N . ALA A 1 349 ? 48.898 24.304 15.187 1.00 45.13 349 ALA A N 1
ATOM 2673 C CA . ALA A 1 349 ? 50.333 24.387 14.936 1.00 51.05 349 ALA A CA 1
ATOM 2674 C C . ALA A 1 349 ? 50.624 25.272 13.707 1.00 50.38 349 ALA A C 1
ATOM 2675 O O . ALA A 1 349 ? 51.550 26.088 13.754 1.00 52.16 349 ALA A O 1
ATOM 2677 N N . ASP A 1 350 ? 49.814 25.142 12.646 1.00 48.07 350 ASP A N 1
ATOM 2678 C CA . ASP A 1 350 ? 49.909 26.015 11.466 1.00 54.30 350 ASP A CA 1
ATOM 2679 C C . ASP A 1 350 ? 49.792 27.482 11.906 1.00 60.01 350 ASP A C 1
ATOM 2680 O O . ASP A 1 350 ? 50.629 28.314 11.536 1.00 68.31 350 ASP A O 1
ATOM 2685 N N . LEU A 1 351 ? 48.782 27.774 12.733 1.00 53.08 351 LEU A N 1
ATOM 2686 C CA . LEU A 1 351 ? 48.514 29.117 13.212 1.00 56.49 351 LEU A CA 1
ATOM 2687 C C . LEU A 1 351 ? 49.651 29.627 14.107 1.00 52.94 351 LEU A C 1
ATOM 2688 O O . LEU A 1 351 ? 49.988 30.816 14.103 1.00 54.20 351 LEU A O 1
ATOM 2693 N N . ILE A 1 352 ? 50.190 28.749 14.945 1.00 49.95 352 ILE A N 1
ATOM 2694 C CA . ILE A 1 352 ? 51.271 29.152 15.824 1.00 52.77 352 ILE A CA 1
ATOM 2695 C C . ILE A 1 352 ? 52.516 29.488 14.985 1.00 54.72 352 ILE A C 1
ATOM 2696 O O . ILE A 1 352 ? 53.272 30.351 15.371 1.00 54.77 352 ILE A O 1
ATOM 2701 N N . GLU A 1 353 ? 52.710 28.789 13.853 1.00 57.93 353 GLU A N 1
ATOM 2702 C CA . GLU A 1 353 ? 53.877 28.962 12.952 1.00 61.72 353 GLU A CA 1
ATOM 2703 C C . GLU A 1 353 ? 53.607 30.021 11.863 1.00 66.21 353 GLU A C 1
ATOM 2704 O O . GLU A 1 353 ? 54.336 30.091 10.884 1.00 70.45 353 GLU A O 1
ATOM 2710 N N . GLY A 1 354 ? 52.519 30.786 11.984 1.00 62.87 354 GLY A N 1
ATOM 2711 C CA . GLY A 1 354 ? 52.172 31.808 11.013 1.00 59.70 354 GLY A CA 1
ATOM 2712 C C . GLY A 1 354 ? 51.787 31.254 9.647 1.00 57.15 354 GLY A C 1
ATOM 2713 O O . GLY A 1 354 ? 51.624 32.027 8.709 1.00 64.51 354 GLY A O 1
ATOM 2714 N N . LYS A 1 355 ? 51.607 29.933 9.522 1.00 57.52 355 LYS A N 1
ATOM 2715 C CA . LYS A 1 355 ? 51.349 29.309 8.209 1.00 60.83 355 LYS A CA 1
ATOM 2716 C C . LYS A 1 355 ? 49.869 29.427 7.824 1.00 64.54 355 LYS A C 1
ATOM 2717 O O . LYS A 1 355 ? 49.520 29.154 6.669 1.00 69.14 355 LYS A O 1
ATOM 2723 N N . GLN A 1 356 ? 49.009 29.798 8.785 1.00 64.58 356 GLN A N 1
ATOM 2724 C CA . GLN A 1 356 ? 47.568 29.986 8.551 1.00 60.58 356 GLN A CA 1
ATOM 2725 C C . GLN A 1 356 ? 47.128 31.271 9.274 1.00 58.83 356 GLN A C 1
ATOM 2726 O O . GLN A 1 356 ? 47.782 31.700 10.234 1.00 60.95 356 GLN A O 1
ATOM 2732 N N . GLU A 1 357 ? 46.064 31.919 8.769 1.00 69.94 357 GLU A N 1
ATOM 2733 C CA . GLU A 1 357 ? 45.487 33.158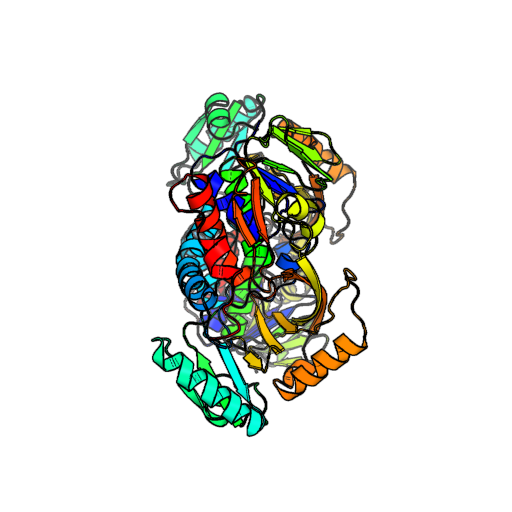 9.360 1.00 67.95 357 GLU A CA 1
ATOM 2734 C C . GLU A 1 357 ? 44.523 32.784 10.491 1.00 73.02 357 GLU A C 1
ATOM 2735 O O . GLU A 1 357 ? 44.005 31.651 10.537 1.00 71.68 357 GLU A O 1
ATOM 2741 N N . ASN A 1 358 ? 44.260 33.769 11.364 1.00 67.39 358 ASN A N 1
ATOM 2742 C CA . ASN A 1 358 ? 43.444 33.622 12.576 1.00 59.78 358 ASN A CA 1
ATOM 2743 C C . ASN A 1 358 ? 41.951 33.636 12.215 1.00 56.95 358 ASN A C 1
ATOM 2744 O O . ASN A 1 358 ? 41.196 34.422 12.754 1.00 63.12 358 ASN A O 1
ATOM 2749 N N . HIS A 1 359 ? 41.531 32.745 11.315 1.00 52.55 359 HIS A N 1
ATOM 2750 C CA . HIS A 1 359 ? 40.239 32.863 10.641 1.00 58.14 359 HIS A CA 1
ATOM 2751 C C . HIS A 1 359 ? 39.184 31.924 11.246 1.00 58.88 359 HIS A C 1
ATOM 2752 O O . HIS A 1 359 ? 38.005 31.969 10.864 1.00 58.63 359 HIS A O 1
ATOM 2759 N N . LEU A 1 360 ? 39.590 31.042 12.162 1.00 62.22 360 LEU A N 1
ATOM 2760 C CA . LEU A 1 360 ? 38.659 30.014 12.619 1.00 60.53 360 LEU A CA 1
ATOM 2761 C C . LEU A 1 360 ? 37.827 30.565 13.793 1.00 56.16 360 LEU A C 1
ATOM 2762 O O . LEU A 1 360 ? 36.734 30.094 14.026 1.00 53.90 360 LEU A O 1
ATOM 2767 N N . LEU A 1 361 ? 38.321 31.601 14.483 1.00 49.26 361 LEU A N 1
ATOM 2768 C CA . LEU A 1 361 ? 37.504 32.357 15.451 1.00 56.56 361 LEU A CA 1
ATOM 2769 C C . LEU A 1 361 ? 36.248 32.897 14.756 1.00 58.82 361 LEU A C 1
ATOM 2770 O O . LEU A 1 361 ? 35.116 32.566 15.140 1.00 57.98 361 LEU A O 1
ATOM 2775 N N . ASP A 1 362 ? 36.483 33.695 13.709 1.00 66.27 362 ASP A N 1
ATOM 2776 C CA . ASP A 1 362 ? 35.463 34.332 12.886 1.00 67.08 362 ASP A CA 1
ATOM 2777 C C . ASP A 1 362 ? 34.506 33.284 12.310 1.00 65.16 362 ASP A C 1
ATOM 2778 O O . ASP A 1 362 ? 33.294 33.391 12.441 1.00 65.80 362 ASP A O 1
ATOM 2783 N N . SER A 1 363 ? 35.074 32.270 11.660 1.00 59.76 363 SER A N 1
ATOM 2784 C CA . SER A 1 363 ? 34.301 31.311 10.904 1.00 60.35 363 SER A CA 1
ATOM 2785 C C . SER A 1 363 ? 33.354 30.508 11.813 1.00 56.28 363 SER A C 1
ATOM 2786 O O . SER A 1 363 ? 32.225 30.214 11.432 1.00 53.22 363 SER A O 1
ATOM 2789 N N . LEU A 1 364 ? 33.837 30.091 12.987 1.00 51.18 364 LEU A N 1
ATOM 2790 C CA . LEU A 1 364 ? 33.086 29.134 13.829 1.00 53.85 364 LEU A CA 1
ATOM 2791 C C . LEU A 1 364 ? 32.170 29.864 14.841 1.00 49.19 364 LEU A C 1
ATOM 2792 O O . LEU A 1 364 ? 31.096 29.365 15.158 1.00 45.44 364 LEU A O 1
ATOM 2797 N N . LEU A 1 365 ? 32.552 31.054 15.318 1.00 50.57 365 LEU A N 1
ATOM 2798 C CA . LEU A 1 365 ? 31.820 31.677 16.438 1.00 56.91 365 LEU A CA 1
ATOM 2799 C C . LEU A 1 365 ? 30.689 32.631 15.971 1.00 59.10 365 LEU A C 1
ATOM 2800 O O . LEU A 1 365 ? 29.705 32.802 16.707 1.00 63.16 365 LEU A O 1
ATOM 2805 N N . SER A 1 366 ? 30.768 33.213 14.765 1.00 60.48 366 SER A N 1
ATOM 2806 C CA . SER A 1 366 ? 29.658 34.065 14.239 1.00 65.06 366 SER A CA 1
ATOM 2807 C C . SER A 1 366 ? 28.619 33.224 13.500 1.00 67.16 366 SER A C 1
ATOM 2808 O O . SER A 1 366 ? 28.942 32.422 12.646 1.00 79.73 366 SER A O 1
ATOM 2811 N N . ARG A 1 367 ? 27.357 33.471 13.841 1.00 75.73 367 ARG A N 1
ATOM 2812 C CA . ARG A 1 367 ? 26.218 32.925 13.152 1.00 83.44 367 ARG A CA 1
ATOM 2813 C C . ARG A 1 367 ? 25.277 34.084 12.799 1.00 77.58 367 ARG A C 1
ATOM 2814 O O . ARG A 1 367 ? 24.819 34.806 13.668 1.00 82.74 367 ARG A O 1
ATOM 2822 N N . ARG A 1 368 ? 25.067 34.284 11.500 1.00 77.77 368 ARG A N 1
ATOM 2823 C CA . ARG A 1 368 ? 24.052 35.171 10.964 1.00 80.61 368 ARG A CA 1
ATOM 2824 C C . ARG A 1 368 ? 22.680 34.656 11.437 1.00 81.07 368 ARG A C 1
ATOM 2825 O O . ARG A 1 368 ? 22.293 33.521 11.136 1.00 83.51 368 ARG A O 1
ATOM 2833 N N . VAL A 1 369 ? 21.962 35.486 12.205 1.00 78.98 369 VAL A N 1
ATOM 2834 C CA . VAL A 1 369 ? 20.681 35.122 12.809 1.00 73.78 369 VAL A CA 1
ATOM 2835 C C . VAL A 1 369 ? 19.497 35.596 11.94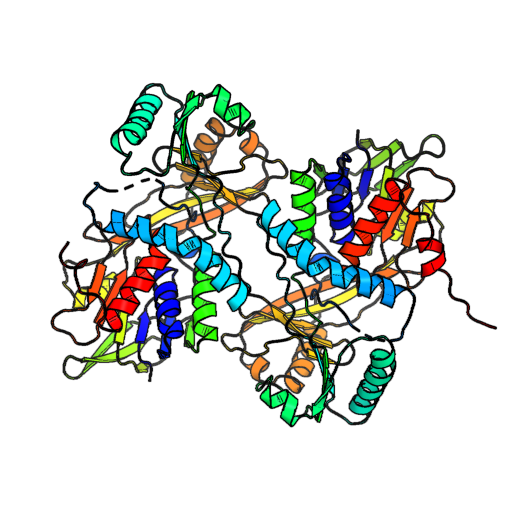3 1.00 74.93 369 VAL A C 1
ATOM 2836 O O . VAL A 1 369 ? 18.445 34.951 11.959 1.00 79.38 369 VAL A O 1
ATOM 2840 N N . LEU A 1 370 ? 19.646 36.717 11.221 1.00 70.32 370 LEU A N 1
ATOM 2841 C CA . LEU A 1 370 ? 18.544 37.320 10.415 1.00 74.70 370 LEU A CA 1
ATOM 2842 C C . LEU A 1 370 ? 18.912 37.292 8.923 1.00 78.17 370 LEU A C 1
ATOM 2843 O O . LEU A 1 370 ? 19.893 36.673 8.540 1.00 78.84 370 LEU A O 1
ATOM 2848 N N . GLU A 1 371 ? 18.112 37.989 8.101 1.00 85.29 371 GLU A N 1
ATOM 2849 C CA . GLU A 1 371 ? 18.502 38.481 6.758 1.00 84.86 371 GLU A CA 1
ATOM 2850 C C . GLU A 1 371 ? 18.655 37.305 5.789 1.00 76.68 371 GLU A C 1
ATOM 2851 O O . GLU A 1 371 ? 17.692 36.602 5.523 1.00 86.14 371 GLU A O 1
ATOM 2857 N N . LYS B 1 4 ? 29.006 -30.679 19.523 1.00 99.68 4 LYS B N 1
ATOM 2858 C CA . LYS B 1 4 ? 30.288 -31.452 19.485 1.00 101.08 4 LYS B CA 1
ATOM 2859 C C . LYS B 1 4 ? 31.375 -30.619 18.793 1.00 90.70 4 LYS B C 1
ATOM 2860 O O . LYS B 1 4 ? 31.120 -29.958 17.772 1.00 81.33 4 LYS B O 1
ATOM 2866 N N . TYR B 1 5 ? 32.584 -30.668 19.364 1.00 83.98 5 TYR B N 1
ATOM 2867 C CA . TYR B 1 5 ? 33.756 -29.950 18.855 1.00 80.77 5 TYR B CA 1
ATOM 2868 C C . TYR B 1 5 ? 34.775 -30.958 18.298 1.00 76.05 5 TYR B C 1
ATOM 2869 O O . TYR B 1 5 ? 34.921 -32.078 18.814 1.00 72.61 5 TYR B O 1
ATOM 2878 N N . ASP B 1 6 ? 35.489 -30.535 17.252 1.00 71.19 6 ASP B N 1
ATOM 2879 C CA . ASP B 1 6 ? 36.620 -31.279 16.706 1.00 76.61 6 ASP B CA 1
ATOM 2880 C C . ASP B 1 6 ? 37.755 -31.315 17.738 1.00 77.72 6 ASP B C 1
ATOM 2881 O O . ASP B 1 6 ? 38.448 -32.315 17.829 1.00 84.34 6 ASP B O 1
ATOM 2886 N N . VAL B 1 7 ? 37.938 -30.230 18.510 1.00 76.78 7 VAL B N 1
ATOM 2887 C CA . VAL B 1 7 ? 38.943 -30.199 19.567 1.00 65.60 7 VAL B CA 1
ATOM 2888 C C . VAL B 1 7 ? 38.456 -29.360 20.748 1.00 65.92 7 VAL B C 1
ATOM 2889 O O . VAL B 1 7 ? 37.949 -28.269 20.565 1.00 68.31 7 VAL B O 1
ATOM 2893 N N . ALA B 1 8 ? 38.682 -29.886 21.958 1.00 66.35 8 ALA B N 1
ATOM 2894 C CA . ALA B 1 8 ? 38.590 -29.134 23.208 1.00 62.87 8 ALA B CA 1
ATOM 2895 C C . ALA B 1 8 ? 40.007 -28.868 23.714 1.00 63.61 8 ALA B C 1
ATOM 2896 O O . ALA B 1 8 ? 40.804 -29.785 23.865 1.00 68.92 8 ALA B O 1
ATOM 2898 N N . ILE B 1 9 ? 40.302 -27.602 23.978 1.00 56.89 9 ILE B N 1
ATOM 2899 C CA . ILE B 1 9 ? 41.605 -27.202 24.437 1.00 53.90 9 ILE B CA 1
ATOM 2900 C C . ILE B 1 9 ? 41.485 -26.844 25.920 1.00 53.41 9 ILE B C 1
ATOM 2901 O O . ILE B 1 9 ? 40.683 -26.014 26.279 1.00 57.77 9 ILE B O 1
ATOM 2906 N N . ILE B 1 10 ? 42.259 -27.543 26.749 1.00 54.44 10 ILE B N 1
ATOM 2907 C CA . ILE B 1 10 ? 42.355 -27.318 28.170 1.00 60.61 10 ILE B CA 1
ATOM 2908 C C . ILE B 1 10 ? 43.474 -26.307 28.434 1.00 64.71 10 ILE B C 1
ATOM 2909 O O . ILE B 1 10 ? 44.663 -26.641 28.399 1.00 62.58 10 ILE B O 1
ATOM 2914 N N . GLY B 1 11 ? 43.078 -25.064 28.707 1.00 60.81 11 GLY B N 1
ATOM 2915 C CA . GLY B 1 11 ? 44.021 -24.012 28.972 1.00 57.53 11 GLY B CA 1
ATOM 2916 C C . GLY B 1 11 ? 43.791 -22.874 28.015 1.00 54.89 11 GLY B C 1
ATOM 2917 O O . GLY B 1 11 ? 43.687 -23.107 26.804 1.00 58.38 11 GLY B O 1
ATOM 2918 N N . GLY B 1 12 ? 43.665 -21.671 28.586 1.00 54.65 12 GLY B N 1
ATOM 2919 C CA . GLY B 1 12 ? 43.413 -20.433 27.874 1.00 57.18 12 GLY B CA 1
ATOM 2920 C C . GLY B 1 12 ? 44.581 -19.467 27.998 1.00 61.32 12 GLY B C 1
ATOM 2921 O O . GLY B 1 12 ? 44.388 -18.255 27.883 1.00 68.99 12 GLY B O 1
ATOM 2922 N N . GLY B 1 13 ? 45.788 -20.006 28.238 1.00 56.19 13 GLY B N 1
ATOM 2923 C CA . GLY B 1 13 ? 47.034 -19.253 28.153 1.00 53.06 13 GLY B CA 1
ATOM 2924 C C . GLY B 1 13 ? 47.401 -18.988 26.700 1.00 48.68 13 GLY B C 1
ATOM 2925 O O . GLY B 1 13 ? 46.624 -19.258 25.791 1.00 43.02 13 GLY B O 1
ATOM 2926 N N . VAL B 1 14 ? 48.595 -18.445 26.482 1.00 47.33 14 VAL B N 1
ATOM 2927 C CA . VAL B 1 14 ? 49.110 -18.140 25.140 1.00 48.53 14 VAL B CA 1
ATOM 2928 C C . VAL B 1 14 ? 49.265 -19.421 24.292 1.00 48.97 14 VAL B C 1
ATOM 2929 O O . VAL B 1 14 ? 49.088 -19.385 23.065 1.00 50.51 14 VAL B O 1
ATOM 2933 N N . ILE B 1 15 ? 49.598 -20.544 24.940 1.00 47.21 15 ILE B N 1
ATOM 2934 C CA . ILE B 1 15 ? 49.813 -21.824 24.270 1.00 55.02 15 ILE B CA 1
ATOM 2935 C C . ILE B 1 15 ? 48.463 -22.360 23.761 1.00 53.75 15 ILE B C 1
ATOM 2936 O O . ILE B 1 15 ? 48.301 -22.685 22.577 1.00 50.47 15 ILE B O 1
ATOM 2941 N N . GLY B 1 16 ? 47.499 -22.457 24.672 1.00 50.99 16 GLY B N 1
ATOM 2942 C CA . GLY B 1 16 ? 46.195 -22.971 24.363 1.00 57.54 16 GLY B CA 1
ATOM 2943 C C . GLY B 1 16 ? 45.478 -22.104 23.341 1.00 56.45 16 GLY B C 1
ATOM 2944 O O . GLY B 1 16 ? 44.675 -22.600 22.521 1.00 55.37 16 GLY B O 1
ATOM 2945 N N . SER B 1 17 ? 45.770 -20.807 23.394 1.00 52.99 17 SER B N 1
ATOM 2946 C CA . SER B 1 17 ? 45.105 -19.840 22.557 1.00 56.59 17 SER B CA 1
ATOM 2947 C C . SER B 1 17 ? 45.779 -19.802 21.186 1.00 54.94 17 SER B C 1
ATOM 2948 O O . SER B 1 17 ? 45.139 -19.454 20.190 1.00 64.30 17 SER B O 1
ATOM 2951 N N . SER B 1 18 ? 47.063 -20.170 21.130 1.00 57.84 18 SER B N 1
ATOM 2952 C CA . SER B 1 18 ? 47.746 -20.296 19.848 1.00 53.97 18 SER B CA 1
ATOM 2953 C C . SER B 1 18 ? 47.125 -21.456 19.084 1.00 51.49 18 SER B C 1
ATOM 2954 O O . SER B 1 18 ? 46.756 -21.362 17.909 1.00 52.23 18 SER B O 1
ATOM 2957 N N . VAL B 1 19 ? 47.018 -22.565 19.805 1.00 51.93 19 VAL B N 1
ATOM 2958 C CA . VAL B 1 19 ? 46.544 -23.802 19.223 1.00 55.13 19 VAL B CA 1
ATOM 2959 C C . VAL B 1 19 ? 45.107 -23.548 18.735 1.00 49.83 19 VAL B C 1
ATOM 2960 O O . VAL B 1 19 ? 44.757 -23.910 17.615 1.00 56.36 19 VAL B O 1
ATOM 2964 N N . ALA B 1 20 ? 44.319 -22.850 19.565 1.00 45.16 20 ALA B N 1
ATOM 2965 C CA . ALA B 1 20 ? 42.944 -22.445 19.232 1.00 45.32 20 ALA B CA 1
ATOM 2966 C C . ALA B 1 20 ? 42.918 -21.584 17.957 1.00 40.75 20 ALA B C 1
ATOM 2967 O O . ALA B 1 20 ? 42.140 -21.827 17.045 1.00 52.01 20 ALA B O 1
ATOM 2969 N N . HIS B 1 21 ? 43.806 -20.599 17.879 1.00 45.36 21 HIS B N 1
ATOM 2970 C CA . HIS B 1 21 ? 43.914 -19.765 16.714 1.00 49.45 21 HIS B CA 1
ATOM 2971 C C . HIS B 1 21 ? 44.140 -20.644 15.484 1.00 54.15 21 HIS B C 1
ATOM 2972 O O . HIS B 1 21 ? 43.298 -20.714 14.616 1.00 59.82 21 HIS B O 1
ATOM 2979 N N . PHE B 1 22 ? 45.290 -21.321 15.442 1.00 60.06 22 PHE B N 1
ATOM 2980 C CA . PHE B 1 22 ? 45.751 -21.970 14.221 1.00 55.89 22 PHE B CA 1
ATOM 2981 C C . PHE B 1 22 ? 44.709 -22.987 13.741 1.00 59.43 22 PHE B C 1
ATOM 2982 O O . PHE B 1 22 ? 44.533 -23.160 12.539 1.00 51.05 22 PHE B O 1
ATOM 2990 N N . LEU B 1 23 ? 44.024 -23.624 14.700 1.00 59.78 23 LEU B N 1
ATOM 2991 C CA . LEU B 1 23 ? 43.078 -24.682 14.418 1.00 63.09 23 LEU B CA 1
ATOM 2992 C C . LEU B 1 23 ? 41.831 -24.089 13.761 1.00 69.55 23 LEU B C 1
ATOM 2993 O O . LEU B 1 23 ? 41.455 -24.509 12.663 1.00 67.29 23 LEU B O 1
ATOM 2998 N N . ALA B 1 24 ? 41.198 -23.138 14.465 1.00 73.21 24 ALA B N 1
ATOM 2999 C CA . ALA B 1 24 ? 39.938 -22.520 14.045 1.00 68.58 24 ALA B CA 1
ATOM 3000 C C . ALA B 1 24 ? 40.100 -21.894 12.659 1.00 61.15 24 ALA B C 1
ATOM 3001 O O . ALA B 1 24 ? 39.180 -21.939 11.861 1.00 68.47 24 ALA B O 1
ATOM 3003 N N . GLU B 1 25 ? 41.288 -21.325 12.417 1.00 58.78 25 GLU B N 1
ATOM 3004 C CA . GLU B 1 25 ? 41.717 -20.661 11.166 1.00 60.47 25 GLU B CA 1
ATOM 3005 C C . GLU B 1 25 ? 41.728 -21.658 9.985 1.00 62.44 25 GLU B C 1
ATOM 3006 O O . GLU B 1 25 ? 41.872 -21.256 8.832 1.00 59.89 25 GLU B O 1
ATOM 3012 N N . ARG B 1 26 ? 41.654 -22.966 10.280 1.00 66.73 26 ARG B N 1
ATOM 3013 C CA . ARG B 1 26 ? 41.601 -24.053 9.270 1.00 69.18 26 ARG B CA 1
ATOM 3014 C C . ARG B 1 26 ? 40.243 -24.779 9.341 1.00 70.22 26 ARG B C 1
ATOM 3015 O O . ARG B 1 26 ? 40.168 -25.989 9.067 1.00 67.64 26 ARG B O 1
ATOM 3023 N N . GLY B 1 27 ? 39.186 -24.053 9.745 1.00 66.56 27 GLY B N 1
ATOM 3024 C CA . GLY B 1 27 ? 37.794 -24.514 9.653 1.00 63.27 27 GLY B CA 1
ATOM 3025 C C . GLY B 1 27 ? 37.433 -25.600 10.660 1.00 65.87 27 GLY B C 1
ATOM 3026 O O . GLY B 1 27 ? 36.332 -26.164 10.581 1.00 59.93 27 GLY B O 1
ATOM 3027 N N . HIS B 1 28 ? 38.342 -25.889 11.606 1.00 69.66 28 HIS B N 1
ATOM 3028 C CA . HIS B 1 28 ? 38.080 -26.787 12.757 1.00 71.78 28 HIS B CA 1
ATOM 3029 C C . HIS B 1 28 ? 37.191 -26.076 13.787 1.00 69.54 28 HIS B C 1
ATOM 3030 O O . HIS B 1 28 ? 37.310 -24.876 13.989 1.00 65.45 28 HIS B O 1
ATOM 3037 N N . LYS B 1 29 ? 36.345 -26.853 14.467 1.00 71.63 29 LYS B N 1
ATOM 3038 C CA . LYS B 1 29 ? 35.410 -26.350 15.457 1.00 78.73 29 LYS B CA 1
ATOM 3039 C C . LYS B 1 29 ? 36.049 -26.569 16.830 1.00 73.99 29 LYS B C 1
ATOM 3040 O O . LYS B 1 29 ? 36.184 -27.713 17.290 1.00 63.55 29 LYS B O 1
ATOM 3046 N N . VAL B 1 30 ? 36.469 -25.478 17.470 1.00 69.47 30 VAL B N 1
ATOM 3047 C CA . VAL B 1 30 ? 37.275 -25.617 18.677 1.00 75.11 30 VAL B CA 1
ATOM 3048 C C . VAL B 1 30 ? 36.550 -24.943 19.853 1.00 66.06 30 VAL B C 1
ATOM 3049 O O . VAL B 1 30 ? 35.913 -23.896 19.687 1.00 60.45 30 VAL B O 1
ATOM 3053 N N . ALA B 1 31 ? 36.591 -25.630 21.005 1.00 59.37 31 ALA B N 1
ATOM 3054 C CA . ALA B 1 31 ? 36.281 -25.091 22.347 1.00 61.29 31 ALA B CA 1
ATOM 3055 C C . ALA B 1 31 ? 37.586 -24.789 23.084 1.00 64.55 31 ALA B C 1
ATOM 3056 O O . ALA B 1 31 ? 38.545 -25.558 22.941 1.00 75.53 31 ALA B O 1
ATOM 3058 N N . ILE B 1 32 ? 37.610 -23.690 23.855 1.00 60.72 32 ILE B N 1
ATOM 3059 C CA . ILE B 1 32 ? 38.663 -23.423 24.861 1.00 57.25 32 ILE B CA 1
ATOM 3060 C C . ILE B 1 32 ? 37.994 -23.427 26.245 1.00 61.92 32 ILE B C 1
ATOM 3061 O O . ILE B 1 32 ? 36.983 -22.742 26.464 1.00 57.14 32 ILE B O 1
ATOM 3066 N N . VAL B 1 33 ? 38.573 -24.201 27.166 1.00 61.62 33 VAL B N 1
ATOM 3067 C CA . VAL B 1 33 ? 38.028 -24.412 28.503 1.00 65.46 33 VAL B CA 1
ATOM 3068 C C . VAL B 1 33 ? 39.087 -24.008 29.526 1.00 67.35 33 VAL B C 1
ATOM 3069 O O . VAL B 1 33 ? 40.127 -24.661 29.636 1.00 72.01 33 VAL B O 1
ATOM 3073 N N . GLU B 1 34 ? 38.761 -22.955 30.282 1.00 65.65 34 GLU B N 1
ATOM 3074 C CA . GLU B 1 34 ? 39.713 -22.143 31.036 1.00 64.79 34 GLU B CA 1
ATOM 3075 C C . GLU B 1 34 ? 39.170 -21.919 32.457 1.00 62.56 34 GLU B C 1
ATOM 3076 O O . GLU B 1 34 ? 38.063 -21.378 32.618 1.00 61.85 34 GLU B O 1
ATOM 3082 N N . LYS B 1 35 ? 39.938 -22.357 33.470 1.00 59.62 35 LYS B N 1
ATOM 3083 C CA . LYS B 1 35 ? 39.537 -22.325 34.902 1.00 61.83 35 LYS B CA 1
ATOM 3084 C C . LYS B 1 35 ? 39.022 -20.944 35.303 1.00 63.36 35 LYS B C 1
ATOM 3085 O O . LYS B 1 35 ? 37.990 -20.849 35.954 1.00 61.28 35 LYS B O 1
ATOM 3091 N N . GLN B 1 36 ? 39.810 -19.907 34.989 1.00 61.68 36 GLN B N 1
ATOM 3092 C CA . GLN B 1 36 ? 39.508 -18.515 35.351 1.00 61.13 36 GLN B CA 1
ATOM 3093 C C . GLN B 1 36 ? 39.109 -17.764 34.082 1.00 61.14 36 GLN B C 1
ATOM 3094 O O . GLN B 1 36 ? 37.961 -17.784 33.689 1.00 78.65 36 GLN B O 1
ATOM 3100 N N . SER B 1 37 ? 40.082 -17.128 33.434 1.00 60.76 37 SER B N 1
ATOM 3101 C CA . SER B 1 37 ? 39.830 -16.327 32.283 1.00 59.73 37 SER B CA 1
ATOM 3102 C C . SER B 1 37 ? 41.078 -16.329 31.393 1.00 61.68 37 SER B C 1
ATOM 3103 O O . SER B 1 37 ? 42.191 -16.628 31.857 1.00 63.06 37 SER B O 1
ATOM 3106 N N . ILE B 1 38 ? 40.869 -16.001 30.113 1.00 56.20 38 ILE B N 1
ATOM 3107 C CA . ILE B 1 38 ? 41.928 -16.009 29.123 1.00 55.94 38 ILE B CA 1
ATOM 3108 C C . ILE B 1 38 ? 43.071 -15.143 29.657 1.00 62.43 38 ILE B C 1
ATOM 3109 O O . ILE B 1 38 ? 42.842 -14.009 30.140 1.00 64.60 38 ILE B O 1
ATOM 3114 N N . ALA B 1 39 ? 44.285 -15.701 29.595 1.00 52.41 39 ALA B N 1
ATOM 3115 C CA . ALA B 1 39 ? 45.512 -15.000 29.934 1.00 49.73 39 ALA B CA 1
ATOM 3116 C C . ALA B 1 39 ? 45.486 -14.521 31.387 1.00 49.83 39 ALA B C 1
ATOM 3117 O O . ALA B 1 39 ? 45.788 -13.380 31.635 1.00 62.83 39 ALA B O 1
ATOM 3119 N N . SER B 1 40 ? 45.123 -15.382 32.338 1.00 48.57 40 SER B N 1
ATOM 3120 C CA . SER B 1 40 ? 45.005 -14.939 33.718 1.00 56.20 40 SER B CA 1
ATOM 3121 C C . SER B 1 40 ? 46.156 -15.468 34.592 1.00 56.51 40 SER B C 1
ATOM 3122 O O . SER B 1 40 ? 46.208 -15.146 35.786 1.00 57.45 40 SER B O 1
ATOM 3125 N N . GLU B 1 41 ? 47.066 -16.263 34.013 1.00 55.02 41 GLU B N 1
ATOM 3126 C CA . GLU B 1 41 ? 48.206 -16.861 34.751 1.00 51.66 41 GLU B CA 1
ATOM 3127 C C . GLU B 1 41 ? 49.535 -16.396 34.116 1.00 50.52 41 GLU B C 1
ATOM 3128 O O . GLU B 1 41 ? 49.732 -15.203 33.913 1.00 55.47 41 GLU B O 1
ATOM 3134 N N . ALA B 1 42 ? 50.444 -17.330 33.803 1.00 49.57 42 ALA B N 1
ATOM 3135 C CA . ALA B 1 42 ? 51.815 -17.024 33.379 1.00 49.92 42 ALA B CA 1
ATOM 3136 C C . ALA B 1 42 ? 51.839 -16.080 32.170 1.00 51.84 42 ALA B C 1
ATOM 3137 O O . ALA B 1 42 ? 52.733 -15.235 32.092 1.00 50.56 42 ALA B O 1
ATOM 3139 N N . SER B 1 43 ? 50.858 -16.210 31.257 1.00 49.83 43 SER B N 1
ATOM 3140 C CA . SER B 1 43 ? 50.867 -15.494 29.973 1.00 55.97 43 SER B CA 1
ATOM 3141 C C . SER B 1 43 ? 50.498 -14.009 30.123 1.00 57.18 43 SER B C 1
ATOM 3142 O O . SER B 1 43 ? 50.725 -13.201 29.195 1.00 57.86 43 SER B O 1
ATOM 3145 N N . LYS B 1 44 ? 49.899 -13.622 31.251 1.00 53.29 44 LYS B N 1
ATOM 3146 C CA . LYS B 1 44 ? 49.677 -12.190 31.481 1.00 57.72 44 LYS B CA 1
ATOM 3147 C C . LYS B 1 44 ? 50.892 -11.599 32.222 1.00 57.94 44 LYS B C 1
ATOM 3148 O O . LYS B 1 44 ? 51.184 -10.400 32.104 1.00 59.90 44 LYS B O 1
ATOM 3154 N N . ALA B 1 45 ? 51.604 -12.453 32.972 1.00 57.55 45 ALA B N 1
ATOM 3155 C CA . ALA B 1 45 ? 52.720 -12.050 33.830 1.00 55.73 45 ALA B CA 1
ATOM 3156 C C . ALA B 1 45 ? 54.036 -11.894 33.054 1.00 52.77 45 ALA B C 1
ATOM 3157 O O . ALA B 1 45 ? 54.945 -11.261 33.568 1.00 50.73 45 ALA B O 1
ATOM 3159 N N . ALA B 1 46 ? 54.143 -12.451 31.837 1.00 54.83 46 ALA B N 1
ATOM 3160 C CA . ALA B 1 46 ? 55.453 -12.576 31.143 1.00 52.18 46 ALA B CA 1
ATOM 3161 C C . ALA B 1 46 ? 55.922 -11.242 30.549 1.00 49.39 46 ALA B C 1
ATOM 3162 O O . ALA B 1 46 ? 55.128 -10.442 30.082 1.00 53.27 46 ALA B O 1
ATOM 3164 N N . ALA B 1 47 ? 57.246 -11.063 30.507 1.00 48.25 47 ALA B N 1
ATOM 3165 C CA . ALA B 1 47 ? 57.912 -9.867 29.935 1.00 49.74 47 ALA B CA 1
ATOM 3166 C C . ALA B 1 47 ? 57.896 -9.864 28.394 1.00 50.86 47 ALA B C 1
ATOM 3167 O O . ALA B 1 47 ? 58.280 -8.873 27.788 1.00 55.87 47 ALA B O 1
ATOM 3169 N N . GLY B 1 48 ? 57.504 -10.978 27.766 1.00 51.84 48 GLY B N 1
ATOM 3170 C CA . GLY B 1 48 ? 57.309 -11.051 26.320 1.00 49.61 48 GLY B CA 1
ATOM 3171 C C . GLY B 1 48 ? 58.586 -10.941 25.492 1.00 52.58 48 GLY B C 1
ATOM 3172 O O . GLY B 1 48 ? 58.526 -10.558 24.317 1.00 50.41 48 GLY B O 1
ATOM 3173 N N . LEU B 1 49 ? 59.742 -11.275 26.074 1.00 53.87 49 LEU B N 1
ATOM 3174 C CA . LEU B 1 49 ? 61.013 -11.203 25.343 1.00 55.92 49 LEU B CA 1
ATOM 3175 C C . LEU B 1 49 ? 61.119 -12.403 24.405 1.00 54.66 49 LEU B C 1
ATOM 3176 O O . LEU B 1 49 ? 60.614 -13.494 24.721 1.00 49.87 49 LEU B O 1
ATOM 3181 N N . LEU B 1 50 ? 61.777 -12.179 23.263 1.00 61.57 50 LEU B N 1
ATOM 3182 C CA . LEU B 1 50 ? 61.994 -13.204 22.247 1.00 65.91 50 LEU B CA 1
ATOM 3183 C C . LEU B 1 50 ? 63.485 -13.551 22.152 1.00 77.85 50 LEU B C 1
ATOM 3184 O O . LEU B 1 50 ? 64.296 -12.700 21.790 1.00 86.99 50 LEU B O 1
ATOM 3189 N N . GLY B 1 51 ? 63.831 -14.805 22.463 1.00 79.96 51 GLY B N 1
ATOM 3190 C CA . GLY B 1 51 ? 65.072 -15.415 21.958 1.00 85.10 51 GLY B CA 1
ATOM 3191 C C . GLY B 1 51 ? 66.221 -15.304 22.940 1.00 83.22 51 GLY B C 1
ATOM 3192 O O . GLY B 1 51 ? 66.943 -16.288 23.171 1.00 75.42 51 GLY B O 1
ATOM 3193 N N . VAL B 1 52 ? 66.393 -14.093 23.488 1.00 78.66 52 VAL B N 1
ATOM 3194 C CA . VAL B 1 52 ? 67.252 -13.844 24.642 1.00 75.61 52 VAL B CA 1
ATOM 3195 C C . VAL B 1 52 ? 66.625 -14.529 25.865 1.00 70.88 52 VAL B C 1
ATOM 3196 O O . VAL B 1 52 ? 67.189 -15.485 26.395 1.00 57.46 52 VAL B O 1
ATOM 3200 N N . TRP B 1 56 ? 69.831 -23.251 25.638 1.00 71.54 56 TRP B N 1
ATOM 3201 C CA . TRP B 1 56 ? 69.795 -24.418 24.745 1.00 81.13 56 TRP B CA 1
ATOM 3202 C C . TRP B 1 56 ? 71.126 -24.634 24.014 1.00 78.50 56 TRP B C 1
ATOM 3203 O O . TRP B 1 56 ? 71.749 -23.684 23.563 1.00 87.75 56 TRP B O 1
ATOM 3214 N N . ASP B 1 57 ? 71.503 -25.909 23.852 1.00 74.99 57 ASP B N 1
ATOM 3215 C CA . ASP B 1 57 ? 72.582 -26.342 22.952 1.00 71.00 57 ASP B CA 1
ATOM 3216 C C . ASP B 1 57 ? 72.056 -26.299 21.513 1.00 66.52 57 ASP B C 1
ATOM 3217 O O . ASP B 1 57 ? 70.851 -26.375 21.291 1.00 63.13 57 ASP B O 1
ATOM 3222 N N . ALA B 1 58 ? 72.989 -26.238 20.560 1.00 63.21 58 ALA B N 1
ATOM 3223 C CA . ALA B 1 58 ? 72.734 -25.978 19.130 1.00 66.70 58 ALA B CA 1
ATOM 3224 C C . ALA B 1 58 ? 71.826 -27.034 18.476 1.00 61.99 58 ALA B C 1
ATOM 3225 O O . ALA B 1 58 ? 71.099 -26.716 17.517 1.00 63.45 58 ALA B O 1
ATOM 3227 N N . TYR B 1 59 ? 71.872 -28.284 18.953 1.00 55.25 59 TYR B N 1
ATOM 3228 C CA . TYR B 1 59 ? 71.146 -29.378 18.294 1.00 57.78 59 TYR B CA 1
ATOM 3229 C C . TYR B 1 59 ? 69.853 -29.701 19.054 1.00 57.79 59 TYR B C 1
ATOM 3230 O O . TYR B 1 59 ? 69.204 -30.701 18.746 1.00 59.15 59 TYR B O 1
ATOM 3239 N N . ASN B 1 60 ? 69.496 -28.865 20.044 1.00 58.54 60 ASN B N 1
ATOM 3240 C CA . ASN B 1 60 ? 68.189 -28.929 20.705 1.00 56.79 60 ASN B CA 1
ATOM 3241 C C . ASN B 1 60 ? 67.148 -28.484 19.682 1.00 54.50 60 ASN B C 1
ATOM 3242 O O . ASN B 1 60 ? 67.281 -27.407 19.105 1.00 48.82 60 ASN B O 1
ATOM 3247 N N . PRO B 1 61 ? 66.111 -29.294 19.371 1.00 54.20 61 PRO B N 1
ATOM 3248 C CA . PRO B 1 61 ? 65.156 -28.907 18.335 1.00 58.36 61 PRO B CA 1
ATOM 3249 C C . PRO B 1 61 ? 64.441 -27.575 18.661 1.00 64.11 61 PRO B C 1
ATOM 3250 O O . PRO B 1 61 ? 64.189 -26.764 17.749 1.00 59.98 61 PRO B O 1
ATOM 3254 N N . LEU B 1 62 ? 64.166 -27.319 19.951 1.00 62.96 62 LEU B N 1
ATOM 3255 C CA . LEU B 1 62 ? 63.565 -26.048 20.372 1.00 63.65 62 LEU B CA 1
ATOM 3256 C C . LEU B 1 62 ? 64.296 -24.894 19.676 1.00 62.34 62 LEU B C 1
ATOM 3257 O O . LEU B 1 62 ? 63.695 -23.881 19.343 1.00 62.54 62 LEU B O 1
ATOM 3262 N N . PHE B 1 63 ? 65.597 -25.075 19.439 1.00 57.30 63 PHE B N 1
ATOM 3263 C CA . PHE B 1 63 ? 66.401 -24.110 18.719 1.00 59.82 63 PHE B CA 1
ATOM 3264 C C . PHE B 1 63 ? 65.818 -23.822 17.320 1.00 60.68 63 PHE B C 1
ATOM 3265 O O . PHE B 1 63 ? 65.555 -22.642 17.010 1.00 62.37 63 PHE B O 1
ATOM 3273 N N . GLU B 1 64 ? 65.621 -24.861 16.485 1.00 58.76 64 GLU B N 1
ATOM 3274 C CA . GLU B 1 64 ? 65.020 -24.709 15.115 1.00 61.52 64 GLU B CA 1
ATOM 3275 C C . GLU B 1 64 ? 63.607 -24.118 15.243 1.00 62.09 64 GLU B C 1
ATOM 3276 O O . GLU B 1 64 ? 63.170 -23.319 14.424 1.00 60.75 64 GLU B O 1
ATOM 3282 N N . LEU B 1 65 ? 62.879 -24.569 16.263 1.00 64.85 65 LEU B N 1
ATOM 3283 C CA . LEU B 1 65 ? 61.519 -24.124 16.518 1.00 63.60 65 LEU B CA 1
ATOM 3284 C C . LEU B 1 65 ? 61.504 -22.625 16.865 1.00 57.65 65 LEU B C 1
ATOM 3285 O O . LEU B 1 65 ? 60.754 -21.850 16.260 1.00 50.79 65 LEU B O 1
ATOM 3290 N N . ALA B 1 66 ? 62.347 -22.224 17.822 1.00 51.60 66 ALA B N 1
ATOM 3291 C CA . ALA B 1 66 ? 62.439 -20.823 18.244 1.00 58.71 66 ALA B CA 1
ATOM 3292 C C . ALA B 1 66 ? 62.719 -19.943 17.027 1.00 60.03 66 ALA B C 1
ATOM 3293 O O . ALA B 1 66 ? 62.135 -18.885 16.907 1.00 68.17 66 ALA B O 1
ATOM 3295 N N . ARG B 1 67 ? 63.604 -20.423 16.142 1.00 67.59 67 ARG B N 1
ATOM 3296 C CA . ARG B 1 67 ? 64.018 -19.736 14.904 1.00 65.53 67 ARG B CA 1
ATOM 3297 C C . ARG B 1 67 ? 62.804 -19.525 13.991 1.00 55.46 67 ARG B C 1
ATOM 3298 O O . ARG B 1 67 ? 62.613 -18.452 13.445 1.00 59.74 67 ARG B O 1
ATOM 3306 N N . GLU B 1 68 ? 61.982 -20.562 13.846 1.00 54.71 68 GLU B N 1
ATOM 3307 C CA . GLU B 1 68 ? 60.785 -20.496 13.027 1.00 56.80 68 GLU B CA 1
ATOM 3308 C C . GLU B 1 68 ? 59.704 -19.632 13.704 1.00 63.04 68 GLU B C 1
ATOM 3309 O O . GLU B 1 68 ? 58.957 -18.919 13.010 1.00 68.07 68 GLU B O 1
ATOM 3315 N N . SER B 1 69 ? 59.611 -19.686 15.042 1.00 58.26 69 SER B N 1
ATOM 3316 C CA . SER B 1 69 ? 58.645 -18.879 15.758 1.00 57.98 69 SER B CA 1
ATOM 3317 C C . SER B 1 69 ? 58.891 -17.410 15.428 1.00 53.95 69 SER B C 1
ATOM 3318 O O . SER B 1 69 ? 57.989 -16.713 15.023 1.00 55.07 69 SER B O 1
ATOM 3321 N N . ARG B 1 70 ? 60.148 -16.987 15.541 1.00 55.42 70 ARG B N 1
ATOM 3322 C CA . ARG B 1 70 ? 60.542 -15.590 15.341 1.00 61.36 70 ARG B CA 1
ATOM 3323 C C . ARG B 1 70 ? 60.265 -15.106 13.910 1.00 71.62 70 ARG B C 1
ATOM 3324 O O . ARG B 1 70 ? 60.119 -13.897 13.700 1.00 76.87 70 ARG B O 1
ATOM 3332 N N . ALA B 1 71 ? 60.240 -16.023 12.934 1.00 74.50 71 ALA B N 1
ATOM 3333 C CA . ALA B 1 71 ? 60.024 -15.670 11.517 1.00 78.17 71 ALA B CA 1
ATOM 3334 C C . ALA B 1 71 ? 58.528 -15.505 11.207 1.00 75.74 71 ALA B C 1
ATOM 3335 O O . ALA B 1 71 ? 58.170 -14.771 10.265 1.00 73.55 71 ALA B O 1
ATOM 3337 N N . ILE B 1 72 ? 57.669 -16.192 11.976 1.00 72.89 72 ILE B N 1
ATOM 3338 C CA . ILE B 1 72 ? 56.207 -16.118 11.802 1.00 73.12 72 ILE B CA 1
ATOM 3339 C C . ILE B 1 72 ? 55.670 -14.820 12.436 1.00 78.44 72 ILE B C 1
ATOM 3340 O O . ILE B 1 72 ? 54.611 -14.318 12.011 1.00 73.31 72 ILE B O 1
ATOM 3345 N N . PHE B 1 73 ? 56.375 -14.299 13.454 1.00 67.23 73 PHE B N 1
ATOM 3346 C CA . PHE B 1 73 ? 55.822 -13.297 14.365 1.00 65.10 73 PHE B CA 1
ATOM 3347 C C . PHE B 1 73 ? 55.423 -12.008 13.646 1.00 66.37 73 PHE B C 1
ATOM 3348 O O . PHE B 1 73 ? 54.317 -11.528 13.857 1.00 69.10 73 PHE B O 1
ATOM 3356 N N . PRO B 1 74 ? 56.284 -11.380 12.809 1.00 65.85 74 PRO B N 1
ATOM 3357 C CA . PRO B 1 74 ? 55.956 -10.085 12.214 1.00 63.82 74 PRO B CA 1
ATOM 3358 C C . PRO B 1 74 ? 54.615 -10.133 11.477 1.00 67.19 74 PRO B C 1
ATOM 3359 O O . PRO B 1 74 ? 53.723 -9.352 11.817 1.00 70.20 74 PRO B O 1
ATOM 3363 N N . GLN B 1 75 ? 54.477 -11.075 10.533 1.00 66.39 75 GLN B N 1
ATOM 3364 C CA . GLN B 1 75 ? 53.287 -11.156 9.670 1.00 70.73 75 GLN B CA 1
ATOM 3365 C C . GLN B 1 75 ? 52.085 -11.669 10.480 1.00 73.27 75 GLN B C 1
ATOM 3366 O O . GLN B 1 75 ? 50.948 -11.402 10.099 1.00 81.29 75 GLN B O 1
ATOM 3372 N N . LEU B 1 76 ? 52.325 -12.402 11.580 1.00 63.67 76 LEU B N 1
ATOM 3373 C CA . LEU B 1 76 ? 51.230 -12.823 12.480 1.00 63.74 76 LEU B CA 1
ATOM 3374 C C . LEU B 1 76 ? 50.666 -11.603 13.216 1.00 63.84 76 LEU B C 1
ATOM 3375 O O . LEU B 1 76 ? 49.442 -11.505 13.431 1.00 63.14 76 LEU B O 1
ATOM 3380 N N . ALA B 1 77 ? 51.573 -10.708 13.628 1.00 59.84 77 ALA B N 1
ATOM 3381 C CA . ALA B 1 77 ? 51.208 -9.489 14.328 1.00 65.34 77 ALA B CA 1
ATOM 3382 C C . ALA B 1 77 ? 50.233 -8.679 13.460 1.00 64.79 77 ALA B C 1
ATOM 3383 O O . ALA B 1 77 ? 49.202 -8.224 13.956 1.00 65.06 77 ALA B O 1
ATOM 3385 N N . ALA B 1 78 ? 50.562 -8.532 12.167 1.00 61.71 78 ALA B N 1
ATOM 3386 C CA . ALA B 1 78 ? 49.710 -7.844 11.190 1.00 59.36 78 ALA B CA 1
ATOM 3387 C C . ALA B 1 78 ? 48.373 -8.582 11.049 1.00 56.22 78 ALA B C 1
ATOM 3388 O O . ALA B 1 78 ? 47.310 -7.960 11.081 1.00 66.25 78 ALA B O 1
ATOM 3390 N N . VAL B 1 79 ? 48.430 -9.907 10.939 1.00 54.10 79 VAL B N 1
ATOM 3391 C CA . VAL B 1 79 ? 47.244 -10.735 10.726 1.00 61.00 79 VAL B CA 1
ATOM 3392 C C . VAL B 1 79 ? 46.264 -10.581 11.897 1.00 63.81 79 VAL B C 1
ATOM 3393 O O . VAL B 1 79 ? 45.058 -10.482 11.682 1.00 72.11 79 VAL B O 1
ATOM 3397 N N . LEU B 1 80 ? 46.778 -10.597 13.131 1.00 65.07 80 LEU B N 1
ATOM 3398 C CA . LEU B 1 80 ? 45.921 -10.560 14.334 1.00 68.77 80 LEU B CA 1
ATOM 3399 C C . LEU B 1 80 ? 45.304 -9.164 14.537 1.00 65.94 80 LEU B C 1
ATOM 3400 O O . LEU B 1 80 ? 44.126 -9.032 14.928 1.00 59.55 80 LEU B O 1
ATOM 3405 N N . ARG B 1 81 ? 46.117 -8.133 14.289 1.00 66.52 81 ARG B N 1
ATOM 3406 C CA . ARG B 1 81 ? 45.721 -6.739 14.385 1.00 73.93 81 ARG B CA 1
ATOM 3407 C C . ARG B 1 81 ? 44.528 -6.489 13.453 1.00 72.75 81 ARG B C 1
ATOM 3408 O O . ARG B 1 81 ? 43.463 -6.080 13.915 1.00 75.91 81 ARG B O 1
ATOM 3416 N N . GLU B 1 82 ? 44.711 -6.803 12.166 1.00 78.14 82 GLU B N 1
ATOM 3417 C CA . GLU B 1 82 ? 43.717 -6.555 11.107 1.00 80.54 82 GLU B CA 1
ATOM 3418 C C . GLU B 1 82 ? 42.487 -7.452 11.289 1.00 72.86 82 GLU B C 1
ATOM 3419 O O . GLU B 1 82 ? 41.400 -7.095 10.861 1.00 80.27 82 GLU B O 1
ATOM 3425 N N . LYS B 1 83 ? 42.652 -8.613 11.926 1.00 68.43 83 LYS B N 1
ATOM 3426 C CA . LYS B 1 83 ? 41.527 -9.537 12.131 1.00 62.34 83 LYS B CA 1
ATOM 3427 C C . LYS B 1 83 ? 40.769 -9.217 13.434 1.00 61.30 83 LYS B C 1
ATOM 3428 O O . LYS B 1 83 ? 39.554 -9.299 13.448 1.00 62.40 83 LYS B O 1
ATOM 3434 N N . THR B 1 84 ? 41.489 -8.997 14.527 1.00 56.45 84 THR B N 1
ATOM 3435 C CA . THR B 1 84 ? 40.803 -8.820 15.828 1.00 55.86 84 THR B CA 1
ATOM 3436 C C . THR B 1 84 ? 40.833 -7.364 16.267 1.00 52.20 84 THR B C 1
ATOM 3437 O O . THR B 1 84 ? 40.121 -7.032 17.205 1.00 52.33 84 TH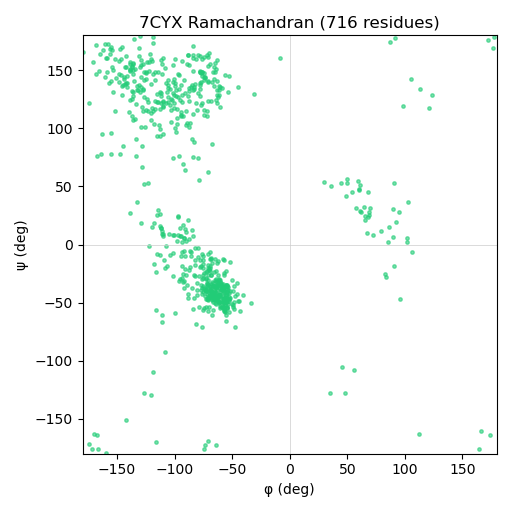R B O 1
ATOM 3441 N N . GLY B 1 85 ? 41.731 -6.576 15.683 1.00 52.24 85 GLY B N 1
ATOM 3442 C CA . GLY B 1 85 ? 41.894 -5.167 16.073 1.00 59.30 85 GLY B CA 1
ATOM 3443 C C . GLY B 1 85 ? 42.821 -5.010 17.265 1.00 62.20 85 GLY B C 1
ATOM 3444 O O . GLY B 1 85 ? 43.013 -3.890 17.701 1.00 66.45 85 GLY B O 1
ATOM 3445 N N . VAL B 1 86 ? 43.388 -6.108 17.752 1.00 67.84 86 VAL B N 1
ATOM 3446 C CA . VAL B 1 86 ? 44.296 -6.122 18.924 1.00 58.18 86 VAL B CA 1
ATOM 3447 C C . VAL B 1 86 ? 45.727 -6.063 18.409 1.00 59.14 86 VAL B C 1
ATOM 3448 O O . VAL B 1 86 ? 46.072 -6.873 17.561 1.00 56.27 86 VAL B O 1
ATOM 3452 N N . ASP B 1 87 ? 46.477 -5.071 18.869 1.00 52.58 87 ASP B N 1
ATOM 3453 C CA . ASP B 1 87 ? 47.912 -4.934 18.540 1.00 56.12 87 ASP B CA 1
ATOM 3454 C C . ASP B 1 87 ? 48.662 -5.681 19.641 1.00 61.24 87 ASP B C 1
ATOM 3455 O O . ASP B 1 87 ? 48.377 -5.437 20.804 1.00 60.61 87 ASP B O 1
ATOM 3460 N N . ILE B 1 88 ? 49.586 -6.561 19.267 1.00 60.59 88 ILE B N 1
ATOM 3461 C CA . ILE B 1 88 ? 50.287 -7.427 20.254 1.00 59.94 88 ILE B CA 1
ATOM 3462 C C . ILE B 1 88 ? 51.576 -6.768 20.738 1.00 59.79 88 ILE B C 1
ATOM 3463 O O . ILE B 1 88 ? 52.300 -7.396 21.486 1.00 59.58 88 ILE B O 1
ATOM 3468 N N . GLY B 1 89 ? 51.826 -5.532 20.335 1.00 59.27 89 GLY B N 1
ATOM 3469 C CA . GLY B 1 89 ? 53.032 -4.825 20.786 1.00 58.20 89 GLY B CA 1
ATOM 3470 C C . GLY B 1 89 ? 54.274 -5.419 20.175 1.00 51.72 89 GLY B C 1
ATOM 3471 O O . GLY B 1 89 ? 55.305 -5.376 20.806 1.00 53.32 89 GLY B O 1
ATOM 3472 N N . TYR B 1 90 ? 54.174 -5.952 18.972 1.00 52.33 90 TYR B N 1
ATOM 3473 C CA . TYR B 1 90 ? 55.404 -6.524 18.394 1.00 57.11 90 TYR B CA 1
ATOM 3474 C C . TYR B 1 90 ? 56.403 -5.400 18.188 1.00 56.29 90 TYR B C 1
ATOM 3475 O O . TYR B 1 90 ? 56.080 -4.438 17.517 1.00 65.59 90 TYR B O 1
ATOM 3484 N N . GLU B 1 91 ? 57.587 -5.553 18.762 1.00 63.65 91 GLU B N 1
ATOM 3485 C CA . GLU B 1 91 ? 58.652 -4.536 18.630 1.00 64.87 91 GLU B CA 1
ATOM 3486 C C . GLU B 1 91 ? 59.953 -5.242 18.252 1.00 63.75 91 GLU B C 1
ATOM 3487 O O . GLU B 1 91 ? 60.268 -6.249 18.868 1.00 55.11 91 GLU B O 1
ATOM 3493 N N . GLU B 1 92 ? 60.658 -4.722 17.252 1.00 62.80 92 GLU B N 1
ATOM 3494 C CA . GLU B 1 92 ? 61.921 -5.335 16.779 1.00 63.53 92 GLU B CA 1
ATOM 3495 C C . GLU B 1 92 ? 63.005 -4.262 16.736 1.00 60.92 92 GLU B C 1
ATOM 3496 O O . GLU B 1 92 ? 63.462 -3.945 15.655 1.00 62.64 92 GLU B O 1
ATOM 3502 N N . LYS B 1 93 ? 63.399 -3.757 17.897 1.00 59.14 93 LYS B N 1
ATOM 3503 C CA . LYS B 1 93 ? 64.429 -2.702 17.982 1.00 58.91 93 LYS B CA 1
ATOM 3504 C C . LYS B 1 93 ? 65.688 -3.287 18.611 1.00 55.48 93 LYS B C 1
ATOM 3505 O O . LYS B 1 93 ? 66.589 -2.520 18.922 1.00 63.37 93 LYS B O 1
ATOM 3511 N N . GLY B 1 94 ? 65.731 -4.604 18.785 1.00 52.80 94 GLY B N 1
ATOM 3512 C CA . GLY B 1 94 ? 66.914 -5.259 19.363 1.00 50.33 94 GLY B CA 1
ATOM 3513 C C . GLY B 1 94 ? 66.837 -5.404 20.867 1.00 51.01 94 GLY B C 1
ATOM 3514 O O . GLY B 1 94 ? 65.860 -4.961 21.441 1.00 53.13 94 GLY B O 1
ATOM 3515 N N . ILE B 1 95 ? 67.857 -6.034 21.444 1.00 54.00 95 ILE B N 1
ATOM 3516 C CA . ILE B 1 95 ? 68.064 -6.291 22.894 1.00 52.34 95 ILE B CA 1
ATOM 3517 C C . ILE B 1 95 ? 69.573 -6.210 23.190 1.00 58.76 95 ILE B C 1
ATOM 3518 O O . ILE B 1 95 ? 70.383 -6.761 22.440 1.00 65.64 95 ILE B O 1
ATOM 3523 N N . TYR B 1 96 ? 69.955 -5.558 24.295 1.00 60.59 96 TYR B N 1
ATOM 3524 C CA . TYR B 1 96 ? 71.354 -5.462 24.705 1.00 60.71 96 TYR B CA 1
ATOM 3525 C C . TYR B 1 96 ? 71.624 -6.441 25.846 1.00 61.94 96 TYR B C 1
ATOM 3526 O O . TYR B 1 96 ? 70.927 -6.400 26.845 1.00 69.66 96 TYR B O 1
ATOM 3535 N N . ARG B 1 97 ? 72.611 -7.324 25.668 1.00 62.55 97 ARG B N 1
ATOM 3536 C CA . ARG B 1 97 ? 73.166 -8.135 26.756 1.00 64.64 97 ARG B CA 1
ATOM 3537 C C . ARG B 1 97 ? 74.286 -7.334 27.413 1.00 65.34 97 ARG B C 1
ATOM 3538 O O . ARG B 1 97 ? 75.376 -7.282 26.873 1.00 72.32 97 ARG B O 1
ATOM 3546 N N . ILE B 1 98 ? 74.021 -6.710 28.559 1.00 61.08 98 ILE B N 1
ATOM 3547 C CA . ILE B 1 98 ? 75.009 -5.804 29.131 1.00 57.50 98 ILE B CA 1
ATOM 3548 C C . ILE B 1 98 ? 75.980 -6.575 30.034 1.00 54.46 98 ILE B C 1
ATOM 3549 O O . ILE B 1 98 ? 75.691 -7.691 30.475 1.00 53.23 98 ILE B O 1
ATOM 3554 N N . ALA B 1 99 ? 77.117 -5.921 30.309 1.00 53.82 99 ALA B N 1
ATOM 3555 C CA . ALA B 1 99 ? 78.118 -6.351 31.267 1.00 58.53 99 ALA B CA 1
ATOM 3556 C C . ALA B 1 99 ? 78.555 -5.159 32.108 1.00 55.46 99 ALA B C 1
ATOM 3557 O O . ALA B 1 99 ? 78.723 -4.075 31.573 1.00 51.19 99 ALA B O 1
ATOM 3559 N N . GLN B 1 100 ? 78.766 -5.393 33.408 1.00 64.98 100 GLN B N 1
ATOM 3560 C CA . GLN B 1 100 ? 79.293 -4.359 34.337 1.00 72.67 100 GLN B CA 1
ATOM 3561 C C . GLN B 1 100 ? 80.666 -4.758 34.915 1.00 75.97 100 GLN B C 1
ATOM 3562 O O . GLN B 1 100 ? 81.403 -3.881 35.366 1.00 75.09 100 GLN B O 1
ATOM 3568 N N . ASN B 1 101 ? 80.970 -6.068 34.942 1.00 79.32 101 ASN B N 1
ATOM 3569 C CA . ASN B 1 101 ? 82.290 -6.628 35.279 1.00 83.23 101 ASN B CA 1
ATOM 3570 C C . ASN B 1 101 ? 83.042 -7.001 33.998 1.00 90.29 101 ASN B C 1
ATOM 3571 O O . ASN B 1 101 ? 82.417 -7.223 32.951 1.00 88.70 101 ASN B O 1
ATOM 3576 N N . GLU B 1 102 ? 84.375 -7.112 34.108 1.00 88.15 102 GLU B N 1
ATOM 3577 C CA . GLU B 1 102 ? 85.237 -7.555 32.996 1.00 82.85 102 GLU B CA 1
ATOM 3578 C C . GLU B 1 102 ? 85.045 -9.069 32.777 1.00 80.13 102 GLU B C 1
ATOM 3579 O O . GLU B 1 102 ? 85.160 -9.557 31.650 1.00 74.23 102 GLU B O 1
ATOM 3585 N N . ASP B 1 103 ? 84.704 -9.790 33.854 1.00 85.00 103 ASP B N 1
ATOM 3586 C CA . ASP B 1 103 ? 84.317 -11.214 33.814 1.00 85.51 103 ASP B CA 1
ATOM 3587 C C . ASP B 1 103 ? 83.056 -11.376 32.954 1.00 92.76 103 ASP B C 1
ATOM 3588 O O . ASP B 1 103 ? 83.016 -12.235 32.073 1.00 88.98 103 ASP B O 1
ATOM 3593 N N . GLU B 1 104 ? 82.035 -10.546 33.223 1.00 91.27 104 GLU B N 1
ATOM 3594 C CA . GLU B 1 104 ? 80.779 -10.535 32.449 1.00 85.90 104 GLU B CA 1
ATOM 3595 C C . GLU B 1 104 ? 81.090 -10.259 30.967 1.00 76.72 104 GLU B C 1
ATOM 3596 O O . GLU B 1 104 ? 80.516 -10.901 30.078 1.00 64.52 104 GLU B O 1
ATOM 3602 N N . LYS B 1 105 ? 81.975 -9.284 30.705 1.00 71.82 105 LYS B N 1
ATOM 3603 C CA . LYS B 1 105 ? 82.345 -8.900 29.331 1.00 79.01 105 LYS B CA 1
ATOM 3604 C C . LYS B 1 105 ? 82.800 -10.146 28.562 1.00 78.81 105 LYS B C 1
ATOM 3605 O O . LYS B 1 105 ? 82.313 -10.420 27.463 1.00 76.44 105 LYS B O 1
ATOM 3611 N N . GLU B 1 106 ? 83.728 -10.891 29.170 1.00 78.72 106 GLU B N 1
ATOM 3612 C CA . GLU B 1 106 ? 84.258 -12.140 28.629 1.00 87.01 106 GLU B CA 1
ATOM 3613 C C . GLU B 1 106 ? 83.104 -13.093 28.271 1.00 82.73 106 GLU B C 1
ATOM 3614 O O . GLU B 1 106 ? 82.977 -13.478 27.110 1.00 89.14 106 GLU B O 1
ATOM 3620 N N . ARG B 1 107 ? 82.259 -13.444 29.252 1.00 78.93 107 ARG B N 1
ATOM 3621 C CA . ARG B 1 107 ? 81.187 -14.464 29.077 1.00 84.00 107 ARG B CA 1
ATOM 3622 C C . ARG B 1 107 ? 80.195 -14.016 27.992 1.00 81.42 107 ARG B C 1
ATOM 3623 O O . ARG B 1 107 ? 79.592 -14.841 27.309 1.00 83.29 107 ARG B O 1
ATOM 3631 N N . ILE B 1 108 ? 80.027 -12.698 27.871 1.00 75.97 108 ILE B N 1
ATOM 3632 C CA . ILE B 1 108 ? 79.150 -12.068 26.902 1.00 81.13 108 ILE B CA 1
ATOM 3633 C C . ILE B 1 108 ? 79.786 -12.186 25.508 1.00 78.33 108 ILE B C 1
ATOM 3634 O O . ILE B 1 108 ? 79.163 -12.697 24.577 1.00 73.15 108 ILE B O 1
ATOM 3639 N N . LEU B 1 109 ? 81.038 -11.732 25.390 1.00 80.64 109 LEU B N 1
ATOM 3640 C CA . LEU B 1 109 ? 81.849 -11.891 24.175 1.00 78.29 109 LEU B CA 1
ATOM 3641 C C . LEU B 1 109 ? 81.934 -13.376 23.803 1.00 74.87 109 LEU B C 1
ATOM 3642 O O . LEU B 1 109 ? 81.939 -13.711 22.626 1.00 70.37 109 LEU B O 1
ATOM 3647 N N . HIS B 1 110 ? 81.978 -14.247 24.819 1.00 81.10 110 HIS B N 1
ATOM 3648 C CA . HIS B 1 110 ? 82.047 -15.695 24.630 1.00 87.60 110 HIS B CA 1
ATOM 3649 C C . HIS B 1 110 ? 80.728 -16.225 24.053 1.00 86.37 110 HIS B C 1
ATOM 3650 O O . HIS B 1 110 ? 80.742 -17.071 23.161 1.00 82.31 110 HIS B O 1
ATOM 3657 N N . ILE B 1 111 ? 79.594 -15.744 24.574 1.00 91.69 111 ILE B N 1
ATOM 3658 C CA . ILE B 1 111 ? 78.292 -16.144 24.044 1.00 96.64 111 ILE B CA 1
ATOM 3659 C C . ILE B 1 111 ? 78.221 -15.724 22.569 1.00 96.33 111 ILE B C 1
ATOM 3660 O O . ILE B 1 111 ? 77.887 -16.540 21.723 1.00 93.30 111 ILE B O 1
ATOM 3665 N N . MET B 1 112 ? 78.577 -14.465 22.280 1.00 94.88 112 MET B N 1
ATOM 3666 C CA . MET B 1 112 ? 78.529 -13.891 20.923 1.00 98.20 112 MET B CA 1
ATOM 3667 C C . MET B 1 112 ? 79.341 -14.756 19.946 1.00 100.99 112 MET B C 1
ATOM 3668 O O . MET B 1 112 ? 78.790 -15.281 18.981 1.00 99.03 112 MET B O 1
ATOM 3673 N N . ASP B 1 113 ? 80.646 -14.895 20.215 1.00 105.86 113 ASP B N 1
ATOM 3674 C CA . ASP B 1 113 ? 81.611 -15.506 19.280 1.00 107.86 113 ASP B CA 1
ATOM 3675 C C . ASP B 1 113 ? 81.160 -16.925 18.904 1.00 103.69 113 ASP B C 1
ATOM 3676 O O . ASP B 1 113 ? 81.091 -17.254 17.721 1.00 111.35 113 ASP B O 1
ATOM 3681 N N . TRP B 1 114 ? 80.816 -17.737 19.911 1.00 93.51 114 TRP B N 1
ATOM 3682 C CA . TRP B 1 114 ? 80.522 -19.161 19.714 1.00 97.42 114 TRP B CA 1
ATOM 3683 C C . TRP B 1 114 ? 79.009 -19.413 19.589 1.00 94.76 114 TRP B C 1
ATOM 3684 O O . TRP B 1 114 ? 78.546 -20.516 19.849 1.00 95.63 114 TRP B O 1
ATOM 3695 N N . GLN B 1 115 ? 78.251 -18.395 19.165 1.00 104.35 115 GLN B N 1
ATOM 3696 C CA . GLN B 1 115 ? 76.809 -18.514 18.925 1.00 107.29 115 GLN B CA 1
ATOM 3697 C C . GLN B 1 115 ? 76.478 -18.134 17.477 1.00 115.98 115 GLN B C 1
ATOM 3698 O O . GLN B 1 115 ? 75.316 -18.220 17.077 1.00 118.88 115 GLN B O 1
ATOM 3704 N N . GLN B 1 116 ? 77.492 -17.751 16.687 1.00 119.11 116 GLN B N 1
ATOM 3705 C CA . GLN B 1 116 ? 77.286 -17.208 15.336 1.00 120.19 116 GLN B CA 1
ATOM 3706 C C . GLN B 1 116 ? 76.830 -18.331 14.389 1.00 126.26 116 GLN B C 1
ATOM 3707 O O . GLN B 1 116 ? 77.514 -18.646 13.406 1.00 110.79 116 GLN B O 1
ATOM 3713 N N . LYS B 1 117 ? 75.657 -18.905 14.707 1.00 130.03 117 LYS B N 1
ATOM 3714 C CA . LYS B 1 117 ? 74.938 -19.909 13.918 1.00 124.19 117 LYS B CA 1
ATOM 3715 C C . LYS B 1 117 ? 73.981 -19.152 12.988 1.00 130.09 117 LYS B C 1
ATOM 3716 O O . LYS B 1 117 ? 72.759 -19.268 13.104 1.00 136.19 117 LYS B O 1
ATOM 3722 N N . THR B 1 118 ? 74.565 -18.362 12.075 1.00 134.19 118 THR B N 1
ATOM 3723 C CA . THR B 1 118 ? 73.902 -17.195 11.452 1.00 135.95 118 THR B CA 1
ATOM 3724 C C . THR B 1 118 ? 73.182 -16.420 12.567 1.00 130.48 118 THR B C 1
ATOM 3725 O O . THR B 1 118 ? 71.985 -16.136 12.471 1.00 120.23 118 THR B O 1
ATOM 3729 N N . GLY B 1 119 ? 73.950 -16.088 13.617 1.00 131.23 119 GLY B N 1
ATOM 3730 C CA . GLY B 1 119 ? 73.441 -15.625 14.912 1.00 123.14 119 GLY B CA 1
ATOM 3731 C C . GLY B 1 119 ? 73.047 -14.159 14.893 1.00 124.70 119 GLY B C 1
ATOM 3732 O O . GLY B 1 119 ? 73.760 -13.312 15.435 1.00 121.78 119 GLY B O 1
ATOM 3733 N N . GLU B 1 120 ? 71.898 -13.888 14.258 1.00 134.24 120 GLU B N 1
ATOM 3734 C CA . GLU B 1 120 ? 71.202 -12.585 14.207 1.00 135.22 120 GLU B CA 1
ATOM 3735 C C . GLU B 1 120 ? 72.204 -11.419 14.156 1.00 123.15 120 GLU B C 1
ATOM 3736 O O . GLU B 1 120 ? 72.091 -10.468 14.930 1.00 126.54 120 GLU B O 1
ATOM 3742 N N . ASP B 1 121 ? 73.171 -11.508 13.235 1.00 110.43 121 ASP B N 1
ATOM 3743 C CA . ASP B 1 121 ? 74.095 -10.423 12.893 1.00 108.20 121 ASP B CA 1
ATOM 3744 C C . ASP B 1 121 ? 74.328 -9.524 14.124 1.00 97.00 121 ASP B C 1
ATOM 3745 O O . ASP B 1 121 ? 74.157 -8.305 14.042 1.00 100.59 121 ASP B O 1
ATOM 3750 N N . SER B 1 122 ? 74.733 -10.136 15.249 1.00 74.07 122 SER B N 1
ATOM 3751 C CA . SER B 1 122 ? 74.972 -9.448 16.531 1.00 79.53 122 SER B CA 1
ATOM 3752 C C . SER B 1 122 ? 76.412 -8.929 16.591 1.00 78.67 122 SER B C 1
ATOM 3753 O O . SER B 1 122 ? 77.275 -9.482 15.934 1.00 87.37 122 SER B O 1
ATOM 3756 N N . TYR B 1 123 ? 76.653 -7.878 17.388 1.00 73.94 123 TYR B N 1
ATOM 3757 C CA . TYR B 1 123 ? 77.990 -7.264 17.494 1.00 73.69 123 TYR B CA 1
ATOM 3758 C C . TYR B 1 123 ? 78.239 -6.719 18.907 1.00 71.58 123 TYR B C 1
ATOM 3759 O O . TYR B 1 123 ? 77.339 -6.666 19.737 1.00 68.26 123 TYR B O 1
ATOM 3768 N N . PHE B 1 124 ? 79.505 -6.376 19.170 1.00 70.41 124 PHE B N 1
ATOM 3769 C CA . PHE B 1 124 ? 79.948 -5.833 20.433 1.00 65.29 124 PHE B CA 1
ATOM 3770 C C . PHE B 1 124 ? 79.945 -4.305 20.339 1.00 70.16 124 PHE B C 1
ATOM 3771 O O . PHE B 1 124 ? 80.353 -3.734 19.316 1.00 75.48 124 PHE B O 1
ATOM 3779 N N . LEU B 1 125 ? 79.454 -3.660 21.405 1.00 68.81 125 LEU B N 1
ATOM 3780 C CA . LEU B 1 125 ? 79.530 -2.219 21.572 1.00 70.68 125 LEU B CA 1
ATOM 3781 C C . LEU B 1 125 ? 80.211 -1.932 22.907 1.00 70.86 125 LEU B C 1
ATOM 3782 O O . LEU B 1 125 ? 80.009 -2.643 23.899 1.00 70.78 125 LEU B O 1
ATOM 3787 N N . THR B 1 126 ? 81.022 -0.876 22.900 1.00 78.46 126 THR B N 1
ATOM 3788 C CA . THR B 1 126 ? 81.706 -0.403 24.084 1.00 78.76 126 THR B CA 1
ATOM 3789 C C . THR B 1 126 ? 80.711 0.379 24.956 1.00 80.27 126 THR B C 1
ATOM 3790 O O . THR B 1 126 ? 79.781 1.027 24.452 1.00 70.39 126 THR B O 1
ATOM 3794 N N . GLY B 1 127 ? 80.936 0.327 26.274 1.00 75.54 127 GLY B N 1
ATOM 3795 C CA . GLY B 1 127 ? 80.176 1.077 27.253 1.00 76.13 127 GLY B CA 1
ATOM 3796 C C . GLY B 1 127 ? 79.874 2.493 26.789 1.00 82.53 127 GLY B C 1
ATOM 3797 O O . GLY B 1 127 ? 78.743 2.972 26.954 1.00 84.30 127 GLY B O 1
ATOM 3798 N N . ASP B 1 128 ? 80.877 3.163 26.203 1.00 78.04 128 ASP B N 1
ATOM 3799 C CA . ASP B 1 128 ? 80.724 4.536 25.714 1.00 81.01 128 ASP B CA 1
ATOM 3800 C C . ASP B 1 128 ? 79.770 4.570 24.502 1.00 79.02 128 ASP B C 1
ATOM 3801 O O . ASP B 1 128 ? 78.954 5.476 24.384 1.00 77.91 128 ASP B O 1
ATOM 3806 N N . HIS B 1 129 ? 79.854 3.569 23.620 1.00 84.72 129 HIS B N 1
ATOM 3807 C CA . HIS B 1 129 ? 79.053 3.530 22.389 1.00 89.70 129 HIS B CA 1
ATOM 3808 C C . HIS B 1 129 ? 77.600 3.161 22.715 1.00 89.14 129 HIS B C 1
ATOM 3809 O O . HIS B 1 129 ? 76.681 3.518 21.972 1.00 87.37 129 HIS B O 1
ATOM 3816 N N . VAL B 1 130 ? 77.394 2.437 23.819 1.00 86.35 130 VAL B N 1
ATOM 3817 C CA . VAL B 1 130 ? 76.040 2.092 24.267 1.00 83.65 130 VAL B CA 1
ATOM 3818 C C . VAL B 1 130 ? 75.365 3.345 24.850 1.00 73.17 130 VAL B C 1
ATOM 3819 O O . VAL B 1 130 ? 74.215 3.645 24.548 1.00 64.31 130 VAL B O 1
ATOM 3823 N N . ARG B 1 131 ? 76.103 4.102 25.663 1.00 75.09 131 ARG B N 1
ATOM 3824 C CA . ARG B 1 131 ? 75.564 5.321 26.265 1.00 77.39 131 ARG B CA 1
ATOM 3825 C C . ARG B 1 131 ? 75.233 6.356 25.172 1.00 81.46 131 ARG B C 1
ATOM 3826 O O . ARG B 1 131 ? 74.268 7.116 25.316 1.00 82.38 131 ARG B O 1
ATOM 3834 N N . GLU B 1 132 ? 75.979 6.356 24.059 1.00 76.88 132 GLU B N 1
ATOM 3835 C CA . GLU B 1 132 ? 75.564 7.110 22.862 1.00 73.31 132 GLU B CA 1
ATOM 3836 C C . GLU B 1 132 ? 74.155 6.679 22.432 1.00 67.77 132 GLU B C 1
ATOM 3837 O O . GLU B 1 132 ? 73.302 7.538 22.199 1.00 66.42 132 GLU B O 1
ATOM 3843 N N . LYS B 1 133 ? 73.927 5.361 22.330 1.00 70.58 133 LYS B N 1
ATOM 3844 C CA . LYS B 1 133 ? 72.643 4.786 21.847 1.00 73.45 133 LYS B CA 1
ATOM 3845 C C . LYS B 1 133 ? 71.545 4.882 22.914 1.00 72.37 133 LYS B C 1
ATOM 3846 O O . LYS B 1 133 ? 70.358 4.933 22.561 1.00 68.00 133 LYS B O 1
ATOM 3852 N N . GLU B 1 134 ? 71.933 4.869 24.201 1.00 67.87 134 GLU B N 1
ATOM 3853 C CA . GLU B 1 134 ? 70.974 4.821 25.344 1.00 62.99 134 GLU B CA 1
ATOM 3854 C C . GLU B 1 134 ? 71.522 5.652 26.502 1.00 53.98 134 GLU B C 1
ATOM 3855 O O . GLU B 1 134 ? 72.154 5.116 27.406 1.00 59.69 134 GLU B O 1
ATOM 3861 N N . PRO B 1 135 ? 71.301 6.983 26.523 1.00 56.03 135 PRO B N 1
ATOM 3862 C CA . PRO B 1 135 ? 72.046 7.868 27.426 1.00 61.82 135 PRO B CA 1
ATOM 3863 C C . PRO B 1 135 ? 71.740 7.797 28.935 1.00 64.14 135 PRO B C 1
ATOM 3864 O O . PRO B 1 135 ? 72.459 8.439 29.716 1.00 64.49 135 PRO B O 1
ATOM 3868 N N . TYR B 1 136 ? 70.699 7.053 29.346 1.00 59.84 136 TYR B N 1
ATOM 3869 C CA . TYR B 1 136 ? 70.358 6.922 30.775 1.00 57.12 136 TYR B CA 1
ATOM 3870 C C . TYR B 1 136 ? 70.998 5.672 31.387 1.00 57.46 136 TYR B C 1
ATOM 3871 O O . TYR B 1 136 ? 70.986 5.517 32.596 1.00 60.63 136 TYR B O 1
ATOM 3880 N N . LEU B 1 137 ? 71.576 4.800 30.551 1.00 57.98 137 LEU B N 1
ATOM 3881 C CA . LEU B 1 137 ? 72.232 3.607 31.053 1.00 58.40 137 LEU B CA 1
ATOM 3882 C C . LEU B 1 137 ? 73.453 4.003 31.881 1.00 56.44 137 LEU B C 1
ATOM 3883 O O . LEU B 1 137 ? 74.044 5.069 31.668 1.00 61.70 137 LEU B O 1
ATOM 3888 N N . SER B 1 138 ? 73.789 3.118 32.829 1.00 55.25 138 SER B N 1
ATOM 3889 C CA . SER B 1 138 ? 74.823 3.310 33.859 1.00 56.27 138 SER B CA 1
ATOM 3890 C C . SER B 1 138 ? 76.220 3.474 33.230 1.00 60.66 138 SER B C 1
ATOM 3891 O O . SER B 1 138 ? 76.558 2.749 32.276 1.00 59.18 138 SER B O 1
ATOM 3894 N N . GLU B 1 139 ? 77.032 4.387 33.789 1.00 61.63 139 GLU B N 1
ATOM 3895 C CA . GLU B 1 139 ? 78.503 4.459 33.533 1.00 64.61 139 GLU B CA 1
ATOM 3896 C C . GLU B 1 139 ? 79.168 3.111 33.847 1.00 68.07 139 GLU B C 1
ATOM 3897 O O . GLU B 1 139 ? 80.270 2.832 33.359 1.00 74.35 139 GLU B O 1
ATOM 3903 N N . SER B 1 140 ? 78.517 2.305 34.696 1.00 58.60 140 SER B N 1
ATOM 3904 C CA . SER B 1 140 ? 79.059 1.036 35.167 1.00 58.22 140 SER B CA 1
ATOM 3905 C C . SER B 1 140 ? 79.116 -0.013 34.050 1.00 61.65 140 SER B C 1
ATOM 3906 O O . SER B 1 140 ? 79.882 -0.962 34.174 1.00 62.21 140 SER B O 1
ATOM 3909 N N . ILE B 1 141 ? 78.300 0.117 32.991 1.00 63.42 141 ILE B N 1
ATOM 3910 C CA . ILE B 1 141 ? 78.290 -0.941 31.968 1.00 71.82 141 ILE B CA 1
ATOM 3911 C C . ILE B 1 141 ? 79.537 -0.753 31.073 1.00 74.19 141 ILE B C 1
ATOM 3912 O O . ILE B 1 141 ? 79.832 0.366 30.613 1.00 66.05 141 ILE B O 1
ATOM 3917 N N . ILE B 1 142 ? 80.312 -1.826 30.915 1.00 68.67 142 ILE B N 1
ATOM 3918 C CA . ILE B 1 142 ? 81.564 -1.798 30.105 1.00 78.29 142 ILE B CA 1
ATOM 3919 C C . ILE B 1 142 ? 81.164 -1.883 28.637 1.00 78.02 142 ILE B C 1
ATOM 3920 O O . ILE B 1 142 ? 81.587 -1.047 27.838 1.00 83.58 142 ILE B O 1
ATOM 3925 N N . GLY B 1 143 ? 80.379 -2.901 28.322 1.00 71.53 143 GLY B N 1
ATOM 3926 C CA . GLY B 1 143 ? 79.851 -3.095 26.966 1.00 70.96 143 GLY B CA 1
ATOM 3927 C C . GLY B 1 143 ? 78.751 -4.125 26.980 1.00 70.04 143 GLY B C 1
ATOM 3928 O O . GLY B 1 143 ? 78.371 -4.568 28.057 1.00 68.74 143 GLY B O 1
ATOM 3929 N N . ALA B 1 144 ? 78.232 -4.462 25.809 1.00 76.71 144 ALA B N 1
ATOM 3930 C CA . ALA B 1 144 ? 77.187 -5.500 25.719 1.00 80.69 144 ALA B CA 1
ATOM 3931 C C . ALA B 1 144 ? 77.122 -6.020 24.292 1.00 75.61 144 ALA B C 1
ATOM 3932 O O . ALA B 1 144 ? 77.780 -5.474 23.424 1.00 80.56 144 ALA B O 1
ATOM 3934 N N . VAL B 1 145 ? 76.343 -7.064 24.088 1.00 70.71 145 VAL B N 1
ATOM 3935 C CA . VAL B 1 145 ? 76.171 -7.566 22.709 1.00 68.57 145 VAL B CA 1
ATOM 3936 C C . VAL B 1 145 ? 74.795 -7.085 22.273 1.00 67.36 145 VAL B C 1
ATOM 3937 O O . VAL B 1 145 ? 73.836 -7.382 22.961 1.00 64.58 145 VAL B O 1
ATOM 3941 N N . TYR B 1 146 ? 74.740 -6.297 21.209 1.00 67.88 146 TYR B N 1
ATOM 3942 C CA . TYR B 1 146 ? 73.442 -5.828 20.689 1.00 67.11 146 TYR B CA 1
ATOM 3943 C C . TYR B 1 146 ? 72.944 -6.888 19.715 1.00 66.71 146 TYR B C 1
ATOM 3944 O O . TYR B 1 146 ? 73.749 -7.398 18.951 1.00 71.31 146 TYR B O 1
ATOM 3953 N N . TYR B 1 147 ? 71.673 -7.256 19.816 1.00 63.43 147 TYR B N 1
ATOM 3954 C CA . TYR B 1 147 ? 71.071 -8.224 18.873 1.00 64.61 147 TYR B CA 1
ATOM 3955 C C . TYR B 1 147 ? 70.041 -7.452 18.066 1.00 61.35 147 TYR B C 1
ATOM 3956 O O . TYR B 1 147 ? 68.906 -7.370 18.496 1.00 65.35 147 TYR B O 1
ATOM 3965 N N . PRO B 1 148 ? 70.397 -6.909 16.892 1.00 66.37 148 PRO B N 1
ATOM 3966 C CA . PRO B 1 148 ? 69.482 -6.094 16.118 1.00 62.67 148 PRO B CA 1
ATOM 3967 C C . PRO B 1 148 ? 68.132 -6.741 15.793 1.00 62.66 148 PRO B C 1
ATOM 3968 O O . PRO B 1 148 ? 67.184 -6.035 15.778 1.00 60.99 148 PRO B O 1
ATOM 3972 N N . LYS B 1 149 ? 68.088 -8.048 15.553 1.00 65.25 149 LYS B N 1
ATOM 3973 C CA . LYS B 1 149 ? 66.806 -8.683 15.166 1.00 72.00 149 LYS B CA 1
ATOM 3974 C C . LYS B 1 149 ? 66.089 -9.271 16.381 1.00 72.32 149 LYS B C 1
ATOM 3975 O O . LYS B 1 149 ? 65.146 -10.036 16.195 1.00 72.58 149 LYS B O 1
ATOM 3981 N N . ASP B 1 150 ? 66.516 -8.901 17.578 1.00 63.59 150 ASP B N 1
ATOM 3982 C CA . ASP B 1 150 ? 65.835 -9.363 18.770 1.00 66.87 150 ASP B CA 1
ATOM 3983 C C . ASP B 1 150 ? 64.717 -8.360 19.120 1.00 62.34 150 ASP B C 1
ATOM 3984 O O . ASP B 1 150 ? 64.743 -7.170 18.732 1.00 51.99 150 ASP B O 1
ATOM 3989 N N . GLY B 1 151 ? 63.707 -8.857 19.834 1.00 56.98 151 GLY B N 1
ATOM 3990 C CA . GLY B 1 151 ? 62.567 -8.062 20.146 1.00 58.79 151 GLY B CA 1
ATOM 3991 C C . GLY B 1 151 ? 61.683 -8.683 21.207 1.00 58.44 151 GLY B C 1
ATOM 3992 O O . GLY B 1 151 ? 62.090 -9.588 21.959 1.00 59.87 151 GLY B O 1
ATOM 3993 N N . HIS B 1 152 ? 60.465 -8.149 21.279 1.00 56.12 152 HIS B N 1
ATOM 3994 C CA . HIS B 1 152 ? 59.539 -8.453 22.348 1.00 57.50 152 HIS B CA 1
ATOM 3995 C C . HIS B 1 152 ? 58.111 -8.124 21.905 1.00 55.84 152 HIS B C 1
ATOM 3996 O O . HIS B 1 152 ? 57.895 -7.384 20.940 1.00 51.14 152 HIS B O 1
ATOM 4003 N N . VAL B 1 153 ? 57.158 -8.728 22.621 1.00 56.31 153 VAL B N 1
ATOM 4004 C CA . VAL B 1 153 ? 55.728 -8.494 22.459 1.00 54.59 153 VAL B CA 1
ATOM 4005 C C . VAL B 1 153 ? 55.142 -8.219 23.846 1.00 50.45 153 VAL B C 1
ATOM 4006 O O . VAL B 1 153 ? 55.859 -8.241 24.854 1.00 51.05 153 VAL B O 1
ATOM 4010 N N . ILE B 1 154 ? 53.837 -7.969 23.868 1.00 51.05 154 ILE B N 1
ATOM 4011 C CA . ILE B 1 154 ? 53.045 -7.862 25.074 1.00 53.20 154 ILE B CA 1
ATOM 4012 C C . ILE B 1 154 ? 52.261 -9.165 25.216 1.00 54.26 154 ILE B C 1
ATOM 4013 O O . ILE B 1 154 ? 51.294 -9.396 24.500 1.00 55.69 154 ILE B O 1
ATOM 4018 N N . ALA B 1 155 ? 52.714 -10.004 26.149 1.00 53.77 155 ALA B N 1
ATOM 4019 C CA . ALA B 1 155 ? 52.242 -11.364 26.271 1.00 48.52 155 ALA B CA 1
ATOM 4020 C C . ALA B 1 155 ? 50.735 -11.381 26.486 1.00 49.90 155 ALA B C 1
ATOM 4021 O O . ALA B 1 155 ? 50.039 -12.095 25.773 1.00 53.58 155 ALA B O 1
ATOM 4023 N N . PRO B 1 156 ? 50.177 -10.656 27.488 1.00 56.71 156 PRO B N 1
ATOM 4024 C CA . PRO B 1 156 ? 48.738 -10.691 27.708 1.00 53.10 156 PRO B CA 1
ATOM 4025 C C . PRO B 1 156 ? 48.015 -10.335 26.406 1.00 50.88 156 PRO B C 1
ATOM 4026 O O . PRO B 1 156 ? 46.994 -10.911 26.153 1.00 49.21 156 PRO B O 1
ATOM 4030 N N . GLU B 1 157 ? 48.565 -9.411 25.612 1.00 54.47 157 GLU B N 1
ATOM 4031 C CA . GLU B 1 157 ? 47.885 -8.936 24.405 1.00 56.46 157 GLU B CA 1
ATOM 4032 C C . GLU B 1 157 ? 47.914 -10.025 23.326 1.00 54.25 157 GLU B C 1
ATOM 4033 O O . GLU B 1 157 ? 46.867 -10.346 22.744 1.00 51.35 157 GLU B O 1
ATOM 4039 N N . LEU B 1 158 ? 49.088 -10.625 23.105 1.00 55.83 158 LEU B N 1
ATOM 4040 C CA . LEU B 1 158 ? 49.234 -11.714 22.129 1.00 56.00 158 LEU B CA 1
ATOM 4041 C C . LEU B 1 158 ? 48.236 -12.823 22.486 1.00 59.65 158 LEU B C 1
ATOM 4042 O O . LEU B 1 158 ? 47.497 -13.309 21.624 1.00 52.00 158 LEU B O 1
ATOM 4047 N N . THR B 1 159 ? 48.176 -13.169 23.781 1.00 49.15 159 THR B N 1
ATOM 4048 C CA . THR B 1 159 ? 47.276 -14.205 24.243 1.00 51.25 159 THR B CA 1
ATOM 4049 C C . THR B 1 159 ? 45.820 -13.870 23.896 1.00 57.49 159 THR B C 1
ATOM 4050 O O . THR B 1 159 ? 45.070 -14.761 23.470 1.00 54.41 159 THR B O 1
ATOM 4054 N N . LYS B 1 160 ? 45.436 -12.597 24.075 1.00 62.54 160 LYS B N 1
ATOM 4055 C CA . LYS B 1 160 ? 44.069 -12.155 23.834 1.00 60.50 160 LYS B CA 1
ATOM 4056 C C . LYS B 1 160 ? 43.808 -12.174 22.331 1.00 53.03 160 LYS B C 1
ATOM 4057 O O . LYS B 1 160 ? 42.773 -12.650 21.910 1.00 52.68 160 LYS B O 1
ATOM 4063 N N . ALA B 1 161 ? 44.748 -11.640 21.544 1.00 52.56 161 ALA B N 1
ATOM 4064 C CA . ALA B 1 161 ? 44.622 -11.646 20.090 1.00 54.22 161 ALA B CA 1
ATOM 4065 C C . ALA B 1 161 ? 44.230 -13.056 19.608 1.00 64.07 161 ALA B C 1
ATOM 4066 O O . ALA B 1 161 ? 43.071 -13.298 19.224 1.00 54.50 161 ALA B O 1
ATOM 4068 N N . PHE B 1 162 ? 45.186 -13.992 19.703 1.00 60.94 162 PHE B N 1
ATOM 4069 C CA . PHE B 1 162 ? 44.987 -15.396 19.376 1.00 60.90 162 PHE B CA 1
ATOM 4070 C C . PHE B 1 162 ? 43.567 -15.867 19.705 1.00 59.29 162 PHE B C 1
ATOM 4071 O O . PHE B 1 162 ? 42.950 -16.558 18.880 1.00 56.78 162 PHE B O 1
ATOM 4079 N N . ALA B 1 163 ? 43.105 -15.596 20.934 1.00 52.86 163 ALA B N 1
AT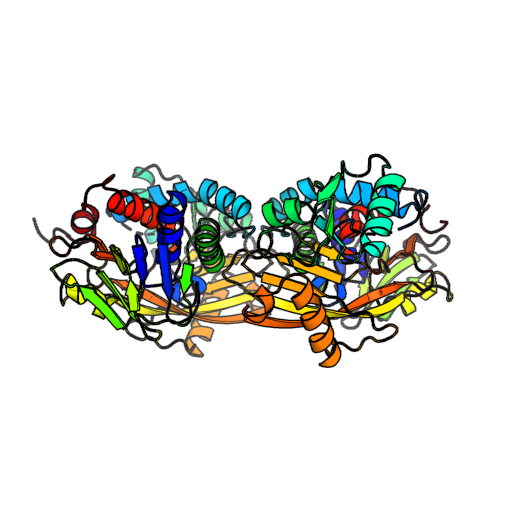OM 4080 C CA . ALA B 1 163 ? 41.838 -16.182 21.416 1.00 58.91 163 ALA B CA 1
ATOM 4081 C C . ALA B 1 163 ? 40.628 -15.508 20.736 1.00 61.12 163 ALA B C 1
ATOM 4082 O O . ALA B 1 163 ? 39.662 -16.171 20.379 1.00 60.68 163 ALA B O 1
ATOM 4084 N N . HIS B 1 164 ? 40.677 -14.191 20.536 1.00 61.71 164 HIS B N 1
ATOM 4085 C CA . HIS B 1 164 ? 39.605 -13.502 19.791 1.00 67.34 164 HIS B CA 1
ATOM 4086 C C . HIS B 1 164 ? 39.643 -13.927 18.310 1.00 67.49 164 HIS B C 1
ATOM 4087 O O . HIS B 1 164 ? 38.612 -14.052 17.676 1.00 60.69 164 HIS B O 1
ATOM 4094 N N . SER B 1 165 ? 40.845 -14.181 17.784 1.00 66.84 165 SER B N 1
ATOM 4095 C CA . SER B 1 165 ? 41.028 -14.676 16.428 1.00 63.31 165 SER B CA 1
ATOM 4096 C C . SER B 1 165 ? 40.221 -15.959 16.223 1.00 63.71 165 SER B C 1
ATOM 4097 O O . SER B 1 165 ? 39.522 -16.135 15.208 1.00 60.57 165 SER B O 1
ATOM 4100 N N . ALA B 1 166 ? 40.339 -16.856 17.199 1.00 60.28 166 ALA B N 1
ATOM 4101 C CA . ALA B 1 166 ? 39.678 -18.128 17.137 1.00 58.54 166 ALA B CA 1
ATOM 4102 C C . ALA B 1 166 ? 38.165 -17.924 17.300 1.00 64.07 166 ALA B C 1
ATOM 4103 O O . ALA B 1 166 ? 37.391 -18.552 16.580 1.00 62.45 166 ALA B O 1
ATOM 4105 N N . ALA B 1 167 ? 37.755 -17.043 18.228 1.00 68.89 167 ALA B N 1
ATOM 4106 C CA . ALA B 1 167 ? 36.318 -16.751 18.488 1.00 71.85 167 ALA B CA 1
ATOM 4107 C C . ALA B 1 167 ? 35.645 -16.187 17.230 1.00 66.46 167 ALA B C 1
ATOM 4108 O O . ALA B 1 167 ? 34.510 -16.539 16.915 1.00 67.03 167 ALA B O 1
ATOM 4110 N N . ILE B 1 168 ? 36.365 -15.315 16.526 1.00 64.69 168 ILE B N 1
ATOM 4111 C CA . ILE B 1 168 ? 35.939 -14.774 15.238 1.00 69.73 168 ILE B CA 1
ATOM 4112 C C . ILE B 1 168 ? 35.784 -15.926 14.232 1.00 72.99 168 ILE B C 1
ATOM 4113 O O . ILE B 1 168 ? 34.919 -15.879 13.372 1.00 71.68 168 ILE B O 1
ATOM 4118 N N . SER B 1 169 ? 36.635 -16.952 14.347 1.00 72.93 169 SER B N 1
ATOM 4119 C CA . SER B 1 169 ? 36.594 -18.117 13.467 1.00 68.52 169 SER B CA 1
ATOM 4120 C C . SER B 1 169 ? 35.724 -19.226 14.072 1.00 66.85 169 SER B C 1
ATOM 4121 O O . SER B 1 169 ? 35.851 -20.367 13.683 1.00 61.29 169 SER B O 1
ATOM 4124 N N . GLY B 1 170 ? 34.889 -18.888 15.061 1.00 64.21 170 GLY B N 1
ATOM 4125 C CA . GLY B 1 170 ? 33.834 -19.773 15.533 1.00 58.80 170 GLY B CA 1
ATOM 4126 C C . GLY B 1 170 ? 34.150 -20.501 16.828 1.00 55.70 170 GLY B C 1
ATOM 4127 O O . GLY B 1 170 ? 33.359 -21.303 17.265 1.00 56.91 170 GLY B O 1
ATOM 4128 N N . ALA B 1 171 ? 35.270 -20.220 17.490 1.00 61.52 171 ALA B N 1
ATOM 4129 C CA . ALA B 1 171 ? 35.592 -20.984 18.720 1.00 63.33 171 ALA B CA 1
ATOM 4130 C C . ALA B 1 171 ? 34.688 -20.553 19.882 1.00 62.10 171 ALA B C 1
ATOM 4131 O O . ALA B 1 171 ? 34.383 -19.409 20.017 1.00 57.02 171 ALA B O 1
ATOM 4133 N N . ASP B 1 172 ? 34.293 -21.498 20.735 1.00 62.62 172 ASP B N 1
ATOM 4134 C CA . ASP B 1 172 ? 33.529 -21.172 21.909 1.00 62.45 172 ASP B CA 1
ATOM 4135 C C . ASP B 1 172 ? 34.468 -21.157 23.126 1.00 66.92 172 ASP B C 1
ATOM 4136 O O . ASP B 1 172 ? 35.091 -22.161 23.475 1.00 67.12 172 ASP B O 1
ATOM 4141 N N . ILE B 1 173 ? 34.588 -19.985 23.760 1.00 65.48 173 ILE B N 1
ATOM 4142 C CA . ILE B 1 173 ? 35.459 -19.817 24.909 1.00 62.22 173 ILE B CA 1
ATOM 4143 C C . ILE B 1 173 ? 34.619 -20.020 26.170 1.00 58.51 173 ILE B C 1
ATOM 4144 O O . ILE B 1 173 ? 33.685 -19.267 26.438 1.00 62.55 173 ILE B O 1
ATOM 4149 N N . TYR B 1 174 ? 34.940 -21.088 26.898 1.00 59.96 174 TYR B N 1
ATOM 4150 C CA . TYR B 1 174 ? 34.304 -21.427 28.156 1.00 63.99 174 TYR B CA 1
ATOM 4151 C C . TYR B 1 174 ? 35.227 -20.997 29.304 1.00 66.59 174 TYR B C 1
ATOM 4152 O O . TYR B 1 174 ? 35.907 -21.856 29.916 1.00 58.36 174 TYR B O 1
ATOM 4161 N N . GLU B 1 175 ? 35.292 -19.678 29.556 1.00 63.26 175 GLU B N 1
ATOM 4162 C CA . GLU B 1 175 ? 35.944 -19.142 30.766 1.00 66.07 175 GLU B CA 1
ATOM 4163 C C . GLU B 1 175 ? 35.175 -19.640 31.988 1.00 68.61 175 GLU B C 1
ATOM 4164 O O . GLU B 1 175 ? 34.014 -20.031 31.881 1.00 77.61 175 GLU B O 1
ATOM 4170 N N . GLN B 1 176 ? 35.864 -19.626 33.130 1.00 68.57 176 GLN B N 1
ATOM 4171 C CA . GLN B 1 176 ? 35.308 -19.952 34.420 1.00 69.17 176 GLN B CA 1
ATOM 4172 C C . GLN B 1 176 ? 34.799 -21.396 34.392 1.00 68.97 176 GLN B C 1
ATOM 4173 O O . GLN B 1 176 ? 33.660 -21.667 34.786 1.00 72.31 176 GLN B O 1
ATOM 4179 N N . THR B 1 177 ? 35.680 -22.309 33.955 1.00 67.13 177 THR B N 1
ATOM 4180 C CA . THR B 1 177 ? 35.354 -23.725 33.771 1.00 65.63 177 THR B CA 1
ATOM 4181 C C . THR B 1 177 ? 36.620 -24.574 33.969 1.00 67.97 177 THR B C 1
ATOM 4182 O O . THR B 1 177 ? 37.557 -24.442 33.185 1.00 62.42 177 THR B O 1
ATOM 4186 N N . GLU B 1 178 ? 36.634 -25.421 35.016 1.00 62.07 178 GLU B N 1
ATOM 4187 C CA . GLU B 1 178 ? 37.756 -26.332 35.317 1.00 65.74 178 GLU B CA 1
ATOM 4188 C C . GLU B 1 178 ? 37.447 -27.735 34.758 1.00 69.47 178 GLU B C 1
ATOM 4189 O O . GLU B 1 178 ? 36.399 -28.331 35.036 1.00 68.94 178 GLU B O 1
ATOM 4195 N N . VAL B 1 179 ? 38.391 -28.257 33.970 1.00 63.54 179 VAL B N 1
ATOM 4196 C CA . VAL B 1 179 ? 38.390 -29.619 33.498 1.00 58.18 179 VAL B CA 1
ATOM 4197 C C . VAL B 1 179 ? 38.935 -30.512 34.612 1.00 68.65 179 VAL B C 1
ATOM 4198 O O . VAL B 1 179 ? 40.110 -30.382 34.994 1.00 72.63 179 VAL B O 1
ATOM 4202 N N . PHE B 1 180 ? 38.092 -31.411 35.129 1.00 76.59 180 PHE B N 1
ATOM 4203 C CA . PHE B 1 180 ? 38.529 -32.383 36.134 1.00 75.96 180 PHE B CA 1
ATOM 4204 C C . PHE B 1 180 ? 39.236 -33.554 35.443 1.00 78.74 180 PHE B C 1
ATOM 4205 O O . PHE B 1 180 ? 40.290 -34.003 35.899 1.00 73.54 180 PHE B O 1
ATOM 4213 N N . ASP B 1 181 ? 38.653 -34.034 34.336 1.00 83.77 181 ASP B N 1
ATOM 4214 C CA . ASP B 1 181 ? 39.078 -35.286 33.718 1.00 85.53 181 ASP B CA 1
ATOM 4215 C C . ASP B 1 181 ? 38.701 -35.299 32.231 1.00 82.53 181 ASP B C 1
ATOM 4216 O O . ASP B 1 181 ? 37.878 -34.502 31.766 1.00 79.80 181 ASP B O 1
ATOM 4221 N N . ILE B 1 182 ? 39.328 -36.223 31.499 1.00 84.47 182 ILE B N 1
ATOM 4222 C CA . ILE B 1 182 ? 39.058 -36.456 30.080 1.00 84.81 182 ILE B CA 1
ATOM 4223 C C . ILE B 1 182 ? 38.251 -37.755 29.933 1.00 79.30 182 ILE B C 1
ATOM 4224 O O . ILE B 1 182 ? 38.670 -38.824 30.393 1.00 70.31 182 ILE B O 1
ATOM 4229 N N . ARG B 1 183 ? 37.075 -37.644 29.306 1.00 82.21 183 ARG B N 1
ATOM 4230 C CA . ARG B 1 183 ? 36.195 -38.785 29.072 1.00 84.23 183 ARG B CA 1
ATOM 4231 C C . ARG B 1 183 ? 36.787 -39.629 27.939 1.00 84.08 183 ARG B C 1
ATOM 4232 O O . ARG B 1 183 ? 36.901 -39.145 26.811 1.00 79.91 183 ARG B O 1
ATOM 4240 N N . ILE B 1 184 ? 37.167 -40.870 28.269 1.00 88.17 184 ILE B N 1
ATOM 4241 C CA . ILE B 1 184 ? 37.629 -41.859 27.294 1.00 95.75 184 ILE B CA 1
ATOM 4242 C C . ILE B 1 184 ? 36.703 -43.084 27.347 1.00 102.22 184 ILE B C 1
ATOM 4243 O O . ILE B 1 184 ? 36.739 -43.855 28.307 1.00 99.59 184 ILE B O 1
ATOM 4248 N N . GLU B 1 185 ? 35.867 -43.224 26.308 1.00 110.08 185 GLU B N 1
ATOM 4249 C CA . GLU B 1 185 ? 35.075 -44.430 26.033 1.00 112.66 185 GLU B CA 1
ATOM 4250 C C . GLU B 1 185 ? 35.698 -45.153 24.827 1.00 112.48 185 GLU B C 1
ATOM 4251 O O . GLU B 1 185 ? 36.004 -44.523 23.816 1.00 103.84 185 GLU B O 1
ATOM 4257 N N . ASN B 1 186 ? 35.914 -46.469 24.964 1.00 119.70 186 ASN B N 1
ATOM 4258 C CA . ASN B 1 186 ? 36.384 -47.376 23.890 1.00 125.54 186 ASN B CA 1
ATOM 4259 C C . ASN B 1 186 ? 37.819 -47.027 23.448 1.00 114.35 186 ASN B C 1
ATOM 4260 O O . ASN B 1 186 ? 38.233 -47.420 22.356 1.00 109.26 186 ASN B O 1
ATOM 4265 N N . ASN B 1 187 ? 38.575 -46.322 24.304 1.00 106.25 187 ASN B N 1
ATOM 4266 C CA . ASN B 1 187 ? 40.005 -45.995 24.085 1.00 99.93 187 ASN B CA 1
ATOM 4267 C C . ASN B 1 187 ? 40.177 -44.804 23.124 1.00 97.59 187 ASN B C 1
ATOM 4268 O O . ASN B 1 187 ? 41.294 -44.534 22.675 1.00 84.14 187 ASN B O 1
ATOM 4273 N N . LYS B 1 188 ? 39.073 -44.098 22.829 1.00 99.65 188 LYS B N 1
ATOM 4274 C CA . LYS B 1 188 ? 39.038 -42.866 22.024 1.00 95.67 188 LYS B CA 1
ATOM 4275 C C . LYS B 1 188 ? 38.471 -41.731 22.899 1.00 88.28 188 LYS B C 1
ATOM 4276 O O . LYS B 1 188 ? 37.773 -41.992 23.891 1.00 80.30 188 LYS B O 1
ATOM 4282 N N . VAL B 1 189 ? 38.766 -40.476 22.533 1.00 86.78 189 VAL B N 1
ATOM 4283 C CA . VAL B 1 189 ? 38.338 -39.307 23.327 1.00 87.48 189 VAL B CA 1
ATOM 4284 C C . VAL B 1 189 ? 36.998 -38.780 22.786 1.00 86.13 189 VAL B C 1
ATOM 4285 O O . VAL B 1 189 ? 36.874 -38.427 21.606 1.00 79.45 189 VAL B O 1
ATOM 4289 N N . THR B 1 190 ? 36.005 -38.741 23.688 1.00 89.43 190 THR B N 1
ATOM 4290 C CA . THR B 1 190 ? 34.617 -38.336 23.412 1.00 90.83 190 THR B CA 1
ATOM 4291 C C . THR B 1 190 ? 34.284 -36.981 24.048 1.00 89.23 190 THR B C 1
ATOM 4292 O O . THR B 1 190 ? 33.239 -36.392 23.744 1.00 87.50 190 THR B O 1
ATOM 4296 N N . GLY B 1 191 ? 35.146 -36.502 24.951 1.00 88.28 191 GLY B N 1
ATOM 4297 C CA . GLY B 1 191 ? 34.901 -35.234 25.602 1.00 87.95 191 GLY B CA 1
ATOM 4298 C C . GLY B 1 191 ? 35.773 -34.994 26.818 1.00 79.41 191 GLY B C 1
ATOM 4299 O O . GLY B 1 191 ? 36.812 -35.631 27.014 1.00 70.73 191 GLY B O 1
ATOM 4300 N N . VAL B 1 192 ? 35.295 -34.060 27.645 1.00 79.26 192 VAL B N 1
ATOM 4301 C CA . VAL B 1 192 ? 36.032 -33.468 28.748 1.00 78.65 192 VAL B CA 1
ATOM 4302 C C . VAL B 1 192 ? 35.024 -33.180 29.865 1.00 73.18 192 VAL B C 1
ATOM 4303 O O . VAL B 1 192 ? 33.991 -32.576 29.609 1.00 59.34 192 VAL B O 1
ATOM 4307 N N . ILE B 1 193 ? 35.335 -33.642 31.082 1.00 75.67 193 ILE B N 1
ATOM 4308 C CA . ILE B 1 193 ? 34.457 -33.523 32.257 1.00 79.83 193 ILE B CA 1
ATOM 4309 C C . ILE B 1 193 ? 34.847 -32.255 33.035 1.00 78.46 193 ILE B C 1
ATOM 4310 O O . ILE B 1 193 ? 35.918 -32.191 33.647 1.00 79.14 193 ILE B O 1
ATOM 4315 N N . THR B 1 194 ? 33.961 -31.252 33.019 1.00 74.97 194 THR B N 1
ATOM 4316 C CA . THR B 1 194 ? 34.238 -29.953 33.603 1.00 71.63 194 THR B CA 1
ATOM 4317 C C . THR B 1 194 ? 33.257 -29.625 34.733 1.00 80.56 194 THR B C 1
ATOM 4318 O O . THR B 1 194 ? 32.275 -30.343 34.963 1.00 85.25 194 THR B O 1
ATOM 4322 N N . SER B 1 195 ? 33.542 -28.502 35.406 1.00 81.59 195 SER B N 1
ATOM 4323 C CA . SER B 1 195 ? 32.800 -27.995 36.560 1.00 80.48 195 SER B CA 1
ATOM 4324 C C . SER B 1 195 ? 31.355 -27.618 36.183 1.00 90.06 195 SER B C 1
ATOM 4325 O O . SER B 1 195 ? 30.444 -27.799 37.000 1.00 92.09 195 SER B O 1
ATOM 4328 N N . GLU B 1 196 ? 31.151 -27.097 34.963 1.00 88.36 196 GLU B N 1
ATOM 4329 C CA . GLU B 1 196 ? 29.826 -26.650 34.496 1.00 93.12 196 GLU B CA 1
ATOM 4330 C C . GLU B 1 196 ? 29.010 -27.856 34.011 1.00 102.62 196 GLU B C 1
ATOM 4331 O O . GLU B 1 196 ? 28.014 -28.229 34.648 1.00 115.89 196 GLU B O 1
ATOM 4337 N N . GLY B 1 197 ? 29.438 -28.458 32.895 1.00 100.27 197 GLY B N 1
ATOM 4338 C CA . GLY B 1 197 ? 28.813 -29.663 32.346 1.00 105.01 197 GLY B CA 1
ATOM 4339 C C . GLY B 1 197 ? 29.845 -30.617 31.768 1.00 103.40 197 GLY B C 1
ATOM 4340 O O . GLY B 1 197 ? 30.982 -30.665 32.239 1.00 101.86 197 GLY B O 1
ATOM 4341 N N . ILE B 1 198 ? 29.420 -31.397 30.765 1.00 98.44 198 ILE B N 1
ATOM 4342 C CA . ILE B 1 198 ? 30.304 -32.225 29.939 1.00 94.24 198 ILE B CA 1
ATOM 4343 C C . ILE B 1 198 ? 30.431 -31.538 28.576 1.00 84.57 198 ILE B C 1
ATOM 4344 O O . ILE B 1 198 ? 29.438 -31.098 28.009 1.00 80.00 198 ILE B O 1
ATOM 4349 N N . VAL B 1 199 ? 31.658 -31.445 28.059 1.00 81.41 199 VAL B N 1
ATOM 4350 C CA . VAL B 1 199 ? 31.884 -30.880 26.745 1.00 77.50 199 VAL B CA 1
ATOM 4351 C C . VAL B 1 199 ? 32.310 -32.011 25.805 1.00 78.90 199 VAL B C 1
ATOM 4352 O O . VAL B 1 199 ? 33.336 -32.657 26.013 1.00 80.53 199 VAL B O 1
ATOM 4356 N N . THR B 1 200 ? 31.500 -32.230 24.768 1.00 71.83 200 THR B N 1
ATOM 4357 C CA . THR B 1 200 ? 31.691 -33.326 23.853 1.00 73.78 200 THR B CA 1
ATOM 4358 C C . THR B 1 200 ? 32.653 -32.868 22.755 1.00 69.20 200 THR B C 1
ATOM 4359 O O . THR B 1 200 ? 32.385 -31.874 22.089 1.00 67.47 200 THR B O 1
ATOM 4363 N N . CYS B 1 201 ? 33.755 -33.611 22.581 1.00 66.62 201 CYS B N 1
ATOM 4364 C CA . CYS B 1 201 ? 34.763 -33.329 21.556 1.00 69.99 201 CYS B CA 1
ATOM 4365 C C . CYS B 1 201 ? 35.405 -34.633 21.060 1.00 72.44 201 CYS B C 1
ATOM 4366 O O . CYS B 1 201 ? 35.420 -35.630 21.785 1.00 75.18 201 CYS B O 1
ATOM 4369 N N . GLU B 1 202 ? 35.981 -34.593 19.851 1.00 70.17 202 GLU B N 1
ATOM 4370 C CA . GLU B 1 202 ? 36.690 -35.744 19.265 1.00 77.54 202 GLU B CA 1
ATOM 4371 C C . GLU B 1 202 ? 38.190 -35.726 19.625 1.00 73.74 202 GLU B C 1
ATOM 4372 O O . GLU B 1 202 ? 38.842 -36.771 19.542 1.00 70.61 202 GLU B O 1
ATOM 4378 N N . LYS B 1 203 ? 38.747 -34.559 20.000 1.00 76.66 203 LYS B N 1
ATOM 4379 C CA . LYS B 1 203 ? 40.182 -34.420 20.412 1.00 75.96 203 LYS B CA 1
ATOM 4380 C C . LYS B 1 203 ? 40.311 -33.477 21.621 1.00 73.59 203 LYS B C 1
ATOM 4381 O O . LYS B 1 203 ? 39.520 -32.549 21.762 1.00 83.03 203 LYS B O 1
ATOM 4387 N N . VAL B 1 204 ? 41.328 -33.686 22.469 1.00 66.24 204 VAL B N 1
ATOM 4388 C CA . VAL B 1 204 ? 41.683 -32.696 23.492 1.00 68.04 204 VAL B CA 1
ATOM 4389 C C . VAL B 1 204 ? 43.194 -32.464 23.531 1.00 65.64 204 VAL B C 1
ATOM 4390 O O . VAL B 1 204 ? 43.988 -33.361 23.284 1.00 67.09 204 VAL B O 1
ATOM 4394 N N . VAL B 1 205 ? 43.543 -31.242 23.939 1.00 57.60 205 VAL B N 1
ATOM 4395 C CA . VAL B 1 205 ? 44.892 -30.762 24.061 1.00 58.52 205 VAL B CA 1
ATOM 4396 C C . VAL B 1 205 ? 45.096 -30.259 25.493 1.00 56.89 205 VAL B C 1
ATOM 4397 O O . VAL B 1 205 ? 44.453 -29.288 25.889 1.00 55.62 205 VAL B O 1
ATOM 4401 N N . ILE B 1 206 ? 45.986 -30.925 26.242 1.00 58.14 206 ILE B N 1
ATOM 4402 C CA . ILE B 1 206 ? 46.436 -30.463 27.552 1.00 57.81 206 ILE B CA 1
ATOM 4403 C C . ILE B 1 206 ? 47.344 -29.250 27.308 1.00 60.88 206 ILE B C 1
ATOM 4404 O O . ILE B 1 206 ? 48.427 -29.422 26.751 1.00 70.31 206 ILE B O 1
ATOM 4409 N N . ALA B 1 207 ? 46.882 -28.047 27.697 1.00 55.87 207 ALA B N 1
ATOM 4410 C CA . ALA B 1 207 ? 47.683 -26.793 27.663 1.00 59.69 207 ALA B CA 1
ATOM 4411 C C . ALA B 1 207 ? 47.556 -26.006 28.985 1.00 54.67 207 ALA B C 1
ATOM 4412 O O . ALA B 1 207 ? 47.544 -24.790 28.971 1.00 56.85 207 ALA B O 1
ATOM 4414 N N . GLY B 1 208 ? 47.482 -26.707 30.120 1.00 53.09 208 GLY B N 1
ATOM 4415 C CA . GLY B 1 208 ? 47.094 -26.119 31.414 1.00 50.74 208 GLY B CA 1
ATOM 4416 C C . GLY B 1 208 ? 48.274 -25.550 32.204 1.00 55.42 208 GLY B C 1
ATOM 4417 O O . GLY B 1 208 ? 48.188 -25.396 33.438 1.00 55.23 208 GLY B O 1
ATOM 4418 N N . GLY B 1 209 ? 49.377 -25.239 31.513 1.00 49.24 209 GLY B N 1
ATOM 4419 C CA . GLY B 1 209 ? 50.564 -24.694 32.129 1.00 52.48 209 GLY B CA 1
ATOM 4420 C C . GLY B 1 209 ? 50.968 -25.491 33.362 1.00 59.25 209 GLY B C 1
ATOM 4421 O O . GLY B 1 209 ? 51.078 -26.735 33.306 1.00 60.09 209 GLY B O 1
ATOM 4422 N N . SER B 1 210 ? 51.146 -24.764 34.473 1.00 50.74 210 SER B N 1
ATOM 4423 C CA . SER B 1 210 ? 51.670 -25.256 35.724 1.00 46.56 210 SER B CA 1
ATOM 4424 C C . SER B 1 210 ? 50.696 -26.210 36.425 1.00 49.68 210 SER B C 1
ATOM 4425 O O . SER B 1 210 ? 51.053 -26.772 37.431 1.00 47.49 210 SER B O 1
ATOM 4428 N N . TRP B 1 211 ? 49.471 -26.380 35.904 1.00 57.77 211 TRP B N 1
ATOM 4429 C CA . TRP B 1 211 ? 48.422 -27.208 36.540 1.00 59.70 211 TRP B CA 1
ATOM 4430 C C . TRP B 1 211 ? 48.147 -28.489 35.738 1.00 63.56 211 TRP B C 1
ATOM 4431 O O . TRP B 1 211 ? 47.178 -29.204 36.041 1.00 55.21 211 TRP B O 1
ATOM 4442 N N . SER B 1 212 ? 48.986 -28.768 34.730 1.00 61.40 212 SER B N 1
ATOM 4443 C CA . SER B 1 212 ? 48.727 -29.805 33.736 1.00 64.20 212 SER B CA 1
ATOM 4444 C C . SER B 1 212 ? 48.985 -31.220 34.281 1.00 63.84 212 SER B C 1
ATOM 4445 O O . SER B 1 212 ? 48.682 -32.197 33.590 1.00 60.47 212 SER B O 1
ATOM 4448 N N . THR B 1 213 ? 49.556 -31.331 35.485 1.00 64.06 213 THR B N 1
ATOM 4449 C CA . THR B 1 213 ? 50.218 -32.561 35.920 1.00 68.45 213 THR B CA 1
ATOM 4450 C C . THR B 1 213 ? 49.222 -33.727 35.927 1.00 68.54 213 THR B C 1
ATOM 4451 O O . THR B 1 213 ? 49.459 -34.737 35.297 1.00 58.97 213 THR B O 1
ATOM 4455 N N . LYS B 1 214 ? 48.101 -33.570 36.628 1.00 72.16 214 LYS B N 1
ATOM 4456 C CA . LYS B 1 214 ? 47.140 -34.653 36.770 1.00 73.41 214 LYS B CA 1
ATOM 4457 C C . LYS B 1 214 ? 46.775 -35.212 35.384 1.00 73.22 214 LYS B C 1
ATOM 4458 O O . LYS B 1 214 ? 46.776 -36.415 35.197 1.00 78.83 214 LYS B O 1
ATOM 4464 N N . LEU B 1 215 ? 46.501 -34.328 34.415 1.00 69.91 215 LEU B N 1
ATOM 4465 C CA . LEU B 1 215 ? 45.998 -34.707 33.090 1.00 68.02 215 LEU B CA 1
ATOM 4466 C C . LEU B 1 215 ? 47.125 -35.317 32.252 1.00 70.15 215 LEU B C 1
ATOM 4467 O O . LEU B 1 215 ? 46.867 -36.065 31.308 1.00 69.68 215 LEU B O 1
ATOM 4472 N N . LEU B 1 216 ? 48.370 -34.960 32.574 1.00 73.81 216 LEU B N 1
ATOM 4473 C CA . LEU B 1 216 ? 49.536 -35.462 31.857 1.00 71.52 216 LEU B CA 1
ATOM 4474 C C . LEU B 1 216 ? 49.833 -36.914 32.264 1.00 78.24 216 LEU B C 1
ATOM 4475 O O . LEU B 1 216 ? 50.606 -37.599 31.592 1.00 83.83 216 LEU B O 1
ATOM 4480 N N . SER B 1 217 ? 49.220 -37.391 33.350 1.00 75.58 217 SER B N 1
ATOM 4481 C CA . SER B 1 217 ? 49.496 -38.732 33.846 1.00 85.31 217 SER B CA 1
ATOM 4482 C C . SER B 1 217 ? 48.951 -39.807 32.894 1.00 91.29 217 SER B C 1
ATOM 4483 O O . SER B 1 217 ? 49.407 -40.957 32.947 1.00 89.43 217 SER B O 1
ATOM 4486 N N . TYR B 1 218 ? 48.013 -39.426 32.015 1.00 81.57 218 TYR B N 1
ATOM 4487 C CA . TYR B 1 218 ? 47.500 -40.320 30.973 1.00 82.24 218 TYR B CA 1
ATOM 4488 C C . TYR B 1 218 ? 48.600 -40.620 29.934 1.00 79.55 218 TYR B C 1
ATOM 4489 O O . TYR B 1 218 ? 48.465 -41.552 29.169 1.00 78.16 218 TYR B O 1
ATOM 4498 N N . PHE B 1 219 ? 49.683 -39.831 29.912 1.00 81.04 219 PHE B N 1
ATOM 4499 C CA . PHE B 1 219 ? 50.892 -40.137 29.112 1.00 83.26 219 PHE B CA 1
ATOM 4500 C C . PHE B 1 219 ? 51.827 -41.090 29.875 1.00 83.89 219 PHE B C 1
ATOM 4501 O O . PHE B 1 219 ? 52.198 -42.137 29.364 1.00 71.75 219 PHE B O 1
ATOM 4509 N N . HIS B 1 220 ? 52.219 -40.694 31.088 1.00 91.31 220 HIS B N 1
ATOM 4510 C CA . HIS B 1 220 ? 53.179 -41.428 31.902 1.00 96.68 220 HIS B CA 1
ATOM 4511 C C . HIS B 1 220 ? 53.290 -40.757 33.279 1.00 95.64 220 HIS B C 1
ATOM 4512 O O . HIS B 1 220 ? 53.551 -39.555 33.364 1.00 89.96 220 HIS B O 1
ATOM 4519 N N . ARG B 1 221 ? 53.005 -41.497 34.348 1.00 95.71 221 ARG B N 1
ATOM 4520 C CA . ARG B 1 221 ? 52.975 -40.879 35.703 1.00 99.12 221 ARG B CA 1
ATOM 4521 C C . ARG B 1 221 ? 54.263 -40.108 35.973 1.00 92.47 221 ARG B C 1
ATOM 4522 O O . ARG B 1 221 ? 54.285 -39.314 36.906 1.00 86.79 221 ARG B O 1
ATOM 4530 N N . ASP B 1 222 ? 55.283 -40.355 35.162 1.00 93.48 222 ASP B N 1
ATOM 4531 C CA . ASP B 1 222 ? 56.603 -39.691 35.275 1.00 93.43 222 ASP B CA 1
ATOM 4532 C C . ASP B 1 222 ? 56.447 -38.234 34.847 1.00 93.89 222 ASP B C 1
ATOM 4533 O O . ASP B 1 222 ? 57.141 -37.377 35.386 1.00 104.56 222 ASP B O 1
ATOM 4538 N N . TRP B 1 223 ? 55.567 -37.994 33.883 1.00 89.88 223 TRP B N 1
ATOM 4539 C CA . TRP B 1 223 ? 55.363 -36.657 33.272 1.00 85.70 223 TRP B CA 1
ATOM 4540 C C . TRP B 1 223 ? 54.683 -35.673 34.213 1.00 73.78 223 TRP B C 1
ATOM 4541 O O . TRP B 1 223 ? 53.775 -36.071 34.933 1.00 58.27 223 TRP B O 1
ATOM 4552 N N . GLY B 1 224 ? 55.125 -34.421 34.183 1.00 75.60 224 GLY B N 1
ATOM 4553 C CA . GLY B 1 224 ? 54.359 -33.415 34.906 1.00 70.69 224 GLY B CA 1
ATOM 4554 C C . GLY B 1 224 ? 54.959 -32.028 34.777 1.00 69.87 224 GLY B C 1
ATOM 4555 O O . GLY B 1 224 ? 56.120 -31.878 34.349 1.00 58.98 224 GLY B O 1
ATOM 4556 N N . THR B 1 225 ? 54.153 -31.022 35.157 1.00 67.58 225 THR B N 1
ATOM 4557 C CA . THR B 1 225 ? 54.574 -29.624 35.216 1.00 58.71 225 THR B CA 1
ATOM 4558 C C . THR B 1 225 ? 54.404 -29.095 36.642 1.00 55.74 225 THR B C 1
ATOM 4559 O O . THR B 1 225 ? 53.606 -29.608 37.437 1.00 45.23 225 THR B O 1
ATOM 4563 N N . TYR B 1 226 ? 55.133 -28.015 36.920 1.00 60.85 226 TYR B N 1
ATOM 4564 C CA . TYR B 1 226 ? 55.085 -27.360 38.203 1.00 62.21 226 TYR B CA 1
ATOM 4565 C C . TYR B 1 226 ? 55.454 -25.882 38.058 1.00 60.70 226 TYR B C 1
ATOM 4566 O O . TYR B 1 226 ? 56.240 -25.505 37.190 1.00 56.13 226 TYR B O 1
ATOM 4575 N N . PRO B 1 227 ? 54.898 -25.010 38.926 1.00 56.41 227 PRO B N 1
ATOM 4576 C CA . PRO B 1 227 ? 55.119 -23.572 38.833 1.00 56.55 227 PRO B CA 1
ATOM 4577 C C . PRO B 1 227 ? 56.485 -23.178 39.384 1.00 52.33 227 PRO B C 1
ATOM 4578 O O . PRO B 1 227 ? 56.873 -23.687 40.424 1.00 65.10 227 PRO B O 1
ATOM 4582 N N . VAL B 1 228 ? 57.172 -22.276 38.683 1.00 52.59 228 VAL B N 1
ATOM 4583 C CA . VAL B 1 228 ? 58.361 -21.602 39.198 1.00 53.52 228 VAL B CA 1
ATOM 4584 C C . VAL B 1 228 ? 58.032 -20.106 39.252 1.00 52.59 228 VAL B C 1
ATOM 4585 O O . VAL B 1 228 ? 58.031 -19.435 38.222 1.00 43.48 228 VAL B O 1
ATOM 4589 N N . LYS B 1 229 ? 57.762 -19.616 40.474 1.00 50.95 229 LYS B N 1
ATOM 4590 C CA . LYS B 1 229 ? 57.196 -18.296 40.706 1.00 49.29 229 LYS B CA 1
ATOM 4591 C C . LYS B 1 229 ? 58.211 -17.252 40.263 1.00 49.34 229 LYS B C 1
ATOM 4592 O O . LYS B 1 229 ? 59.401 -17.442 40.450 1.00 47.83 229 LYS B O 1
ATOM 4598 N N . GLY B 1 230 ? 57.700 -16.169 39.675 1.00 49.96 230 GLY B N 1
ATOM 4599 C CA . GLY B 1 230 ? 58.493 -15.017 39.267 1.00 48.91 230 GLY B CA 1
ATOM 4600 C C . GLY B 1 230 ? 57.784 -13.728 39.664 1.00 53.74 230 GLY B C 1
ATOM 4601 O O . GLY B 1 230 ? 56.588 -13.599 39.422 1.00 53.60 230 GLY B O 1
ATOM 4602 N N . GLU B 1 231 ? 58.524 -12.814 40.312 1.00 50.68 231 GLU B N 1
ATOM 4603 C CA . GLU B 1 231 ? 58.050 -11.527 40.754 1.00 45.14 231 GLU B CA 1
ATOM 4604 C C . GLU B 1 231 ? 58.664 -10.459 39.839 1.00 50.22 231 GLU B C 1
ATOM 4605 O O . GLU B 1 231 ? 59.827 -10.588 39.451 1.00 47.09 231 GLU B O 1
ATOM 4611 N N . VAL B 1 232 ? 57.848 -9.469 39.476 1.00 44.49 232 VAL B N 1
ATOM 4612 C CA . VAL B 1 232 ? 58.212 -8.386 38.521 1.00 45.90 232 VAL B CA 1
ATOM 4613 C C . VAL B 1 232 ? 57.735 -7.040 39.069 1.00 47.41 232 VAL B C 1
ATOM 4614 O O . VAL B 1 232 ? 56.794 -7.008 39.842 1.00 46.31 232 VAL B O 1
ATOM 4618 N N . VAL B 1 233 ? 58.380 -5.959 38.650 1.00 46.66 233 VAL B N 1
ATOM 4619 C CA . VAL B 1 233 ? 58.017 -4.597 39.103 1.00 41.73 233 VAL B CA 1
ATOM 4620 C C . VAL B 1 233 ? 57.792 -3.738 37.864 1.00 45.50 233 VAL B C 1
ATOM 4621 O O . VAL B 1 233 ? 58.493 -3.925 36.892 1.00 50.55 233 VAL B O 1
ATOM 4625 N N . ALA B 1 234 ? 56.806 -2.859 37.908 1.00 44.16 234 ALA B N 1
ATOM 4626 C CA . ALA B 1 234 ? 56.542 -1.987 36.754 1.00 43.77 234 ALA B CA 1
ATOM 4627 C C . ALA B 1 234 ? 56.516 -0.539 37.214 1.00 43.74 234 ALA B C 1
ATOM 4628 O O . ALA B 1 234 ? 55.817 -0.230 38.150 1.00 43.71 234 ALA B O 1
ATOM 4630 N N . VAL B 1 235 ? 57.304 0.294 36.558 1.00 43.89 235 VAL B N 1
ATOM 4631 C CA . VAL B 1 235 ? 57.293 1.748 36.844 1.00 44.58 235 VAL B CA 1
ATOM 4632 C C . VAL B 1 235 ? 56.955 2.474 35.548 1.00 49.08 235 VAL B C 1
ATOM 4633 O O . VAL B 1 235 ? 57.128 1.902 34.489 1.00 44.87 235 VAL B O 1
ATOM 4637 N N . ARG B 1 236 ? 56.441 3.688 35.678 1.00 50.46 236 ARG B N 1
ATOM 4638 C CA . ARG B 1 236 ? 56.072 4.542 34.531 1.00 57.40 236 ARG B CA 1
ATOM 4639 C C . ARG B 1 236 ? 57.047 5.713 34.483 1.00 47.81 236 ARG B C 1
ATOM 4640 O O . ARG B 1 236 ? 57.616 6.039 35.508 1.00 46.72 236 ARG B O 1
ATOM 4648 N N . SER B 1 237 ? 57.237 6.307 33.317 1.00 48.13 237 SER B N 1
ATOM 4649 C CA . SER B 1 237 ? 58.152 7.468 33.262 1.00 55.19 237 SER B CA 1
ATOM 4650 C C . SER B 1 237 ? 57.797 8.381 32.095 1.00 60.00 237 SER B C 1
ATOM 4651 O O . SER B 1 237 ? 57.243 7.902 31.108 1.00 61.87 237 SER B O 1
ATOM 4654 N N . ARG B 1 238 ? 58.123 9.660 32.235 1.00 67.47 238 ARG B N 1
ATOM 4655 C CA . ARG B 1 238 ? 57.843 10.641 31.164 1.00 78.16 238 ARG B CA 1
ATOM 4656 C C . ARG B 1 238 ? 59.098 10.749 30.306 1.00 68.89 238 ARG B C 1
ATOM 4657 O O . ARG B 1 238 ? 58.983 11.024 29.128 1.00 73.62 238 ARG B O 1
ATOM 4665 N N . LYS B 1 239 ? 60.248 10.504 30.919 1.00 71.49 239 LYS B N 1
ATOM 4666 C CA . LYS B 1 239 ? 61.535 10.533 30.244 1.00 68.85 239 LYS B CA 1
ATOM 4667 C C . LYS B 1 239 ? 61.631 9.300 29.341 1.00 68.22 239 LYS B C 1
ATOM 4668 O O . LYS B 1 239 ? 60.866 8.369 29.510 1.00 62.17 239 LYS B O 1
ATOM 4674 N N . GLN B 1 240 ? 62.576 9.341 28.392 1.00 76.99 240 GLN B N 1
ATOM 4675 C CA . GLN B 1 240 ? 62.856 8.285 27.398 1.00 73.26 240 GLN B CA 1
ATOM 4676 C C . GLN B 1 240 ? 63.999 7.391 27.894 1.00 71.77 240 GLN B C 1
ATOM 4677 O O . GLN B 1 240 ? 65.118 7.488 27.408 1.00 68.34 240 GLN B O 1
ATOM 4683 N N . LEU B 1 241 ? 63.719 6.507 28.849 1.00 63.05 241 LEU B N 1
ATOM 4684 C CA . LEU B 1 241 ? 64.803 5.863 29.586 1.00 61.89 241 LEU B CA 1
ATOM 4685 C C . LEU B 1 241 ? 65.476 4.755 28.752 1.00 57.37 241 LEU B C 1
ATOM 4686 O O . LEU B 1 241 ? 66.636 4.503 28.950 1.00 50.68 241 LEU B O 1
ATOM 4691 N N . LEU B 1 242 ? 64.738 4.101 27.845 1.00 62.31 242 LEU B N 1
ATOM 4692 C CA . LEU B 1 242 ? 65.225 2.962 27.032 1.00 67.70 242 LEU B CA 1
ATOM 4693 C C . LEU B 1 242 ? 64.372 2.852 25.765 1.00 68.85 242 LEU B C 1
ATOM 4694 O O . LEU B 1 242 ? 63.146 2.962 25.859 1.00 78.19 242 LEU B O 1
ATOM 4699 N N . LYS B 1 243 ? 65.009 2.578 24.616 1.00 66.79 243 LYS B N 1
ATOM 4700 C CA . LYS B 1 243 ? 64.310 2.263 23.357 1.00 67.61 243 LYS B CA 1
ATOM 4701 C C . LYS B 1 243 ? 64.126 0.746 23.213 1.00 68.98 243 LYS B C 1
ATOM 4702 O O . LYS B 1 243 ? 63.165 0.286 22.582 1.00 63.32 243 LYS B O 1
ATOM 4708 N N . ALA B 1 244 ? 65.087 -0.005 23.745 1.00 67.13 244 ALA B N 1
ATOM 4709 C CA . ALA B 1 244 ? 65.065 -1.476 23.634 1.00 58.75 244 ALA B CA 1
ATOM 4710 C C . ALA B 1 244 ? 65.434 -2.105 24.974 1.00 55.32 244 ALA B C 1
ATOM 4711 O O . ALA B 1 244 ? 66.133 -1.479 25.753 1.00 56.01 244 ALA B O 1
ATOM 4713 N N . PRO B 1 245 ? 65.017 -3.350 25.243 1.00 50.88 245 PRO B N 1
ATOM 4714 C CA . PRO B 1 245 ? 65.293 -3.991 26.517 1.00 51.73 245 PRO B CA 1
ATOM 4715 C C . PRO B 1 245 ? 66.774 -4.243 26.787 1.00 55.07 245 PRO B C 1
ATOM 4716 O O . PRO B 1 245 ? 67.523 -4.293 25.881 1.00 56.42 245 PRO B O 1
ATOM 4720 N N . ILE B 1 246 ? 67.136 -4.357 28.056 1.00 57.76 246 ILE B N 1
ATOM 4721 C CA . ILE B 1 246 ? 68.532 -4.723 28.405 1.00 59.16 246 ILE B CA 1
ATOM 4722 C C . ILE B 1 246 ? 68.443 -6.057 29.125 1.00 56.63 246 ILE B C 1
ATOM 4723 O O . ILE B 1 246 ? 67.494 -6.250 29.854 1.00 63.68 246 ILE B O 1
ATOM 4728 N N . PHE B 1 247 ? 69.399 -6.940 28.877 1.00 59.31 247 PHE B N 1
ATOM 4729 C CA . PHE B 1 247 ? 69.382 -8.292 29.474 1.00 58.85 247 PHE B CA 1
ATOM 4730 C C . PHE B 1 247 ? 70.693 -8.508 30.215 1.00 60.40 247 PHE B C 1
ATOM 4731 O O . PHE B 1 247 ? 71.706 -7.960 29.793 1.00 56.41 247 PHE B O 1
ATOM 4739 N N . GLN B 1 248 ? 70.650 -9.293 31.285 1.00 59.24 248 GLN B N 1
ATOM 4740 C CA . GLN B 1 248 ? 71.878 -9.552 32.065 1.00 58.54 248 GLN B CA 1
ATOM 4741 C C . GLN B 1 248 ? 71.690 -10.767 32.965 1.00 63.72 248 GLN B C 1
ATOM 4742 O O . GLN B 1 248 ? 71.190 -10.585 34.068 1.00 58.06 248 GLN B O 1
ATOM 4748 N N . GLU B 1 249 ? 72.115 -11.937 32.499 1.00 54.62 249 GLU B N 1
ATOM 4749 C CA . GLU B 1 249 ? 72.044 -13.188 33.291 1.00 69.97 249 GLU B CA 1
ATOM 4750 C C . GLU B 1 249 ? 70.636 -13.355 33.870 1.00 64.66 249 GLU B C 1
ATOM 4751 O O . GLU B 1 249 ? 70.531 -13.397 35.096 1.00 65.56 249 GLU B O 1
ATOM 4757 N N . ARG B 1 250 ? 69.622 -13.347 32.997 1.00 64.29 250 ARG B N 1
ATOM 4758 C CA . ARG B 1 250 ? 68.167 -13.553 33.259 1.00 63.53 250 ARG B CA 1
ATOM 4759 C C . ARG B 1 250 ? 67.458 -12.278 33.744 1.00 64.17 250 ARG B C 1
ATOM 4760 O O . ARG B 1 250 ? 66.253 -12.196 33.547 1.00 59.49 250 ARG B O 1
ATOM 4768 N N . PHE B 1 251 ? 68.169 -11.334 34.358 1.00 58.97 251 PHE B N 1
ATOM 4769 C CA . PHE B 1 251 ? 67.551 -10.086 34.857 1.00 54.70 251 PHE B CA 1
ATOM 4770 C C . PHE B 1 251 ? 67.260 -9.183 33.668 1.00 56.55 251 PHE B C 1
ATOM 4771 O O . PHE B 1 251 ? 68.078 -9.117 32.770 1.00 57.21 251 PHE B O 1
ATOM 4779 N N . TYR B 1 252 ? 66.136 -8.478 33.690 1.00 58.72 252 TYR B N 1
ATOM 4780 C CA . TYR B 1 252 ? 65.835 -7.663 32.495 1.00 52.26 252 TYR B CA 1
ATOM 4781 C C . TYR B 1 252 ? 65.104 -6.367 32.827 1.00 50.66 252 TYR B C 1
ATOM 4782 O O . TYR B 1 252 ? 64.319 -6.308 33.753 1.00 46.78 252 TYR B O 1
ATOM 4791 N N . ILE B 1 253 ? 65.415 -5.344 32.047 1.00 45.30 253 ILE B N 1
ATOM 4792 C CA . ILE B 1 253 ? 64.680 -4.061 32.107 1.00 46.17 253 ILE B CA 1
ATOM 4793 C C . ILE B 1 253 ? 64.105 -3.894 30.707 1.00 48.87 253 ILE B C 1
ATOM 4794 O O . ILE B 1 253 ? 64.880 -3.832 29.767 1.00 40.53 253 ILE B O 1
ATOM 4799 N N . THR B 1 254 ? 62.786 -3.864 30.586 1.00 48.76 254 THR B N 1
ATOM 4800 C CA . THR B 1 254 ? 62.193 -3.751 29.241 1.00 49.81 254 THR B CA 1
ATOM 4801 C C . THR B 1 254 ? 61.198 -2.611 29.167 1.00 49.61 254 THR B C 1
ATOM 4802 O O . THR B 1 254 ? 60.357 -2.504 30.029 1.00 50.86 254 THR B O 1
ATOM 4806 N N . PRO B 1 255 ? 61.266 -1.774 28.127 1.00 56.75 255 PRO B N 1
ATOM 4807 C CA . PRO B 1 255 ? 60.281 -0.748 27.947 1.00 53.73 255 PRO B CA 1
ATOM 4808 C C . PRO B 1 255 ? 59.077 -1.360 27.228 1.00 56.99 255 PRO B C 1
ATOM 4809 O O . PRO B 1 255 ? 59.220 -2.318 26.551 1.00 60.72 255 PRO B O 1
ATOM 4813 N N . LYS B 1 256 ? 57.903 -0.826 27.515 1.00 57.11 256 LYS B N 1
ATOM 4814 C CA . LYS B 1 256 ? 56.656 -1.174 26.863 1.00 59.69 256 LYS B CA 1
ATOM 4815 C C . LYS B 1 256 ? 55.999 0.142 26.434 1.00 60.25 256 LYS B C 1
ATOM 4816 O O . LYS B 1 256 ? 56.225 1.168 27.070 1.00 63.19 256 LYS B O 1
ATOM 4822 N N . ARG B 1 257 ? 55.188 0.088 25.373 1.00 61.52 257 ARG B N 1
ATOM 4823 C CA . ARG B 1 257 ? 54.436 1.231 24.868 1.00 63.08 257 ARG B CA 1
ATOM 4824 C C . ARG B 1 257 ? 53.781 1.962 26.052 1.00 63.12 257 ARG B C 1
ATOM 4825 O O . ARG B 1 257 ? 53.245 1.320 26.973 1.00 59.41 257 ARG B O 1
ATOM 4833 N N . GLY B 1 258 ? 53.867 3.296 26.041 1.00 58.70 258 GLY B N 1
ATOM 4834 C CA . GLY B 1 258 ? 53.144 4.140 26.996 1.00 63.85 258 GLY B CA 1
ATOM 4835 C C . GLY B 1 258 ? 53.976 4.525 28.212 1.00 59.61 258 GLY B C 1
ATOM 4836 O O . GLY B 1 258 ? 53.426 4.764 29.291 1.00 59.50 258 GLY B O 1
ATOM 4837 N N . GLY B 1 259 ? 55.297 4.592 28.026 1.00 51.82 259 GLY B N 1
ATOM 4838 C CA . GLY B 1 259 ? 56.225 5.064 29.036 1.00 56.80 259 GLY B CA 1
ATOM 4839 C C . GLY B 1 259 ? 56.351 4.125 30.227 1.00 57.31 259 GLY B C 1
ATOM 4840 O O . GLY B 1 259 ? 56.742 4.568 31.295 1.00 60.27 259 GLY B O 1
ATOM 4841 N N . ARG B 1 260 ? 56.069 2.848 30.001 1.00 57.99 260 ARG B N 1
ATOM 4842 C CA . ARG B 1 260 ? 56.117 1.801 31.041 1.00 54.51 260 ARG B CA 1
ATOM 4843 C C . ARG B 1 260 ? 57.461 1.080 30.992 1.00 55.20 260 ARG B C 1
ATOM 4844 O O . ARG B 1 260 ? 58.006 0.945 29.906 1.00 51.98 260 ARG B O 1
ATOM 4852 N N . TYR B 1 261 ? 57.970 0.660 32.148 1.00 45.86 261 TYR B N 1
ATOM 4853 C CA . TYR B 1 261 ? 59.237 -0.102 32.236 1.00 46.47 261 TYR B CA 1
ATOM 4854 C C . TYR B 1 261 ? 59.042 -1.283 33.185 1.00 50.92 261 TYR B C 1
ATOM 4855 O O . TYR B 1 261 ? 58.917 -1.078 34.377 1.00 57.48 261 TYR B O 1
ATOM 4864 N N . VAL B 1 262 ? 58.982 -2.498 32.656 1.00 49.01 262 VAL B N 1
ATOM 4865 C CA . VAL B 1 262 ? 58.803 -3.667 33.558 1.00 54.25 262 VAL B CA 1
ATOM 4866 C C . VAL B 1 262 ? 60.184 -4.259 33.846 1.00 51.42 262 VAL B C 1
ATOM 4867 O O . VAL B 1 262 ? 60.972 -4.361 32.927 1.00 54.65 262 VAL B O 1
ATOM 4871 N N . ILE B 1 263 ? 60.450 -4.553 35.116 1.00 51.95 263 ILE B N 1
ATOM 4872 C CA . ILE B 1 263 ? 61.775 -5.041 35.589 1.00 50.69 263 ILE B CA 1
ATOM 4873 C C . ILE B 1 263 ? 61.603 -6.320 36.399 1.00 50.19 263 ILE B C 1
ATOM 4874 O O . ILE B 1 263 ? 60.777 -6.329 37.282 1.00 49.23 263 ILE B O 1
ATOM 4879 N N . GLY B 1 264 ? 62.423 -7.326 36.108 1.00 48.15 264 GLY B N 1
ATOM 4880 C CA . GLY B 1 264 ? 62.420 -8.621 36.802 1.00 48.79 264 GLY B CA 1
ATOM 4881 C C . GLY B 1 264 ? 63.561 -9.490 36.317 1.00 49.48 264 GLY B C 1
ATOM 4882 O O . GLY B 1 264 ? 64.398 -8.994 35.578 1.00 52.62 264 GLY B O 1
ATOM 4883 N N . ALA B 1 265 ? 63.583 -10.751 36.722 1.00 43.80 265 ALA B N 1
ATOM 4884 C CA . ALA B 1 265 ? 62.489 -11.342 37.508 1.00 42.92 265 ALA B CA 1
ATOM 4885 C C . ALA B 1 265 ? 63.065 -12.288 38.551 1.00 47.15 265 ALA B C 1
ATOM 4886 O O . ALA B 1 265 ? 64.190 -12.726 38.418 1.00 49.46 265 ALA B O 1
ATOM 4888 N N . THR B 1 266 ? 62.255 -12.603 39.540 1.00 52.07 266 THR B N 1
ATOM 4889 C CA . THR B 1 266 ? 62.669 -13.489 40.639 1.00 52.27 266 THR B CA 1
ATOM 4890 C C . THR B 1 266 ? 62.384 -14.939 40.248 1.00 54.36 266 THR B C 1
ATOM 4891 O O . THR B 1 266 ? 61.645 -15.160 39.303 1.00 51.33 266 THR B O 1
ATOM 4895 N N . MET B 1 267 ? 62.993 -15.884 40.953 1.00 63.36 267 MET B N 1
ATOM 4896 C CA . MET B 1 267 ? 62.750 -17.316 40.675 1.00 59.85 267 MET B CA 1
ATOM 4897 C C . MET B 1 267 ? 62.561 -18.082 41.982 1.00 54.47 267 MET B C 1
ATOM 4898 O O . MET B 1 267 ? 63.530 -18.292 42.689 1.00 46.68 267 MET B O 1
ATOM 4903 N N . LYS B 1 268 ? 61.327 -18.476 42.260 1.00 51.77 268 LYS B N 1
ATOM 4904 C CA . LYS B 1 268 ? 60.998 -19.245 43.479 1.00 49.48 268 LYS B CA 1
ATOM 4905 C C . LYS B 1 268 ? 60.263 -20.503 43.037 1.00 51.05 268 LYS B C 1
ATOM 4906 O O . LYS B 1 268 ? 59.084 -20.421 42.719 1.00 42.64 268 LYS B O 1
ATOM 4912 N N . PRO B 1 269 ? 60.960 -21.651 42.989 1.00 51.52 269 PRO B N 1
ATOM 4913 C CA . PRO B 1 269 ? 60.397 -22.901 42.528 1.00 54.04 269 PRO B CA 1
ATOM 4914 C C . PRO B 1 269 ? 59.490 -23.664 43.493 1.00 58.86 269 PRO B C 1
ATOM 4915 O O . PRO B 1 269 ? 59.654 -23.562 44.674 1.00 61.17 269 PRO B O 1
ATOM 4919 N N . HIS B 1 270 ? 58.531 -24.368 42.903 1.00 60.98 270 HIS B N 1
ATOM 4920 C CA . HIS B 1 270 ? 57.625 -25.277 43.582 1.00 63.82 270 HIS B CA 1
ATOM 4921 C C . HIS B 1 270 ? 56.682 -24.495 44.488 1.00 59.65 270 HIS B C 1
ATOM 4922 O O . HIS B 1 270 ? 56.458 -24.891 45.623 1.00 54.48 270 HIS B O 1
ATOM 4929 N N . THR B 1 271 ? 56.134 -23.394 43.964 1.00 60.02 271 THR B N 1
ATOM 4930 C CA . THR B 1 271 ? 55.037 -22.710 44.648 1.00 57.59 271 THR B CA 1
ATOM 4931 C C . THR B 1 271 ? 54.109 -22.056 43.632 1.00 57.89 271 THR B C 1
ATOM 4932 O O . THR B 1 271 ? 54.575 -21.464 42.669 1.00 58.46 271 THR B O 1
ATOM 4936 N N . PHE B 1 272 ? 52.806 -22.157 43.926 1.00 57.64 272 PHE B N 1
ATOM 4937 C CA . PHE B 1 272 ? 51.720 -21.553 43.177 1.00 58.95 272 PHE B CA 1
ATOM 4938 C C . PHE B 1 272 ? 51.389 -20.155 43.723 1.00 61.85 272 PHE B C 1
ATOM 4939 O O . PHE B 1 272 ? 50.591 -19.422 43.107 1.00 58.51 272 PHE B O 1
ATOM 4947 N N . ASN B 1 273 ? 51.977 -19.814 44.878 1.00 57.94 273 ASN B N 1
ATOM 4948 C CA . ASN B 1 273 ? 51.696 -18.599 45.639 1.00 60.15 273 ASN B CA 1
ATOM 4949 C C . ASN B 1 273 ? 51.979 -17.369 44.773 1.00 61.81 273 ASN B C 1
ATOM 4950 O O . ASN B 1 273 ? 53.006 -17.323 44.081 1.00 55.99 273 ASN B O 1
ATOM 4955 N N . LYS B 1 274 ? 51.045 -16.420 44.802 1.00 56.63 274 LYS B N 1
ATOM 4956 C CA . LYS B 1 274 ? 51.124 -15.254 43.897 1.00 55.29 274 LYS B CA 1
ATOM 4957 C C . LYS B 1 274 ? 51.251 -13.930 44.648 1.00 50.38 274 LYS B C 1
ATOM 4958 O O . LYS B 1 274 ? 50.959 -12.912 44.049 1.00 46.96 274 LYS B O 1
ATOM 4964 N N . THR B 1 275 ? 51.654 -13.957 45.912 1.00 46.37 275 THR B N 1
ATOM 4965 C CA . THR B 1 275 ? 51.924 -12.689 46.629 1.00 44.64 275 THR B CA 1
ATOM 4966 C C . THR B 1 275 ? 53.351 -12.258 46.297 1.00 48.61 275 THR B C 1
ATOM 4967 O O . THR B 1 275 ? 54.119 -13.066 45.816 1.00 62.09 275 THR B O 1
ATOM 4971 N N . VAL B 1 276 ? 53.695 -11.010 46.543 1.00 48.97 276 VAL B N 1
ATOM 4972 C CA . VAL B 1 276 ? 55.078 -10.573 46.241 1.00 46.63 276 VAL B CA 1
ATOM 4973 C C . VAL B 1 276 ? 55.750 -10.267 47.568 1.00 49.97 276 VAL B C 1
ATOM 4974 O O . VAL B 1 276 ? 55.137 -9.607 48.377 1.00 46.66 276 VAL B O 1
ATOM 4978 N N . GLN B 1 277 ? 56.948 -10.789 47.783 1.00 50.20 277 GLN B N 1
ATOM 4979 C CA . GLN B 1 277 ? 57.637 -10.496 49.055 1.00 49.41 277 GLN B CA 1
ATOM 4980 C C . GLN B 1 277 ? 58.389 -9.182 48.887 1.00 46.50 277 GLN B C 1
ATOM 4981 O O . GLN B 1 277 ? 59.038 -9.007 47.877 1.00 42.78 277 GLN B O 1
ATOM 4987 N N . PRO B 1 278 ? 58.327 -8.258 49.862 1.00 43.62 278 PRO B N 1
ATOM 4988 C CA . PRO B 1 278 ? 59.070 -7.000 49.826 1.00 43.54 278 PRO B CA 1
ATOM 4989 C C . PRO B 1 278 ? 60.563 -7.097 49.480 1.00 44.15 278 PRO B C 1
ATOM 4990 O O . PRO B 1 278 ? 61.053 -6.233 48.837 1.00 47.16 278 PRO B O 1
ATOM 4994 N N . GLU B 1 279 ? 61.236 -8.157 49.926 1.00 46.15 279 GLU B N 1
ATOM 4995 C CA . GLU B 1 279 ? 62.656 -8.449 49.638 1.00 53.62 279 GLU B CA 1
ATOM 4996 C C . GLU B 1 279 ? 62.853 -8.617 48.131 1.00 47.64 279 GLU B C 1
ATOM 4997 O O . GLU B 1 279 ? 63.919 -8.267 47.663 1.00 40.44 279 GLU B O 1
ATOM 5003 N N . SER B 1 280 ? 61.880 -9.200 47.432 1.00 39.51 280 SER B N 1
ATOM 5004 C CA . SER B 1 280 ? 61.963 -9.340 45.963 1.00 41.13 280 SER B CA 1
ATOM 5005 C C . SER B 1 280 ? 61.887 -7.947 45.347 1.00 47.74 280 SER B C 1
ATOM 5006 O O . SER B 1 280 ? 62.675 -7.661 44.471 1.00 48.92 280 SER B O 1
ATOM 5009 N N . ILE B 1 281 ? 60.979 -7.111 45.841 1.00 47.80 281 ILE B N 1
ATOM 5010 C CA . ILE B 1 281 ? 60.849 -5.724 45.320 1.00 52.24 281 ILE B CA 1
ATOM 5011 C C . ILE B 1 281 ? 62.147 -4.980 45.633 1.00 55.32 281 ILE B C 1
ATOM 5012 O O . ILE B 1 281 ? 62.673 -4.306 44.756 1.00 57.42 281 ILE B O 1
ATOM 5017 N N . THR B 1 282 ? 62.612 -5.106 46.867 1.00 54.69 282 THR B N 1
ATOM 5018 C CA . THR B 1 282 ? 63.857 -4.457 47.330 1.00 51.61 282 THR B CA 1
ATOM 5019 C C . THR B 1 282 ? 65.015 -4.902 46.438 1.00 50.17 282 THR B C 1
ATOM 5020 O O . THR B 1 282 ? 65.725 -4.045 45.931 1.00 51.66 282 THR B O 1
ATOM 5024 N N . SER B 1 283 ? 65.147 -6.199 46.203 1.00 48.06 283 SER B N 1
ATOM 5025 C CA . SER B 1 283 ? 66.300 -6.683 45.412 1.00 58.55 283 SER B CA 1
ATOM 5026 C C . SER B 1 283 ? 66.167 -6.355 43.923 1.00 52.99 283 SER B C 1
ATOM 5027 O O . SER B 1 283 ? 67.172 -6.008 43.327 1.00 55.42 283 SER B O 1
ATOM 5030 N N . ILE B 1 284 ? 64.975 -6.457 43.350 1.00 47.94 284 ILE B N 1
ATOM 5031 C CA . ILE B 1 284 ? 64.827 -6.168 41.896 1.00 46.55 284 ILE B CA 1
ATOM 5032 C C . ILE B 1 284 ? 65.162 -4.707 41.626 1.00 41.79 284 ILE B C 1
ATOM 5033 O O . ILE B 1 284 ? 65.889 -4.432 40.707 1.00 48.06 284 ILE B O 1
ATOM 5038 N N . LEU B 1 285 ? 64.607 -3.819 42.429 1.00 46.49 285 LEU B N 1
ATOM 5039 C CA . LEU B 1 285 ? 64.736 -2.385 42.237 1.00 45.28 285 LEU B CA 1
ATOM 5040 C C . LEU B 1 285 ? 66.206 -1.979 42.443 1.00 49.36 285 LEU B C 1
ATOM 5041 O O . LEU B 1 285 ? 66.749 -1.196 41.661 1.00 48.06 285 LEU B O 1
ATOM 5046 N N . GLU B 1 286 ? 66.867 -2.518 43.482 1.00 59.11 286 GLU B N 1
ATOM 5047 C CA . GLU B 1 286 ? 68.293 -2.137 43.785 1.00 60.93 286 GLU B CA 1
ATOM 5048 C C . GLU B 1 286 ? 69.207 -2.599 42.637 1.00 52.37 286 GLU B C 1
ATOM 5049 O O . GLU B 1 286 ? 70.093 -1.849 42.188 1.00 50.21 286 GLU B O 1
ATOM 5055 N N . ARG B 1 287 ? 68.977 -3.803 42.118 1.00 55.23 287 ARG B N 1
ATOM 5056 C CA . ARG B 1 287 ? 69.741 -4.244 40.931 1.00 58.92 287 ARG B CA 1
ATOM 5057 C C . ARG B 1 287 ? 69.451 -3.299 39.749 1.00 62.26 287 ARG B C 1
ATOM 5058 O O . ARG B 1 287 ? 70.374 -2.854 39.061 1.00 54.53 287 ARG B O 1
ATOM 5066 N N . ALA B 1 288 ? 68.170 -2.950 39.561 1.00 58.23 288 ALA B N 1
ATOM 5067 C CA . ALA B 1 288 ? 67.747 -2.031 38.494 1.00 60.20 288 ALA B CA 1
ATOM 5068 C C . ALA B 1 288 ? 68.500 -0.695 38.575 1.00 52.82 288 ALA B C 1
ATOM 5069 O O . ALA B 1 288 ? 68.841 -0.115 37.555 1.00 56.23 288 ALA B O 1
ATOM 5071 N N . TYR B 1 289 ? 68.715 -0.188 39.789 1.00 55.49 289 TYR B N 1
ATOM 5072 C CA . TYR B 1 289 ? 69.303 1.136 39.985 1.00 55.52 289 TYR B CA 1
ATOM 5073 C C . TYR B 1 289 ? 70.745 1.194 39.468 1.00 52.61 289 TYR B C 1
ATOM 5074 O O . TYR B 1 289 ? 71.159 2.213 38.945 1.00 60.83 289 TYR B O 1
ATOM 5083 N N . THR B 1 290 ? 71.499 0.105 39.617 1.00 52.12 290 THR B N 1
ATOM 5084 C CA . THR B 1 290 ? 72.842 0.050 39.064 1.00 55.74 290 THR B CA 1
ATOM 5085 C C . THR B 1 290 ? 72.823 0.112 37.518 1.00 54.49 290 THR B C 1
ATOM 5086 O O . THR B 1 290 ? 73.760 0.629 36.947 1.00 48.00 290 THR B O 1
ATOM 5090 N N . ILE B 1 291 ? 71.778 -0.401 36.850 1.00 52.80 291 ILE B N 1
ATOM 5091 C CA . ILE B 1 291 ? 71.734 -0.457 35.372 1.00 50.35 291 ILE B CA 1
ATOM 5092 C C . ILE B 1 291 ? 71.125 0.835 34.810 1.00 54.98 291 ILE B C 1
ATOM 5093 O O . ILE B 1 291 ? 71.484 1.286 33.714 1.00 54.19 291 ILE B O 1
ATOM 5098 N N . LEU B 1 292 ? 70.156 1.406 35.525 1.00 56.52 292 LEU B N 1
ATOM 5099 C CA . LEU B 1 292 ? 69.430 2.576 35.012 1.00 58.31 292 LEU B CA 1
ATOM 5100 C C . LEU B 1 292 ? 69.018 3.490 36.168 1.00 56.13 292 LEU B C 1
ATOM 5101 O O . LEU B 1 292 ? 67.860 3.525 36.575 1.00 54.35 292 LEU B O 1
ATOM 5106 N N . PRO B 1 293 ? 69.963 4.289 36.707 1.00 52.96 293 PRO B N 1
ATOM 5107 C CA . PRO B 1 293 ? 69.702 5.127 37.881 1.00 56.69 293 PRO B CA 1
ATOM 5108 C C . PRO B 1 293 ? 68.452 6.027 37.860 1.00 50.94 293 PRO B C 1
ATOM 5109 O O . PRO B 1 293 ? 67.864 6.274 38.926 1.00 55.67 293 PRO B O 1
ATOM 5113 N N . ALA B 1 294 ? 68.031 6.496 36.685 1.00 47.34 294 ALA B N 1
ATOM 5114 C CA . ALA B 1 294 ? 66.865 7.377 36.610 1.00 48.99 294 ALA B CA 1
ATOM 5115 C C . ALA B 1 294 ? 65.617 6.707 37.226 1.00 53.06 294 ALA B C 1
ATOM 5116 O O . ALA B 1 294 ? 64.726 7.424 37.707 1.00 53.40 294 ALA B O 1
ATOM 5118 N N . LEU B 1 295 ? 65.552 5.362 37.233 1.00 48.30 295 LEU B N 1
ATOM 5119 C CA . LEU B 1 295 ? 64.375 4.639 37.746 1.00 51.21 295 LEU B CA 1
ATOM 5120 C C . LEU B 1 295 ? 64.089 5.021 39.201 1.00 54.90 295 LEU B C 1
ATOM 5121 O O . LEU B 1 295 ? 62.959 4.845 39.651 1.00 49.90 295 LEU B O 1
ATOM 5126 N N . LYS B 1 296 ? 65.111 5.486 39.931 1.00 51.99 296 LYS B N 1
ATOM 5127 C CA . LYS B 1 296 ? 64.926 5.998 41.277 1.00 53.89 296 LYS B CA 1
ATOM 5128 C C . LYS B 1 296 ? 63.769 7.007 41.330 1.00 56.02 296 LYS B C 1
ATOM 5129 O O . LYS B 1 296 ? 63.000 6.965 42.288 1.00 51.43 296 LYS B O 1
ATOM 5135 N N . GLU B 1 297 ? 63.648 7.883 40.312 1.00 54.35 297 GLU B N 1
ATOM 5136 C CA . GLU B 1 297 ? 62.658 8.997 40.302 1.00 55.90 297 GLU B CA 1
ATOM 5137 C C . GLU B 1 297 ? 61.542 8.796 39.258 1.00 52.59 297 GLU B C 1
ATOM 5138 O O . GLU B 1 297 ? 60.766 9.710 38.999 1.00 49.11 297 GLU B O 1
ATOM 5144 N N . ALA B 1 298 ? 61.430 7.599 38.680 1.00 51.91 298 ALA B N 1
ATOM 5145 C CA . ALA B 1 298 ? 60.238 7.222 37.908 1.00 53.95 298 ALA B CA 1
ATOM 5146 C C . ALA B 1 298 ? 59.028 7.186 38.853 1.00 49.41 298 ALA B C 1
ATOM 5147 O O . ALA B 1 298 ? 59.131 7.575 40.034 1.00 57.35 298 ALA B O 1
ATOM 5149 N N . GLU B 1 299 ? 57.883 6.718 38.351 1.00 47.83 299 GLU B N 1
ATOM 5150 C CA . GLU B 1 299 ? 56.681 6.560 39.186 1.00 49.92 299 GLU B CA 1
ATOM 5151 C C . GLU B 1 299 ? 56.372 5.083 39.358 1.00 49.44 299 GLU B C 1
ATOM 5152 O O . GLU B 1 299 ? 56.219 4.375 38.362 1.00 46.07 299 GLU B O 1
ATOM 5158 N N . TRP B 1 300 ? 56.210 4.653 40.613 1.00 47.11 300 TRP B N 1
ATOM 5159 C CA . TRP B 1 300 ? 55.829 3.285 40.872 1.00 48.03 300 TRP B CA 1
ATOM 5160 C C . TRP B 1 300 ? 54.463 3.000 40.240 1.00 45.62 300 TRP B C 1
ATOM 5161 O O . TRP B 1 300 ? 53.568 3.810 40.350 1.00 45.51 300 TRP B O 1
ATOM 5172 N N . GLU B 1 301 ? 54.323 1.841 39.582 1.00 45.25 301 GLU B N 1
ATOM 5173 C CA . GLU B 1 301 ? 53.040 1.426 39.013 1.00 43.92 301 GLU B CA 1
ATOM 5174 C C . GLU B 1 301 ? 52.530 0.233 39.802 1.00 41.38 301 GLU B C 1
ATOM 5175 O O . GLU B 1 301 ? 51.503 0.304 40.421 1.00 44.09 301 GLU B O 1
ATOM 5181 N N . SER B 1 302 ? 53.216 -0.895 39.709 1.00 46.12 302 SER B N 1
ATOM 5182 C CA . SER B 1 302 ? 52.670 -2.110 40.312 1.00 48.22 302 SER B CA 1
ATOM 5183 C C . SER B 1 302 ? 53.733 -3.201 40.351 1.00 43.05 302 SER B C 1
ATOM 5184 O O . SER B 1 302 ? 54.781 -3.053 39.737 1.00 39.98 302 SER B O 1
ATOM 5187 N N . THR B 1 303 ? 53.393 -4.297 41.045 1.00 41.79 303 THR B N 1
ATOM 5188 C CA . THR B 1 303 ? 54.188 -5.480 41.108 1.00 40.66 303 THR B CA 1
ATOM 5189 C C . THR B 1 303 ? 53.266 -6.698 40.975 1.00 46.26 303 THR B C 1
ATOM 5190 O O . THR B 1 303 ? 52.076 -6.630 41.298 1.00 47.32 303 THR B O 1
ATOM 5194 N N . TRP B 1 304 ? 53.806 -7.817 40.477 1.00 44.12 304 TRP B N 1
ATOM 5195 C CA . TRP B 1 304 ? 53.024 -9.045 40.425 1.00 45.62 304 TRP B CA 1
ATOM 5196 C C . TRP B 1 304 ? 53.950 -10.263 40.409 1.00 45.01 304 TRP B C 1
ATOM 5197 O O . TRP B 1 304 ? 55.167 -10.144 40.220 1.00 45.33 304 TRP B O 1
ATOM 5208 N N . ALA B 1 305 ? 53.330 -11.425 40.618 1.00 44.68 305 ALA B N 1
ATOM 5209 C CA . ALA B 1 305 ? 53.947 -12.712 40.465 1.00 47.54 305 ALA B CA 1
ATOM 5210 C C . ALA B 1 305 ? 53.275 -13.466 39.314 1.00 54.93 305 ALA B C 1
ATOM 5211 O O . ALA B 1 305 ? 52.067 -13.295 39.082 1.00 49.12 305 ALA B O 1
ATOM 5213 N N . GLY B 1 306 ? 54.067 -14.307 38.626 1.00 56.60 306 GLY B N 1
ATOM 5214 C CA . GLY B 1 306 ? 53.562 -15.318 37.696 1.00 53.69 306 GLY B CA 1
ATOM 5215 C C . GLY B 1 306 ? 54.272 -16.661 37.867 1.00 56.29 306 GLY B C 1
ATOM 5216 O O . GLY B 1 306 ? 55.451 -16.730 38.227 1.00 54.06 306 GLY B O 1
ATOM 5217 N N . LEU B 1 307 ? 53.543 -17.741 37.580 1.00 52.79 307 LEU B N 1
ATOM 5218 C CA . LEU B 1 307 ? 54.013 -19.094 37.737 1.00 51.89 307 LEU B CA 1
ATOM 5219 C C . LEU B 1 307 ? 54.494 -19.653 36.382 1.00 51.64 307 LEU B C 1
ATOM 5220 O O . LEU B 1 307 ? 53.684 -20.096 35.572 1.00 51.76 307 LEU B O 1
ATOM 5225 N N . ARG B 1 308 ? 55.816 -19.591 36.133 1.00 49.00 308 ARG B N 1
ATOM 5226 C CA . ARG B 1 308 ? 56.426 -20.171 34.943 1.00 48.18 308 ARG B CA 1
ATOM 5227 C C . ARG B 1 308 ? 56.206 -21.673 35.000 1.00 55.86 308 ARG B C 1
ATOM 5228 O O . ARG B 1 308 ? 56.519 -22.281 36.024 1.00 55.34 308 ARG B O 1
ATOM 5236 N N . PRO B 1 309 ? 55.667 -22.301 33.927 1.00 56.76 309 PRO B N 1
ATOM 5237 C CA . PRO B 1 309 ? 55.406 -23.739 33.912 1.00 58.14 309 PRO B CA 1
ATOM 5238 C C . PRO B 1 309 ? 56.626 -24.595 33.517 1.00 57.83 309 PRO B C 1
ATOM 5239 O O . PRO B 1 309 ? 56.859 -24.873 32.331 1.00 54.44 309 PRO B O 1
ATOM 5243 N N . GLN B 1 310 ? 57.399 -25.003 34.527 1.00 57.34 310 GLN B N 1
ATOM 5244 C CA . GLN B 1 310 ? 58.506 -25.908 34.326 1.00 59.24 310 GLN B CA 1
ATOM 5245 C C . GLN B 1 310 ? 57.916 -27.311 34.184 1.00 63.27 310 GLN B C 1
ATOM 5246 O O . GLN B 1 310 ? 56.832 -27.593 34.724 1.00 61.34 310 GLN B O 1
ATOM 5252 N N . SER B 1 311 ? 58.594 -28.149 33.393 1.00 63.08 311 SER B N 1
ATOM 5253 C CA . SER B 1 311 ? 58.218 -29.548 33.239 1.00 69.48 311 SER B CA 1
ATOM 5254 C C . SER B 1 311 ? 59.146 -30.418 34.097 1.00 69.95 311 SER B C 1
ATOM 5255 O O . SER B 1 311 ? 60.272 -30.025 34.405 1.00 72.48 311 SER B O 1
ATOM 5258 N N . ASN B 1 312 ? 58.641 -31.593 34.483 1.00 72.95 312 ASN B N 1
ATOM 5259 C CA . ASN B 1 312 ? 59.415 -32.621 35.184 1.00 74.88 312 ASN B CA 1
ATOM 5260 C C . ASN B 1 312 ? 60.677 -32.966 34.380 1.00 75.21 312 ASN B C 1
ATOM 5261 O O . ASN B 1 312 ? 61.715 -33.231 34.972 1.00 66.95 312 ASN B O 1
ATOM 5266 N N . HIS B 1 313 ? 60.579 -32.929 33.039 1.00 73.98 313 HIS B N 1
ATOM 5267 C CA . HIS B 1 313 ? 61.663 -33.336 32.143 1.00 67.29 313 HIS B CA 1
ATOM 5268 C C . HIS B 1 313 ? 62.483 -32.127 31.661 1.00 65.90 313 HIS B C 1
ATOM 5269 O O . HIS B 1 313 ? 63.350 -32.256 30.799 1.00 67.75 313 HIS B O 1
ATOM 5276 N N . GLU B 1 314 ? 62.233 -30.948 32.232 1.00 68.51 314 GLU B N 1
ATOM 5277 C CA . GLU B 1 314 ? 62.936 -29.703 31.859 1.00 67.68 314 GLU B CA 1
ATOM 5278 C C . GLU B 1 314 ? 62.763 -29.416 30.361 1.00 62.67 314 GLU B C 1
ATOM 5279 O O . GLU B 1 314 ? 63.613 -28.797 29.737 1.00 64.33 314 GLU B O 1
ATOM 5285 N N . ALA B 1 315 ? 61.620 -29.823 29.801 1.00 59.85 315 ALA B N 1
ATOM 5286 C CA . ALA B 1 315 ? 61.308 -29.539 28.422 1.00 56.89 315 ALA B CA 1
ATOM 5287 C C . ALA B 1 315 ? 59.799 -29.634 28.201 1.00 60.44 315 ALA B C 1
ATOM 5288 O O . ALA B 1 315 ? 59.103 -30.429 28.842 1.00 55.93 315 ALA B O 1
ATOM 5290 N N . PRO B 1 316 ? 59.246 -28.830 27.266 1.00 56.90 316 PRO B N 1
ATOM 5291 C CA . PRO B 1 316 ? 57.822 -28.895 26.951 1.00 57.27 316 PRO B CA 1
ATOM 5292 C C . PRO B 1 316 ? 57.417 -30.316 26.531 1.00 60.36 316 PRO B C 1
ATOM 5293 O O . PRO B 1 316 ? 58.216 -30.999 25.934 1.00 60.66 316 PRO B O 1
ATOM 5297 N N . TYR B 1 317 ? 56.193 -30.733 26.874 1.00 58.66 317 TYR B N 1
ATOM 5298 C CA . TYR B 1 317 ? 55.545 -31.895 26.302 1.00 56.62 317 TYR B CA 1
ATOM 5299 C C . TYR B 1 317 ? 54.656 -31.452 25.142 1.00 60.06 317 TYR B C 1
ATOM 5300 O O . TYR B 1 317 ? 53.631 -30.802 25.360 1.00 64.55 317 TYR B O 1
ATOM 5309 N N . MET B 1 318 ? 55.045 -31.833 23.923 1.00 56.26 318 MET B N 1
ATOM 5310 C CA . MET B 1 318 ? 54.311 -31.484 22.727 1.00 55.81 318 MET B CA 1
ATOM 5311 C C . MET B 1 318 ? 54.226 -32.709 21.819 1.00 62.68 318 MET B C 1
ATOM 5312 O O . MET B 1 318 ? 55.256 -33.153 21.292 1.00 63.67 318 MET B O 1
ATOM 5317 N N . GLY B 1 319 ? 53.015 -33.263 21.675 1.00 59.99 319 GLY B N 1
ATOM 5318 C CA . GLY B 1 319 ? 52.822 -34.426 20.828 1.00 69.95 319 GLY B CA 1
ATOM 5319 C C . GLY B 1 319 ? 51.502 -35.128 21.079 1.00 70.65 319 GLY B C 1
ATOM 5320 O O . GLY B 1 319 ? 50.698 -34.656 21.858 1.00 60.80 319 GLY B O 1
ATOM 5321 N N . GLU B 1 320 ? 51.315 -36.256 20.376 1.00 80.40 320 GLU B N 1
ATOM 5322 C CA . GLU B 1 320 ? 50.115 -37.102 20.416 1.00 76.06 320 GLU B CA 1
ATOM 5323 C C . GLU B 1 320 ? 50.437 -38.376 21.204 1.00 74.39 320 GLU B C 1
ATOM 5324 O O . GLU B 1 320 ? 51.546 -38.905 21.085 1.00 79.80 320 GLU B O 1
ATOM 5330 N N . HIS B 1 321 ? 49.465 -38.835 22.009 1.00 76.50 321 HIS B N 1
ATOM 5331 C CA . HIS B 1 321 ? 49.517 -40.125 22.720 1.00 78.68 321 HIS B CA 1
ATOM 5332 C C . HIS B 1 321 ? 49.562 -41.253 21.680 1.00 82.87 321 HIS B C 1
ATOM 5333 O O . HIS B 1 321 ? 48.788 -41.240 20.723 1.00 91.47 321 HIS B O 1
ATOM 5340 N N . GLU B 1 322 ? 50.473 -42.213 21.867 1.00 89.08 322 GLU B N 1
ATOM 5341 C CA . GLU B 1 322 ? 50.691 -43.263 20.862 1.00 92.53 322 GLU B CA 1
ATOM 5342 C C . GLU B 1 322 ? 49.484 -44.211 20.829 1.00 85.12 322 GLU B C 1
ATOM 5343 O O . GLU B 1 322 ? 49.004 -44.564 19.761 1.00 78.30 322 GLU B O 1
ATOM 5349 N N . GLU B 1 323 ? 49.001 -44.602 22.011 1.00 91.07 323 GLU B N 1
ATOM 5350 C CA . GLU B 1 323 ? 48.031 -45.684 22.156 1.00 92.43 323 GLU B CA 1
ATOM 5351 C C . GLU B 1 323 ? 46.597 -45.133 22.213 1.00 89.21 323 GLU B C 1
ATOM 5352 O O . GLU B 1 323 ? 45.680 -45.821 21.776 1.00 85.39 323 GLU B O 1
ATOM 5358 N N . ILE B 1 324 ? 46.413 -43.900 22.723 1.00 93.38 324 ILE B N 1
ATOM 5359 C CA . ILE B 1 324 ? 45.067 -43.284 22.964 1.00 86.34 324 ILE B CA 1
ATOM 5360 C C . ILE B 1 324 ? 44.720 -42.303 21.832 1.00 80.23 324 ILE B C 1
ATOM 5361 O O . ILE B 1 324 ? 45.421 -41.328 21.603 1.00 84.89 324 ILE B O 1
ATOM 5366 N N . LYS B 1 325 ? 43.594 -42.555 21.162 1.00 83.00 325 LYS B N 1
ATOM 5367 C CA . LYS B 1 325 ? 43.198 -41.838 19.947 1.00 91.78 325 LYS B CA 1
ATOM 5368 C C . LYS B 1 325 ? 42.698 -40.426 20.293 1.00 91.96 325 LYS B C 1
ATOM 5369 O O . LYS B 1 325 ? 41.633 -40.277 20.903 1.00 86.01 325 LYS B O 1
ATOM 5375 N N . GLY B 1 326 ? 43.465 -39.404 19.889 1.00 85.30 326 GLY B N 1
ATOM 5376 C CA . GLY B 1 326 ? 43.017 -37.999 19.917 1.00 84.77 326 GLY B CA 1
ATOM 5377 C C . GLY B 1 326 ? 43.383 -37.252 21.200 1.00 79.93 326 GLY B C 1
ATOM 5378 O O . GLY B 1 326 ? 42.804 -36.212 21.507 1.00 75.89 326 GLY B O 1
ATOM 5379 N N . LEU B 1 327 ? 44.362 -37.759 21.952 1.00 74.26 327 LEU B N 1
ATOM 5380 C CA . LEU B 1 327 ? 44.832 -37.073 23.137 1.00 69.45 327 LEU B CA 1
ATOM 5381 C C . LEU B 1 327 ? 46.162 -36.395 22.809 1.00 62.49 327 LEU B C 1
ATOM 5382 O O . LEU B 1 327 ? 47.077 -37.045 22.338 1.00 64.22 327 LEU B O 1
ATOM 5387 N N . TYR B 1 328 ? 46.249 -35.083 23.044 1.00 59.46 328 TYR B N 1
ATOM 5388 C CA . TYR B 1 328 ? 47.451 -34.341 22.723 1.00 60.36 328 TYR B CA 1
ATOM 5389 C C . TYR B 1 328 ? 47.862 -33.485 23.915 1.00 64.24 328 TYR B C 1
ATOM 5390 O O . TYR B 1 328 ? 47.080 -33.242 24.826 1.00 66.91 328 TYR B O 1
ATOM 5399 N N . ALA B 1 329 ? 49.124 -33.057 23.883 1.00 62.85 329 ALA B N 1
ATOM 5400 C CA . ALA B 1 329 ? 49.704 -32.267 24.935 1.00 65.70 329 ALA B CA 1
ATOM 5401 C C . ALA B 1 329 ? 50.572 -31.170 24.315 1.00 63.29 329 ALA B C 1
ATOM 5402 O O . ALA B 1 329 ? 51.129 -31.337 23.232 1.00 62.68 329 ALA B O 1
ATOM 5404 N N . CYS B 1 330 ? 50.638 -30.043 25.025 1.00 58.11 330 CYS B N 1
ATOM 5405 C CA . CYS B 1 330 ? 51.429 -28.907 24.661 1.00 58.43 330 CYS B CA 1
ATOM 5406 C C . CYS B 1 330 ? 51.491 -27.964 25.869 1.00 63.28 330 CYS B C 1
ATOM 5407 O O . CYS B 1 330 ? 50.790 -26.955 25.895 1.00 62.91 330 CYS B O 1
ATOM 5410 N N . THR B 1 331 ? 52.308 -28.330 26.852 1.00 62.36 331 THR B N 1
ATOM 5411 C CA . THR B 1 331 ? 52.445 -27.520 28.081 1.00 66.41 331 THR B CA 1
ATOM 5412 C C . THR B 1 331 ? 53.876 -27.618 28.588 1.00 68.83 331 THR B C 1
ATOM 5413 O O . THR B 1 331 ? 54.571 -28.531 28.189 1.00 64.86 331 THR B O 1
ATOM 5417 N N . GLY B 1 332 ? 54.290 -26.666 29.414 1.00 68.99 332 GLY B N 1
ATOM 5418 C CA . GLY B 1 332 ? 55.636 -26.705 30.000 1.00 64.73 332 GLY B CA 1
ATOM 5419 C C . GLY B 1 332 ? 56.674 -25.995 29.167 1.00 61.66 332 GLY B C 1
ATOM 5420 O O . GLY B 1 332 ? 57.722 -26.572 28.968 1.00 64.74 332 GLY B O 1
ATOM 5421 N N . HIS B 1 333 ? 56.443 -24.738 28.799 1.00 57.92 333 HIS B N 1
ATOM 5422 C CA . HIS B 1 333 ? 57.453 -24.015 27.986 1.00 54.83 333 HIS B CA 1
ATOM 5423 C C . HIS B 1 333 ? 58.379 -23.194 28.880 1.00 55.98 333 HIS B C 1
ATOM 5424 O O . HIS B 1 333 ? 59.169 -22.434 28.351 1.00 54.22 333 HIS B O 1
ATOM 5431 N N . TYR B 1 334 ? 58.247 -23.364 30.189 1.00 59.08 334 TYR B N 1
ATOM 5432 C CA . TYR B 1 334 ? 59.077 -22.698 31.218 1.00 61.50 334 TYR B CA 1
ATOM 5433 C C . TYR B 1 334 ? 59.258 -21.208 30.937 1.00 54.28 334 TYR B C 1
ATOM 5434 O O . TYR B 1 334 ? 58.323 -20.477 31.134 1.00 59.84 334 TYR B O 1
ATOM 5443 N N . ARG B 1 335 ? 60.435 -20.805 30.479 1.00 59.18 335 ARG B N 1
ATOM 5444 C CA . ARG B 1 335 ? 60.765 -19.375 30.297 1.00 56.39 335 ARG B CA 1
ATOM 5445 C C . ARG B 1 335 ? 60.630 -18.954 28.839 1.00 55.95 335 ARG B C 1
ATOM 5446 O O . ARG B 1 335 ? 61.020 -17.839 28.538 1.00 52.18 335 ARG B O 1
ATOM 5454 N N . ASN B 1 336 ? 60.097 -19.816 27.980 1.00 53.74 336 ASN B N 1
ATOM 5455 C CA . ASN B 1 336 ? 60.058 -19.479 26.536 1.00 53.38 336 ASN B CA 1
ATOM 5456 C C . ASN B 1 336 ? 58.661 -19.661 25.967 1.00 50.95 336 ASN B C 1
ATOM 5457 O O . ASN B 1 336 ? 58.541 -19.710 24.769 1.00 52.35 336 ASN B O 1
ATOM 5462 N N . GLY B 1 337 ? 57.651 -19.695 26.818 1.00 50.58 337 GLY B N 1
ATOM 5463 C CA . GLY B 1 337 ? 56.274 -19.880 26.342 1.00 55.53 337 GLY B CA 1
ATOM 5464 C C . GLY B 1 337 ? 55.835 -18.808 25.368 1.00 55.46 337 GLY B C 1
ATOM 5465 O O . GLY B 1 337 ? 55.128 -19.140 24.436 1.00 59.46 337 GLY B O 1
ATOM 5466 N N . ILE B 1 338 ? 56.232 -17.557 25.573 1.00 52.82 338 ILE B N 1
ATOM 5467 C CA . ILE B 1 338 ? 55.754 -16.495 24.642 1.00 57.41 338 ILE B CA 1
ATOM 5468 C C . ILE B 1 338 ? 56.433 -16.670 23.289 1.00 49.88 338 ILE B C 1
ATOM 5469 O O . ILE B 1 338 ? 55.758 -16.686 22.283 1.00 47.14 338 ILE B O 1
ATOM 5474 N N . LEU B 1 339 ? 57.739 -16.855 23.301 1.00 51.41 339 LEU B N 1
ATOM 5475 C CA . LEU B 1 339 ? 58.522 -17.015 22.057 1.00 51.95 339 LEU B CA 1
ATOM 5476 C C . LEU B 1 339 ? 58.001 -18.178 21.209 1.00 50.03 339 LEU B C 1
ATOM 5477 O O . LEU B 1 339 ? 57.903 -17.996 20.006 1.00 47.05 339 LEU B O 1
ATOM 5482 N N . LEU B 1 340 ? 57.626 -19.295 21.831 1.00 46.88 340 LEU B N 1
ATOM 5483 C CA . LEU B 1 340 ? 57.218 -20.511 21.092 1.00 48.55 340 LEU B CA 1
ATOM 5484 C C . LEU B 1 340 ? 55.709 -20.622 20.904 1.00 54.04 340 LEU B C 1
ATOM 5485 O O . LEU B 1 340 ? 55.280 -21.658 20.411 1.00 58.03 340 LEU B O 1
ATOM 5490 N N . SER B 1 341 ? 54.938 -19.604 21.262 1.00 52.61 341 SER B N 1
ATOM 5491 C CA . SER B 1 341 ? 53.472 -19.738 21.099 1.00 51.41 341 SER B CA 1
ATOM 5492 C C . SER B 1 341 ? 53.105 -19.880 19.619 1.00 49.57 341 SER B C 1
ATOM 5493 O O . SER B 1 341 ? 52.256 -20.689 19.316 1.00 52.11 341 SER B O 1
ATOM 5496 N N . PRO B 1 342 ? 53.674 -19.110 18.680 1.00 47.54 342 PRO B N 1
ATOM 5497 C CA . PRO B 1 342 ? 53.353 -19.288 17.261 1.00 49.97 342 PRO B CA 1
ATOM 5498 C C . PRO B 1 342 ? 53.678 -20.701 16.736 1.00 52.69 342 PRO B C 1
ATOM 5499 O O . PRO B 1 342 ? 52.756 -21.337 16.233 1.00 57.13 342 PRO B O 1
ATOM 5503 N N . ILE B 1 343 ? 54.920 -21.210 16.896 1.00 54.19 343 ILE B N 1
ATOM 5504 C CA . ILE B 1 343 ? 55.233 -22.590 16.382 1.00 53.89 343 ILE B CA 1
ATOM 5505 C C . ILE B 1 343 ? 54.534 -23.641 17.247 1.00 53.08 343 ILE B C 1
ATOM 5506 O O . ILE B 1 343 ? 54.137 -24.673 16.716 1.00 55.34 343 ILE B O 1
ATOM 5511 N N . SER B 1 344 ? 54.413 -23.425 18.562 1.00 49.85 344 SER B N 1
ATOM 5512 C CA . SER B 1 344 ? 53.718 -24.421 19.360 1.00 49.72 344 SER B CA 1
ATOM 5513 C C . SER B 1 344 ? 52.303 -24.589 18.799 1.00 51.57 344 SER B C 1
ATOM 5514 O O . SER B 1 344 ? 51.795 -25.695 18.757 1.00 54.14 344 SER B O 1
ATOM 5517 N N . GLY B 1 345 ? 51.701 -23.483 18.341 1.00 52.04 345 GLY B N 1
ATOM 5518 C CA . GLY B 1 345 ? 50.383 -23.494 17.740 1.00 52.63 345 GLY B CA 1
ATOM 5519 C C . GLY B 1 345 ? 50.373 -24.128 16.359 1.00 53.05 345 GLY B C 1
ATOM 5520 O O . GLY B 1 345 ? 49.502 -24.938 16.045 1.00 55.65 345 GLY B O 1
ATOM 5521 N N . GLN B 1 346 ? 51.329 -23.730 15.522 1.00 54.23 346 GLN B N 1
ATOM 5522 C CA . GLN B 1 346 ? 51.451 -24.250 14.168 1.00 59.48 346 GLN B CA 1
ATOM 5523 C C . GLN B 1 346 ? 51.806 -25.746 14.169 1.00 59.94 346 GLN B C 1
ATOM 5524 O O . GLN B 1 346 ? 51.222 -26.531 13.429 1.00 53.64 346 GLN B O 1
ATOM 5530 N N . TYR B 1 347 ? 52.792 -26.140 14.980 1.00 64.72 347 TYR B N 1
ATOM 5531 C CA . TYR B 1 347 ? 53.126 -27.552 15.116 1.00 66.33 347 TYR B CA 1
ATOM 5532 C C . TYR B 1 347 ? 51.858 -28.317 15.521 1.00 66.19 347 TYR B C 1
ATOM 5533 O O . TYR B 1 347 ? 51.489 -29.307 14.885 1.00 63.32 347 TYR B O 1
ATOM 5542 N N . MET B 1 348 ? 51.156 -27.826 16.547 1.00 62.42 348 MET B N 1
ATOM 5543 C CA . MET B 1 348 ? 50.144 -28.649 17.192 1.00 65.48 348 MET B CA 1
ATOM 5544 C C . MET B 1 348 ? 48.973 -28.905 16.233 1.00 67.41 348 MET B C 1
ATOM 5545 O O . MET B 1 348 ? 48.351 -29.971 16.300 1.00 62.48 348 MET B O 1
ATOM 5550 N N . ALA B 1 349 ? 48.698 -27.931 15.356 1.00 64.18 349 ALA B N 1
ATOM 5551 C CA . ALA B 1 349 ? 47.604 -27.983 14.386 1.00 59.75 349 ALA B CA 1
ATOM 5552 C C . ALA B 1 349 ? 47.996 -28.816 13.157 1.00 61.95 349 ALA B C 1
ATOM 5553 O O . ALA B 1 349 ? 47.141 -29.527 12.586 1.00 54.91 349 ALA B O 1
ATOM 5555 N N . ASP B 1 350 ? 49.255 -28.675 12.718 1.00 54.72 350 ASP B N 1
ATOM 5556 C CA . ASP B 1 350 ? 49.832 -29.551 11.691 1.00 56.62 350 ASP B CA 1
ATOM 5557 C C . ASP B 1 350 ? 49.756 -31.018 12.161 1.00 61.27 350 ASP B C 1
ATOM 5558 O O . ASP B 1 350 ? 49.468 -31.903 11.358 1.00 67.06 350 ASP B O 1
ATOM 5563 N N . LEU B 1 351 ? 49.984 -31.265 13.462 1.00 61.64 351 LEU B N 1
ATOM 5564 C CA . LEU B 1 351 ? 50.068 -32.613 14.047 1.00 59.15 351 LEU B CA 1
ATOM 5565 C C . LEU B 1 351 ? 48.671 -33.234 14.180 1.00 63.46 351 LEU B C 1
ATOM 5566 O O . LEU B 1 351 ? 48.490 -34.456 14.022 1.00 66.53 351 LEU B O 1
ATOM 5571 N N . ILE B 1 352 ? 47.686 -32.395 14.489 1.00 59.37 352 ILE B N 1
ATOM 5572 C CA . ILE B 1 352 ? 46.308 -32.823 14.607 1.00 65.22 352 ILE B CA 1
ATOM 5573 C C . ILE B 1 352 ? 45.729 -33.134 13.210 1.00 67.79 352 ILE B C 1
ATOM 5574 O O . ILE B 1 352 ? 44.921 -34.062 13.067 1.00 62.59 352 ILE B O 1
ATOM 5579 N N . GLU B 1 353 ? 46.164 -32.391 12.182 1.00 69.13 353 GLU B N 1
ATOM 5580 C CA . GLU B 1 353 ? 45.719 -32.590 10.775 1.00 74.34 353 GLU B CA 1
ATOM 5581 C C . GLU B 1 353 ? 46.538 -33.702 10.075 1.00 73.81 353 GLU B C 1
ATOM 5582 O O . GLU B 1 353 ? 46.406 -33.900 8.854 1.00 68.73 353 GLU B O 1
ATOM 5588 N N . GLY B 1 354 ? 47.383 -34.416 10.831 1.00 66.56 354 GLY B N 1
ATOM 5589 C CA . GLY B 1 354 ? 48.292 -35.437 10.301 1.00 66.10 354 GLY B CA 1
ATOM 5590 C C . GLY B 1 354 ? 49.185 -34.918 9.181 1.00 71.44 354 GLY B C 1
ATOM 5591 O O . GLY B 1 354 ? 49.334 -35.594 8.165 1.00 73.38 354 GLY B O 1
ATOM 5592 N N . LYS B 1 355 ? 49.781 -33.728 9.357 1.00 71.01 355 LYS B N 1
ATOM 5593 C CA . LYS B 1 355 ? 50.746 -33.167 8.382 1.00 72.90 355 LYS B CA 1
ATOM 5594 C C . LYS B 1 355 ? 52.118 -32.954 9.040 1.00 73.75 355 LYS B C 1
ATOM 5595 O O . LYS B 1 355 ? 52.983 -32.253 8.480 1.00 68.39 355 LYS B O 1
ATOM 5601 N N . GLN B 1 356 ? 52.322 -33.560 10.217 1.00 66.11 356 GLN B N 1
ATOM 5602 C CA . GLN B 1 356 ? 53.564 -33.416 10.975 1.00 65.99 356 GLN B CA 1
ATOM 5603 C C . GLN B 1 356 ? 53.747 -34.668 11.839 1.00 69.80 356 GLN B C 1
ATOM 5604 O O . GLN B 1 356 ? 52.814 -35.094 12.514 1.00 69.55 356 GLN B O 1
ATOM 5610 N N . GLU B 1 357 ? 54.949 -35.252 11.797 1.00 76.61 357 GLU B N 1
ATOM 5611 C CA . GLU B 1 357 ? 55.267 -36.464 12.566 1.00 81.72 357 GLU B CA 1
ATOM 5612 C C . GLU B 1 357 ? 55.523 -36.081 14.030 1.00 75.47 357 GLU B C 1
ATOM 5613 O O . GLU B 1 357 ? 55.818 -34.925 14.336 1.00 71.54 357 GLU B O 1
ATOM 5619 N N . ASN B 1 358 ? 55.449 -37.085 14.907 1.00 70.21 358 ASN B N 1
ATOM 5620 C CA . ASN B 1 358 ? 55.463 -36.936 16.345 1.00 66.86 358 ASN B CA 1
ATOM 5621 C C . ASN B 1 358 ? 56.897 -37.064 16.893 1.00 71.18 358 ASN B C 1
ATOM 5622 O O . ASN B 1 358 ? 57.202 -38.027 17.606 1.00 75.16 358 ASN B O 1
ATOM 5627 N N . HIS B 1 359 ? 57.756 -36.071 16.609 1.00 72.71 359 HIS B N 1
ATOM 5628 C CA . HIS B 1 359 ? 59.209 -36.108 16.959 1.00 75.69 359 HIS B CA 1
ATOM 5629 C C . HIS B 1 359 ? 59.473 -35.665 18.412 1.00 76.16 359 HIS B C 1
ATOM 5630 O O . HIS B 1 359 ? 60.267 -36.282 19.150 1.00 60.74 359 HIS B O 1
ATOM 5637 N N . LEU B 1 360 ? 58.842 -34.558 18.819 1.00 78.49 360 LEU B N 1
ATOM 5638 C CA . LEU B 1 360 ? 59.279 -33.812 20.009 1.00 76.82 360 LEU B CA 1
ATOM 5639 C C . LEU B 1 360 ? 59.122 -34.656 21.281 1.00 75.28 360 LEU B C 1
ATOM 5640 O O . LEU B 1 360 ? 59.887 -34.488 22.225 1.00 78.09 360 LEU B O 1
ATOM 5645 N N . LEU B 1 361 ? 58.144 -35.566 21.281 1.00 81.58 361 LEU B N 1
ATOM 5646 C CA . LEU B 1 361 ? 57.902 -36.488 22.389 1.00 88.05 361 LEU B CA 1
ATOM 5647 C C . LEU B 1 361 ? 59.051 -37.512 22.508 1.00 97.20 361 LEU B C 1
ATOM 5648 O O . LEU B 1 361 ? 59.301 -38.038 23.586 1.00 98.84 361 LEU B O 1
ATOM 5653 N N . ASP B 1 362 ? 59.757 -37.798 21.405 1.00 104.37 362 ASP B N 1
ATOM 5654 C CA . ASP B 1 362 ? 60.943 -38.668 21.442 1.00 104.48 362 ASP B CA 1
ATOM 5655 C C . ASP B 1 362 ? 62.120 -37.869 22.030 1.00 97.15 362 ASP B C 1
ATOM 5656 O O . ASP B 1 362 ? 62.512 -38.125 23.164 1.00 99.86 362 ASP B O 1
ATOM 5661 N N . SER B 1 363 ? 62.652 -36.894 21.277 1.00 94.14 363 SER B N 1
ATOM 5662 C CA . SER B 1 363 ? 63.687 -35.962 21.779 1.00 101.10 363 SER B CA 1
ATOM 5663 C C . SER B 1 363 ? 63.027 -34.643 22.197 1.00 89.29 363 SER B C 1
ATOM 5664 O O . SER B 1 363 ? 62.863 -34.371 23.386 1.00 83.19 363 SER B O 1
#

Radius of gyration: 27.96 Å; Cα contacts (8 Å, |Δi|>4): 1755; chains: 2; bounding box: 77×91×52 Å

InterPro domains:
  IPR006076 FAD dependent oxidoreductase [PF01266] (6-351)
  IPR012727 Glycine oxidase ThiO [TIGR02352] (7-356)
  IPR036188 FAD/NAD(P)-binding domain superfamily [G3DSA:3.50.50.60] (6-352)
  IPR036188 FAD/NAD(P)-binding domain superfamily [SSF51905] (4-368)